Protein AF-A0A4P5WJG0-F1 (afdb_monomer)

Foldseek 3Di:
DDFDQPFAEDEQFDQDAQPDDPLVQLVVQLCPADPADRPLVLDAAAFEEEEFEDLVAFPLLSNCQNVLVSVCPRNVNRYQAEDEYFCHLQNPQCPVRVVSHDPVSVVRYHYHYADLADCVQWDFQDAPPVRHTWIFGPSLLVGSAYEYEEAWFQDQQQRTDFDLNSGPPRGTHPVNCVVLVVDAQAHDPDGNVVSNVVSVVSCVSSPHFKYWYFQDGFQGTRHIHIGGRVRSNVVSVVVLCVGFEDADPDADLAEEEEAHRAEDELLLVLLLLLLNLLRHAAAGEYEYEHAYDDDDDDLLVVLLPDPDLVVVLVVCNVPPDNCNSSLVSLVSSLNRYAYEYEYPDDQSSCVSSNHHYDPDSVSVNVVSVVDNYYYYYYNSNRHDYDD

Radius of gyration: 21.06 Å; Cα contacts (8 Å, |Δi|>4): 840; chains: 1; bounding box: 58×41×60 Å

Secondary structure (DSSP, 8-state):
------SEEE--S-----SS-HHHHHHHHHHS-BTS--GGGT--TT-EEEEEE-TT-TTHHHHHHHHHHHHHHGGGG-SEEEEEEPPPTTSSTTHHHHTTS-HHHHTTEEEEE--TT-GGGEEEEEE-TTS-EEEEEHHHHT-SEEEEEEE-EEETTTEEESGGGGTTTTTB-HHHHHHHT--TTPPP-S-HHHHHHHHHHHHHHTT--EEEEEEEETTEEEEEEEE-HHHHHHHHHHHHHHHHEE--SS-EEEEEEEEEEEEE-HHHHHHHHHHHHHHEEEEEEEEEEEEEPSPP-HHHHHHHH-S-THHHHHHHHHS--TTHHHHHHHHHHHHHSEEEEESSS-HHHHHHTT-EEE-SHHHHHHHHTT-SEEEE-S-GGG-EE--

Mean predicted aligned error: 4.74 Å

pLDDT: mean 91.44, std 7.35, range [63.03, 98.69]

Solvent-accessible surface area (backbone atoms only — not comparable to full-atom values): 20124 Å² total; per-residue (Å²): 140,88,77,80,86,69,70,50,72,44,68,83,47,62,80,61,58,62,86,64,55,70,53,59,37,40,57,51,15,48,68,61,24,36,89,38,76,39,64,54,79,75,45,48,72,69,34,38,35,21,37,24,53,30,90,88,21,81,66,45,48,50,50,48,50,52,52,51,52,49,55,52,58,16,34,84,48,51,42,48,39,34,41,45,36,41,71,44,93,78,72,58,74,52,47,86,46,58,76,66,38,60,65,80,59,50,78,66,41,50,76,40,78,54,53,45,83,45,68,89,47,49,28,83,65,49,59,48,99,88,68,44,74,37,37,31,36,30,69,54,67,70,31,77,36,37,38,24,37,23,32,30,39,58,28,90,71,38,33,52,36,33,39,38,42,33,48,42,63,54,34,27,31,53,70,37,23,59,74,74,58,61,39,62,22,45,72,69,90,63,59,29,66,60,45,29,52,53,31,50,53,49,26,58,67,58,56,59,56,36,20,37,31,34,29,72,32,31,76,44,60,41,44,40,41,19,16,21,37,69,54,36,44,53,55,33,48,56,50,35,53,74,46,29,46,40,74,66,96,61,64,33,61,27,36,40,33,28,50,55,75,54,78,38,48,62,65,51,53,18,40,20,36,46,36,48,49,68,43,36,32,87,71,18,37,40,37,40,36,38,41,54,55,83,81,75,46,71,35,42,54,49,43,44,72,47,94,56,59,76,71,44,49,62,53,30,64,74,59,46,36,73,34,18,43,31,37,43,23,43,48,52,26,48,72,39,19,53,38,35,40,36,50,78,58,59,56,67,61,36,43,36,57,66,33,42,59,35,94,42,71,68,53,49,42,53,57,49,71,75,45,64,60,38,38,46,46,62,31,29,47,44,44,42,71,53,131

Nearest PDB structures (foldseek):
  8ezi-assembly1_B  TM=7.974E-01  e=7.677E-24  Lactiplantibacillus plantarum WCFS1
  5huq-assembly1_A  TM=7.771E-01  e=4.025E-24  Lactiplantibacillus plantarum
  8ezf-assembly1_B  TM=7.934E-01  e=1.302E-23  Lactiplantibacillus plantarum WCFS1
  6c1w-assembly3_C  TM=7.663E-01  e=6.353E-23  Lactiplantibacillus plantarum WCFS1
  2yjg-assembly1_B  TM=7.460E-01  e=1.964E-23  Thermoanaerobacterium thermosaccharolyticum DSM 571

Sequence (387 aa):
MTVQVSGRFLLPCPVQSSGASVAELCEAALREPLGYPELSRCVFPGDTVAVVPDPETPALAELLTVVLQQLQQAAEGTASILLVLSPDPAGRQWAWLLEKLPEVLLQRVQVHHHDPADKNQSGYVASSEGGERLYLNRQVSEADTIVTVGVVCFDGELGLRGTSSALFPGLSDNETQQRTGFVPGRLADVSPQLRRGLIDELGWLTGTQFAVQAVPGAGGVLQVLAGSPEQVLERGRLLCEEVWELEPEAPAEVVLSAVDGGPCGWLALGRALENLSEVVEQGGRVILVSDVELPEGPAMQMLRRTQDPENLVRPLQREPLEDSRQAVAVIEACRRARVYLLSRLPAEVVEELGMIPLGSDAELQKLLGTVENVWLLSGAQYLRCVV

Structure (mmCIF, N/CA/C/O backbone):
data_AF-A0A4P5WJG0-F1
#
_entry.id   AF-A0A4P5WJG0-F1
#
loop_
_atom_site.group_PDB
_atom_site.id
_atom_site.type_symbol
_atom_site.label_atom_id
_atom_site.label_alt_id
_atom_site.label_comp_id
_atom_site.label_asym_id
_atom_site.label_entity_id
_atom_site.label_seq_id
_atom_site.pdbx_PDB_ins_code
_atom_site.Cartn_x
_atom_site.Cartn_y
_atom_site.Cartn_z
_atom_site.occupancy
_atom_site.B_iso_or_equiv
_atom_site.auth_seq_id
_atom_site.auth_comp_id
_atom_site.auth_asym_id
_atom_site.auth_atom_id
_atom_site.pdbx_PDB_model_num
ATOM 1 N N . MET A 1 1 ? -20.740 -13.046 4.134 1.00 64.12 1 MET A N 1
ATOM 2 C CA . MET A 1 1 ? -21.394 -12.336 5.246 1.00 64.12 1 MET A CA 1
ATOM 3 C C . MET A 1 1 ? -22.354 -11.323 4.655 1.00 64.12 1 MET A C 1
ATOM 5 O O . MET A 1 1 ? -22.005 -10.664 3.682 1.00 64.12 1 MET A O 1
ATOM 9 N N . THR A 1 2 ? -23.564 -11.236 5.197 1.00 70.88 2 THR A N 1
ATOM 10 C CA . THR A 1 2 ? -24.574 -10.259 4.770 1.00 70.88 2 THR A CA 1
ATOM 11 C C . THR A 1 2 ? -25.279 -9.758 6.018 1.00 70.88 2 THR A C 1
ATOM 13 O O . THR A 1 2 ? -25.838 -10.556 6.764 1.00 70.88 2 THR A O 1
ATOM 16 N N . VAL A 1 3 ? -25.239 -8.448 6.247 1.00 69.81 3 VAL A N 1
ATOM 17 C CA . VAL A 1 3 ? -25.827 -7.803 7.426 1.00 69.81 3 VAL A CA 1
ATOM 18 C C . VAL A 1 3 ? -26.899 -6.831 6.963 1.00 69.81 3 VAL A C 1
ATOM 20 O O . VAL A 1 3 ? -26.722 -6.138 5.962 1.00 69.81 3 VAL A O 1
ATOM 23 N N . GLN A 1 4 ? -28.029 -6.800 7.666 1.00 74.25 4 GLN A N 1
ATOM 24 C CA . GLN A 1 4 ? -29.112 -5.872 7.372 1.00 74.25 4 GLN A CA 1
ATOM 25 C C . GLN A 1 4 ? -28.963 -4.627 8.236 1.00 74.25 4 GLN A C 1
ATOM 27 O O . GLN A 1 4 ? -29.088 -4.676 9.455 1.00 74.25 4 GLN A O 1
ATOM 32 N N . VAL A 1 5 ? -28.738 -3.482 7.607 1.00 72.62 5 VAL A N 1
ATOM 33 C CA . VAL A 1 5 ? -28.746 -2.200 8.310 1.00 72.62 5 VAL A CA 1
ATOM 34 C C . VAL A 1 5 ? -30.169 -1.646 8.248 1.00 72.62 5 VAL A C 1
ATOM 36 O O . VAL A 1 5 ? -30.665 -1.317 7.173 1.00 72.62 5 VAL A O 1
ATOM 39 N N . SER A 1 6 ? -30.853 -1.582 9.391 1.00 64.12 6 SER A N 1
ATOM 40 C CA . SER A 1 6 ? -32.190 -0.987 9.518 1.00 64.12 6 SER A CA 1
ATOM 41 C C . SER A 1 6 ? -32.093 0.351 10.246 1.00 64.12 6 SER A C 1
ATOM 43 O O . SER A 1 6 ? -31.624 0.376 11.379 1.00 64.12 6 SER A O 1
ATOM 45 N N . GLY A 1 7 ? -32.546 1.444 9.631 1.00 63.06 7 GLY A N 1
ATOM 46 C CA . GLY A 1 7 ? -32.458 2.788 10.211 1.00 63.06 7 GLY A CA 1
ATOM 47 C C . GLY A 1 7 ? -32.215 3.853 9.146 1.00 63.06 7 GLY A C 1
ATOM 48 O O . GLY A 1 7 ? -32.449 3.607 7.959 1.00 63.06 7 GLY A O 1
ATOM 49 N N . ARG A 1 8 ? -31.743 5.034 9.558 1.00 70.94 8 ARG A N 1
ATOM 50 C CA . ARG A 1 8 ? -31.226 6.040 8.620 1.00 70.94 8 ARG A CA 1
ATOM 51 C C . ARG A 1 8 ? -29.757 5.740 8.349 1.00 70.94 8 ARG A C 1
ATOM 53 O O . ARG A 1 8 ? -28.956 5.672 9.279 1.00 70.94 8 ARG A O 1
ATOM 60 N N . PHE A 1 9 ? -29.413 5.570 7.080 1.00 76.94 9 PHE A N 1
ATOM 61 C CA . PHE A 1 9 ? -28.040 5.343 6.656 1.00 76.94 9 PHE A CA 1
ATOM 62 C C . PHE A 1 9 ? -27.635 6.328 5.569 1.00 76.94 9 PHE A C 1
ATOM 64 O O . PHE A 1 9 ? -28.451 6.718 4.732 1.00 76.94 9 PHE A O 1
ATOM 71 N N . LEU A 1 10 ? -26.366 6.721 5.605 1.00 74.38 10 LEU A N 1
ATOM 72 C CA . LEU A 1 10 ? -25.733 7.552 4.588 1.00 74.38 10 LEU A CA 1
ATOM 73 C C . LEU A 1 10 ? -24.694 6.705 3.854 1.00 74.38 10 LEU A C 1
ATOM 75 O O . LEU A 1 10 ? -23.953 5.962 4.493 1.00 74.38 10 LEU A O 1
ATOM 79 N N . LEU A 1 11 ? -24.667 6.820 2.526 1.00 79.19 11 LEU A N 1
ATOM 80 C CA . LEU A 1 11 ? -23.724 6.147 1.626 1.00 79.19 11 LEU A CA 1
ATOM 81 C C . LEU A 1 11 ? -22.959 7.219 0.842 1.00 79.19 11 LEU A C 1
ATOM 83 O O . LEU A 1 11 ? -23.310 7.493 -0.305 1.00 79.19 11 LEU A O 1
ATOM 87 N N . PRO A 1 12 ? -21.998 7.911 1.468 1.00 65.00 12 PRO A N 1
ATOM 88 C CA . PRO A 1 12 ? -21.353 9.050 0.834 1.00 65.00 12 PRO A CA 1
ATOM 89 C C . PRO A 1 12 ? -20.243 8.658 -0.159 1.00 65.00 12 PRO A C 1
ATOM 91 O O . PRO A 1 12 ? -19.808 9.517 -0.912 1.00 65.00 12 PRO A O 1
ATOM 94 N N . CYS A 1 13 ? -19.826 7.386 -0.213 1.00 68.25 13 CYS A N 1
ATOM 95 C CA . CYS A 1 13 ? -18.884 6.881 -1.221 1.00 68.25 13 CYS A CA 1
ATOM 96 C C . CYS A 1 13 ? -19.583 5.998 -2.276 1.00 68.25 13 CYS A C 1
ATOM 98 O O . CYS A 1 13 ? -20.625 5.394 -1.990 1.00 68.25 13 CYS A O 1
ATOM 100 N N . PRO A 1 14 ? -19.018 5.873 -3.492 1.00 67.62 14 PRO A N 1
ATOM 101 C CA . PRO A 1 14 ? -19.570 5.041 -4.552 1.00 67.62 14 PRO A CA 1
ATOM 102 C C . PRO A 1 14 ? -19.624 3.569 -4.166 1.00 67.62 14 PRO A C 1
ATOM 104 O O . PRO A 1 14 ? -18.709 3.031 -3.554 1.00 67.62 14 PRO A O 1
ATOM 107 N N . VAL A 1 15 ? -20.691 2.903 -4.608 1.00 63.16 15 VAL A N 1
ATOM 108 C CA . VAL A 1 15 ? -20.946 1.472 -4.359 1.00 63.16 15 VAL A CA 1
ATOM 109 C C . VAL A 1 15 ? -20.773 0.621 -5.626 1.00 63.16 15 VAL A C 1
ATOM 111 O O . VAL A 1 15 ? -21.100 -0.563 -5.632 1.00 63.16 15 VAL A O 1
ATOM 114 N N . GLN A 1 16 ? -20.335 1.226 -6.736 1.00 63.03 16 GLN A N 1
ATOM 115 C CA . GLN A 1 16 ? -20.334 0.591 -8.055 1.00 63.03 16 GLN A CA 1
ATOM 116 C C . GLN A 1 16 ? -18.943 0.090 -8.460 1.00 63.03 16 GLN A C 1
ATOM 118 O O . GLN A 1 16 ? -17.960 0.824 -8.411 1.00 63.03 16 GLN A O 1
ATOM 123 N N . SER A 1 17 ? -18.899 -1.161 -8.920 1.00 64.31 17 SER A N 1
ATOM 124 C CA . SER A 1 17 ? -17.758 -1.771 -9.611 1.00 64.31 17 SER A CA 1
ATOM 125 C C . SER A 1 17 ? -17.832 -1.530 -11.126 1.00 64.31 17 SER A C 1
ATOM 127 O O . SER A 1 17 ? -18.930 -1.386 -11.663 1.00 64.31 17 SER A O 1
ATOM 129 N N . SER A 1 18 ? -16.703 -1.616 -11.837 1.00 63.84 18 SER A N 1
ATOM 130 C CA . SER A 1 18 ? -16.638 -1.434 -13.303 1.00 63.84 18 SER A CA 1
ATOM 131 C C . SER A 1 18 ? -17.401 -2.492 -14.125 1.00 63.84 18 SER A C 1
ATOM 133 O O . SER A 1 18 ? -17.696 -2.270 -15.297 1.00 63.84 18 SER A O 1
ATOM 135 N N . GLY A 1 19 ? -17.714 -3.651 -13.530 1.00 75.06 19 GLY A N 1
ATOM 136 C CA . GLY A 1 19 ? -18.369 -4.787 -14.190 1.00 75.06 19 GLY A CA 1
ATOM 137 C C . GLY A 1 19 ? -17.460 -5.626 -15.104 1.00 75.06 19 GLY A C 1
ATOM 138 O O . GLY A 1 19 ? -17.845 -6.742 -15.447 1.00 75.06 19 GLY A O 1
ATOM 139 N N . ALA A 1 20 ? -16.268 -5.132 -15.459 1.00 87.88 20 ALA A N 1
ATOM 140 C CA . ALA A 1 20 ? -15.239 -5.855 -16.208 1.00 87.88 20 ALA A CA 1
ATOM 141 C C . ALA A 1 20 ? -14.215 -6.508 -15.264 1.00 87.88 20 ALA A C 1
ATOM 143 O O . ALA A 1 20 ? -14.034 -6.070 -14.125 1.00 87.88 20 ALA A O 1
ATOM 144 N N . SER A 1 21 ? -13.521 -7.545 -15.736 1.00 93.94 21 SER A N 1
ATOM 145 C CA . SER A 1 21 ? -12.398 -8.128 -14.995 1.00 93.94 21 SER A CA 1
ATOM 146 C C . SER A 1 21 ? -11.197 -7.176 -14.959 1.00 93.94 21 SER A C 1
ATOM 148 O O . SER A 1 21 ? -11.010 -6.343 -15.848 1.00 93.94 21 SER A O 1
ATOM 150 N N . VAL A 1 22 ? -10.338 -7.315 -13.944 1.00 95.00 22 VAL A N 1
ATOM 151 C CA . VAL A 1 22 ? -9.131 -6.481 -13.814 1.00 95.00 22 VAL A CA 1
ATOM 152 C C . VAL A 1 22 ? -8.201 -6.661 -15.016 1.00 95.00 22 VAL A C 1
ATOM 154 O O . VAL A 1 22 ? -7.629 -5.684 -15.499 1.00 95.00 22 VAL A O 1
ATOM 157 N N . ALA A 1 23 ? -8.103 -7.884 -15.545 1.00 96.69 23 ALA A N 1
ATOM 158 C CA . ALA A 1 23 ? -7.346 -8.169 -16.758 1.00 96.69 23 ALA A CA 1
ATOM 159 C C . ALA A 1 23 ? -7.876 -7.381 -17.971 1.00 96.69 23 ALA A C 1
ATOM 161 O O . ALA A 1 23 ? -7.095 -6.708 -18.639 1.00 96.69 23 ALA A O 1
ATOM 162 N N . GLU A 1 24 ? -9.194 -7.374 -18.209 1.00 97.00 24 GLU A N 1
ATOM 163 C CA . GLU A 1 24 ? -9.809 -6.614 -19.312 1.00 97.00 24 GLU A CA 1
ATOM 164 C C . GLU A 1 24 ? -9.590 -5.101 -19.168 1.00 97.00 24 GLU A C 1
ATOM 166 O O . GLU A 1 24 ? -9.295 -4.424 -20.156 1.00 97.00 24 GLU A O 1
ATOM 171 N N . LEU A 1 25 ? -9.696 -4.565 -17.944 1.00 97.00 25 LEU A N 1
ATOM 172 C CA . LEU A 1 25 ? -9.397 -3.155 -17.666 1.00 97.00 25 LEU A CA 1
ATOM 173 C C . LEU A 1 25 ? -7.932 -2.826 -17.979 1.00 97.00 25 LEU A C 1
ATOM 175 O O . LEU A 1 25 ? -7.648 -1.799 -18.596 1.00 97.00 25 LEU A O 1
ATOM 179 N N . CYS A 1 26 ? -7.005 -3.696 -17.574 1.00 98.06 26 CYS A N 1
ATOM 180 C CA . CYS A 1 26 ? -5.575 -3.516 -17.806 1.00 98.06 26 CYS A CA 1
ATOM 181 C C . CYS A 1 26 ? -5.229 -3.587 -19.300 1.00 98.06 26 CYS A C 1
ATOM 183 O O . CYS A 1 26 ? -4.545 -2.706 -19.821 1.00 98.06 26 CYS A O 1
ATOM 185 N N . GLU A 1 27 ? -5.763 -4.574 -20.019 1.00 97.12 27 GLU A N 1
ATOM 186 C CA . GLU A 1 27 ? -5.591 -4.703 -21.468 1.00 97.12 27 GLU A CA 1
ATOM 187 C C . GLU A 1 27 ? -6.168 -3.512 -22.238 1.00 97.12 27 GLU A C 1
ATOM 189 O O . GLU A 1 27 ? -5.609 -3.103 -23.256 1.00 97.12 27 GLU A O 1
ATOM 194 N N . ALA A 1 28 ? -7.303 -2.961 -21.797 1.00 96.88 28 ALA A N 1
ATOM 195 C CA . ALA A 1 28 ? -7.876 -1.758 -22.392 1.00 96.88 28 ALA A CA 1
ATOM 196 C C . ALA A 1 28 ? -6.971 -0.538 -22.168 1.00 96.88 28 ALA A C 1
ATOM 198 O O . ALA A 1 28 ? -6.670 0.176 -23.122 1.00 96.88 28 ALA A O 1
ATOM 199 N N . ALA A 1 29 ? -6.474 -0.350 -20.943 1.00 97.62 29 ALA A N 1
ATOM 200 C CA . ALA A 1 29 ? -5.576 0.751 -20.606 1.00 97.62 29 ALA A CA 1
ATOM 201 C C . ALA A 1 29 ? -4.261 0.699 -21.402 1.00 97.62 29 ALA A C 1
ATOM 203 O O . ALA A 1 29 ? -3.794 1.720 -21.900 1.00 97.62 29 ALA A O 1
ATOM 204 N N . LEU A 1 30 ? -3.675 -0.491 -21.569 1.00 96.94 30 LEU A N 1
ATOM 205 C CA . LEU A 1 30 ? -2.426 -0.677 -22.317 1.00 96.94 30 LEU A CA 1
ATOM 206 C C . LEU A 1 30 ? -2.580 -0.461 -23.832 1.00 96.94 30 LEU A C 1
ATOM 208 O O . LEU A 1 30 ? -1.595 -0.134 -24.496 1.00 96.94 30 LEU A O 1
ATOM 212 N N . ARG A 1 31 ? -3.793 -0.632 -24.380 1.00 95.31 31 ARG A N 1
ATOM 213 C CA . ARG A 1 31 ? -4.106 -0.363 -25.796 1.00 95.31 31 ARG A CA 1
ATOM 214 C C . ARG A 1 31 ? -4.265 1.122 -26.103 1.00 95.31 31 ARG A C 1
ATOM 216 O O . ARG A 1 31 ? -3.935 1.541 -27.207 1.00 95.31 31 ARG A O 1
ATOM 223 N N . GLU A 1 32 ? -4.746 1.907 -25.145 1.00 95.62 32 GLU A N 1
ATOM 224 C CA . GLU A 1 32 ? -4.946 3.352 -25.300 1.00 95.62 32 GLU A CA 1
ATOM 225 C C . GLU A 1 32 ? -4.273 4.126 -24.152 1.00 95.62 32 GLU A C 1
ATOM 227 O O . GLU A 1 32 ? -4.966 4.683 -23.294 1.00 95.62 32 GLU A O 1
ATOM 232 N N . PRO A 1 33 ? -2.925 4.171 -24.096 1.00 97.69 33 PRO A N 1
ATOM 233 C CA . PRO A 1 33 ? -2.243 4.819 -22.988 1.00 97.69 33 PRO A CA 1
ATOM 234 C C . PRO A 1 33 ? -2.421 6.341 -22.996 1.00 97.69 33 PRO A C 1
ATOM 236 O O . PRO A 1 33 ? -2.416 7.004 -24.036 1.00 97.69 33 PRO A O 1
ATOM 239 N N . LEU A 1 34 ? -2.518 6.916 -21.802 1.00 98.06 34 LEU A N 1
ATOM 240 C CA . LEU A 1 34 ? -2.622 8.349 -21.572 1.00 98.06 34 LEU A CA 1
ATOM 241 C C . LEU A 1 34 ? -1.285 9.027 -21.862 1.00 98.06 34 LEU A C 1
ATOM 243 O O . LEU A 1 34 ? -0.288 8.771 -21.189 1.00 98.06 34 LEU A O 1
ATOM 247 N N . GLY A 1 35 ? -1.259 9.907 -22.862 1.00 95.31 35 GLY A N 1
ATOM 248 C CA . GLY A 1 35 ? -0.099 10.764 -23.107 1.00 95.31 35 GLY A CA 1
ATOM 249 C C . GLY A 1 35 ? 1.176 10.036 -23.514 1.00 95.31 35 GLY A C 1
ATOM 250 O O . GLY A 1 35 ? 2.256 10.610 -23.379 1.00 95.31 35 GLY A O 1
ATOM 251 N N . TYR A 1 36 ? 1.071 8.788 -23.969 1.00 93.94 36 TYR A N 1
ATOM 252 C CA . TYR A 1 36 ? 2.221 7.950 -24.287 1.00 93.94 36 TYR A CA 1
ATOM 253 C C . TYR A 1 36 ? 1.877 6.929 -25.383 1.00 93.94 36 TYR A C 1
ATOM 255 O O . TYR A 1 36 ? 0.710 6.555 -25.513 1.00 93.94 36 TYR A O 1
ATOM 263 N N . PRO A 1 37 ? 2.846 6.467 -26.194 1.00 93.44 37 PRO A N 1
ATOM 264 C CA . PRO A 1 37 ? 2.623 5.345 -27.103 1.00 93.44 37 PRO A CA 1
ATOM 265 C C . PRO A 1 37 ? 2.285 4.045 -26.356 1.00 93.44 37 PRO A C 1
ATOM 267 O O . PRO A 1 37 ? 2.576 3.903 -25.171 1.00 93.44 37 PRO A O 1
ATOM 270 N N . GLU A 1 38 ? 1.710 3.077 -27.075 1.00 93.69 38 GLU A N 1
ATOM 271 C CA . GLU A 1 38 ? 1.555 1.690 -26.606 1.00 93.69 38 GLU A CA 1
ATOM 272 C C . GLU A 1 38 ? 2.877 1.146 -26.048 1.00 93.69 38 GLU A C 1
ATOM 274 O O . GLU A 1 38 ? 3.926 1.317 -26.673 1.00 93.69 38 GLU A O 1
ATOM 279 N N . LEU A 1 39 ? 2.817 0.425 -24.923 1.00 89.88 39 LEU A N 1
ATOM 280 C CA . LEU A 1 39 ? 4.001 -0.097 -24.229 1.00 89.88 39 LEU A CA 1
ATOM 281 C C . LEU A 1 39 ? 4.918 -0.920 -25.153 1.00 89.88 39 LEU A C 1
ATOM 283 O O . LEU A 1 39 ? 6.138 -0.801 -25.089 1.00 89.88 39 LEU A O 1
ATOM 287 N N . SER A 1 40 ? 4.341 -1.705 -26.067 1.00 88.31 40 SER A N 1
ATOM 288 C CA . SER A 1 40 ? 5.091 -2.517 -27.034 1.00 88.31 40 SER A CA 1
ATOM 289 C C . SER A 1 40 ? 5.932 -1.704 -28.024 1.00 88.31 40 SER A C 1
ATOM 291 O O . SER A 1 40 ? 6.863 -2.245 -28.615 1.00 88.31 40 SER A O 1
ATOM 293 N N . ARG A 1 41 ? 5.614 -0.418 -28.221 1.00 90.44 41 ARG A N 1
ATOM 294 C CA . ARG A 1 41 ? 6.351 0.509 -29.098 1.00 90.44 41 ARG A CA 1
ATOM 295 C C . ARG A 1 41 ? 7.448 1.269 -28.360 1.00 90.44 41 ARG A C 1
ATOM 297 O O . ARG A 1 41 ? 8.203 2.000 -28.997 1.00 90.44 41 ARG A O 1
ATOM 304 N N . CYS A 1 42 ? 7.499 1.127 -27.040 1.00 89.81 42 CYS A N 1
ATOM 305 C CA . CYS A 1 42 ? 8.463 1.785 -26.168 1.00 89.81 42 CYS A CA 1
ATOM 306 C C . CYS A 1 42 ? 9.639 0.875 -25.803 1.00 89.81 42 CYS A C 1
ATOM 308 O O . CYS A 1 42 ? 10.601 1.366 -25.231 1.00 89.81 42 CYS A O 1
ATOM 310 N N . VAL A 1 43 ? 9.559 -0.417 -26.139 1.00 94.00 43 VAL A N 1
ATOM 311 C CA . VAL A 1 43 ? 10.580 -1.426 -25.839 1.00 94.00 43 VAL A CA 1
ATOM 312 C C . VAL A 1 43 ? 11.219 -1.911 -27.136 1.00 94.00 43 VAL A C 1
ATOM 314 O O . VAL A 1 43 ? 10.524 -2.351 -28.058 1.00 94.00 43 VAL A O 1
ATOM 317 N N . PHE A 1 44 ? 12.546 -1.867 -27.195 1.00 93.62 44 PHE A N 1
ATOM 318 C CA . PHE A 1 44 ? 13.355 -2.243 -28.348 1.00 93.62 44 PHE A CA 1
ATOM 319 C C . PHE A 1 44 ? 14.161 -3.530 -28.104 1.00 93.62 44 PHE A C 1
ATOM 321 O O . PHE A 1 44 ? 14.373 -3.948 -26.963 1.00 93.62 44 PHE A O 1
ATOM 328 N N . PRO A 1 45 ? 14.615 -4.207 -29.178 1.00 93.00 45 PRO A N 1
ATOM 329 C CA . PRO A 1 45 ? 15.463 -5.383 -29.041 1.00 93.00 45 PRO A CA 1
ATOM 330 C C . PRO A 1 45 ? 16.754 -5.103 -28.270 1.00 93.00 45 PRO A C 1
ATOM 332 O O . PRO A 1 45 ? 17.554 -4.263 -28.677 1.00 93.00 45 PRO A O 1
ATOM 335 N N . GLY A 1 46 ? 16.976 -5.867 -27.198 1.00 92.56 46 GLY A N 1
ATOM 336 C CA . GLY A 1 46 ? 18.134 -5.725 -26.312 1.00 92.56 46 GLY A CA 1
ATOM 337 C C . GLY A 1 46 ? 17.915 -4.824 -25.095 1.00 92.56 46 GLY A C 1
ATOM 338 O O . GLY A 1 46 ? 18.783 -4.825 -24.224 1.00 92.56 46 GLY A O 1
ATOM 339 N N . ASP A 1 47 ? 16.776 -4.130 -24.999 1.00 96.12 47 ASP A N 1
ATOM 340 C CA . ASP A 1 47 ? 16.457 -3.290 -23.843 1.00 96.12 47 ASP A CA 1
ATOM 341 C C . ASP A 1 47 ? 16.346 -4.114 -22.557 1.00 96.12 47 ASP A C 1
ATOM 343 O O . ASP A 1 47 ? 15.853 -5.250 -22.539 1.00 96.12 47 ASP A O 1
ATOM 347 N N . THR A 1 48 ? 16.746 -3.494 -21.454 1.00 97.50 48 THR A N 1
ATOM 348 C CA . THR A 1 48 ? 16.439 -3.937 -20.099 1.00 97.50 48 THR A CA 1
ATOM 349 C C . THR A 1 48 ? 15.236 -3.163 -19.574 1.00 97.50 48 THR A C 1
ATOM 351 O O . THR A 1 48 ? 15.290 -1.946 -19.397 1.00 97.50 48 THR A O 1
ATOM 354 N N . VAL A 1 49 ? 14.145 -3.876 -19.292 1.00 97.75 49 VAL A N 1
ATOM 355 C CA . VAL A 1 49 ? 12.900 -3.311 -18.765 1.00 97.75 49 VAL A CA 1
ATOM 356 C C . VAL A 1 49 ? 12.780 -3.629 -17.278 1.00 97.75 49 VAL A C 1
ATOM 358 O O . VAL A 1 49 ? 12.598 -4.789 -16.904 1.00 97.75 49 VAL A O 1
ATOM 361 N N . ALA A 1 50 ? 12.842 -2.607 -16.427 1.00 97.94 50 ALA A N 1
ATOM 362 C CA . ALA A 1 50 ? 12.566 -2.722 -15.002 1.00 97.94 50 ALA A CA 1
ATOM 363 C C . ALA A 1 50 ? 11.068 -2.534 -14.728 1.00 97.94 50 ALA A C 1
ATOM 365 O O . ALA A 1 50 ? 10.508 -1.463 -14.947 1.00 97.94 50 ALA A O 1
ATOM 366 N N . VAL A 1 51 ? 10.419 -3.575 -14.218 1.00 98.44 51 VAL A N 1
ATOM 367 C CA . VAL A 1 51 ? 9.038 -3.553 -13.738 1.00 98.44 51 VAL A CA 1
ATOM 368 C C . VAL A 1 51 ? 9.062 -3.427 -12.221 1.00 98.44 51 VAL A C 1
ATOM 370 O O . VAL A 1 51 ? 9.631 -4.279 -11.537 1.00 98.44 51 VAL A O 1
ATOM 373 N N . VAL A 1 52 ? 8.442 -2.372 -11.697 1.00 98.50 52 VAL A N 1
ATOM 374 C CA . VAL A 1 52 ? 8.448 -2.058 -10.265 1.00 98.50 52 VAL A CA 1
ATOM 375 C C . VAL A 1 52 ? 7.018 -2.040 -9.729 1.00 98.50 52 VAL A C 1
ATOM 377 O O . VAL A 1 52 ? 6.274 -1.092 -10.009 1.00 98.50 52 VAL A O 1
ATOM 380 N N . PRO A 1 53 ? 6.597 -3.085 -8.997 1.00 98.12 53 PRO A N 1
ATOM 381 C CA . PRO A 1 53 ? 5.276 -3.138 -8.404 1.00 98.12 53 PRO A CA 1
ATOM 382 C C . PRO A 1 53 ? 5.205 -2.416 -7.054 1.00 98.12 53 PRO A C 1
ATOM 384 O O . PRO A 1 53 ? 6.118 -2.505 -6.237 1.00 98.12 53 PRO A O 1
ATOM 387 N N . ASP A 1 54 ? 4.067 -1.785 -6.783 1.00 95.94 54 ASP A N 1
ATOM 388 C CA . ASP A 1 54 ? 3.687 -1.325 -5.449 1.00 95.94 54 ASP A CA 1
ATOM 389 C C . ASP A 1 54 ? 2.909 -2.444 -4.720 1.00 95.94 54 ASP A C 1
ATOM 391 O O . ASP A 1 54 ? 1.875 -2.889 -5.235 1.00 95.94 54 ASP A O 1
ATOM 395 N N . PRO A 1 55 ? 3.363 -2.909 -3.538 1.00 91.62 55 PRO A N 1
ATOM 396 C CA . PRO A 1 55 ? 2.742 -4.024 -2.818 1.00 91.62 55 PRO A CA 1
ATOM 397 C C . PRO A 1 55 ? 1.305 -3.750 -2.350 1.00 91.62 55 PRO A C 1
ATOM 399 O O . PRO A 1 55 ? 0.546 -4.700 -2.175 1.00 91.62 55 PRO A O 1
ATOM 402 N N . GLU A 1 56 ? 0.899 -2.484 -2.203 1.00 90.00 56 GLU A N 1
ATOM 403 C CA . GLU A 1 56 ? -0.452 -2.103 -1.755 1.00 90.00 56 GLU A CA 1
ATOM 404 C C . GLU A 1 56 ? -1.490 -2.134 -2.891 1.00 90.00 56 GLU A C 1
ATOM 406 O O . GLU A 1 56 ? -2.650 -1.750 -2.713 1.00 90.00 56 GLU A O 1
ATOM 411 N N . THR A 1 57 ? -1.084 -2.567 -4.085 1.00 93.31 57 THR A N 1
ATOM 412 C CA . THR A 1 57 ? -1.935 -2.532 -5.272 1.00 93.31 57 THR A CA 1
ATOM 413 C C . THR A 1 57 ? -3.011 -3.623 -5.235 1.00 93.31 57 THR A C 1
ATOM 415 O O . THR A 1 57 ? -2.683 -4.814 -5.177 1.00 93.31 57 THR A O 1
ATOM 418 N N . PRO A 1 58 ? -4.307 -3.273 -5.346 1.00 90.81 58 PRO A N 1
ATOM 419 C CA . PRO A 1 58 ? -5.365 -4.270 -5.452 1.00 90.81 58 PRO A CA 1
ATOM 420 C C . PRO A 1 58 ? -5.216 -5.075 -6.749 1.00 90.81 58 PRO A C 1
ATOM 422 O O . PRO A 1 58 ? -4.915 -4.524 -7.806 1.00 90.81 58 PRO A O 1
ATOM 425 N N . ALA A 1 59 ? -5.442 -6.390 -6.667 1.00 92.81 59 ALA A N 1
ATOM 426 C CA . ALA A 1 59 ? -5.321 -7.318 -7.798 1.00 92.81 59 ALA A CA 1
ATOM 427 C C . ALA A 1 59 ? -3.956 -7.264 -8.527 1.00 92.81 59 ALA A C 1
ATOM 429 O O . ALA A 1 59 ? -3.861 -7.538 -9.724 1.00 92.81 59 ALA A O 1
ATOM 430 N N . LEU A 1 60 ? -2.873 -6.966 -7.796 1.00 95.06 60 LEU A N 1
ATOM 431 C CA . LEU A 1 60 ? -1.526 -6.810 -8.354 1.00 95.06 60 LEU A CA 1
ATOM 432 C C . LEU A 1 60 ? -1.054 -7.997 -9.208 1.00 95.06 60 LEU A C 1
ATOM 434 O O . LEU A 1 60 ? -0.438 -7.790 -10.249 1.00 95.06 60 LEU A O 1
ATOM 438 N N . ALA A 1 61 ? -1.349 -9.235 -8.796 1.00 96.06 61 ALA A N 1
ATOM 439 C CA . ALA A 1 61 ? -0.969 -10.431 -9.552 1.00 96.06 61 ALA A CA 1
ATOM 440 C C . ALA A 1 61 ? -1.596 -10.455 -10.956 1.00 96.06 61 ALA A C 1
ATOM 442 O O . ALA A 1 61 ? -0.934 -10.821 -11.927 1.00 96.06 61 ALA A O 1
ATOM 443 N N . GLU A 1 62 ? -2.858 -10.036 -11.074 1.00 97.00 62 GLU A N 1
ATOM 444 C CA . GLU A 1 62 ? -3.577 -9.972 -12.350 1.00 97.00 62 GLU A CA 1
ATOM 445 C C . GLU A 1 62 ? -3.004 -8.862 -13.237 1.00 97.00 62 GLU A C 1
ATOM 447 O O . GLU A 1 62 ? -2.698 -9.110 -14.403 1.00 97.00 62 GLU A O 1
ATOM 452 N N . LEU A 1 63 ? -2.759 -7.675 -12.669 1.00 98.06 63 LEU A N 1
ATOM 453 C CA . LEU A 1 63 ? -2.132 -6.556 -13.383 1.00 98.06 63 LEU A CA 1
ATOM 454 C C . LEU A 1 63 ? -0.739 -6.927 -13.900 1.00 98.06 63 LEU A C 1
ATOM 456 O O . LEU A 1 63 ? -0.447 -6.750 -15.081 1.00 98.06 63 LEU A O 1
ATOM 460 N N . LEU A 1 64 ? 0.114 -7.490 -13.040 1.00 98.12 64 LEU A N 1
ATOM 461 C CA . LEU A 1 64 ? 1.454 -7.923 -13.430 1.00 98.12 64 LEU A CA 1
ATOM 462 C C . LEU A 1 64 ? 1.417 -9.028 -14.479 1.00 98.12 64 LEU A C 1
ATOM 464 O O . LEU A 1 64 ? 2.236 -9.010 -15.389 1.00 98.12 64 LEU A O 1
ATOM 468 N N . THR A 1 65 ? 0.471 -9.964 -14.392 1.00 97.88 65 THR A N 1
ATOM 469 C CA . THR A 1 65 ? 0.313 -11.012 -15.408 1.00 97.88 65 THR A CA 1
ATOM 470 C C . THR A 1 65 ? 0.104 -10.397 -16.791 1.00 97.88 65 THR A C 1
ATOM 472 O O . THR A 1 65 ? 0.823 -10.755 -17.724 1.00 97.88 65 THR A O 1
ATOM 475 N N . VAL A 1 66 ? -0.808 -9.427 -16.919 1.00 97.94 66 VAL A N 1
ATOM 476 C CA . VAL A 1 66 ? -1.083 -8.744 -18.194 1.00 97.94 66 VAL A CA 1
ATOM 477 C C . VAL A 1 66 ? 0.118 -7.913 -18.658 1.00 97.94 66 VAL A C 1
ATOM 479 O O . VAL A 1 66 ? 0.530 -8.010 -19.816 1.00 97.94 66 VAL A O 1
ATOM 482 N N . VAL A 1 67 ? 0.723 -7.128 -17.761 1.00 97.69 67 VAL A N 1
ATOM 483 C CA . VAL A 1 67 ? 1.877 -6.272 -18.090 1.00 97.69 67 VAL A CA 1
ATOM 484 C C . VAL A 1 67 ? 3.074 -7.106 -18.552 1.00 97.69 67 VAL A C 1
ATOM 486 O O . VAL A 1 67 ? 3.657 -6.825 -19.598 1.00 97.69 67 VAL A O 1
ATOM 489 N N . LEU A 1 68 ? 3.420 -8.168 -17.821 1.00 97.06 68 LEU A N 1
ATOM 490 C CA . LEU A 1 68 ? 4.537 -9.048 -18.168 1.00 97.06 68 LEU A CA 1
ATOM 491 C C . LEU A 1 68 ? 4.279 -9.803 -19.477 1.00 97.06 68 LEU A C 1
ATOM 493 O O . LEU A 1 68 ? 5.203 -9.961 -20.272 1.00 97.06 68 LEU A O 1
ATOM 497 N N . GLN A 1 69 ? 3.041 -10.229 -19.747 1.00 95.56 69 GLN A N 1
ATOM 498 C CA . GLN A 1 69 ? 2.678 -10.843 -21.030 1.00 95.56 69 GLN A CA 1
ATOM 499 C C . GLN A 1 69 ? 2.898 -9.894 -22.209 1.00 95.56 69 GLN A C 1
ATOM 501 O O . GLN A 1 69 ? 3.459 -10.310 -23.222 1.00 95.56 69 GLN A O 1
ATOM 506 N N . GLN A 1 70 ? 2.492 -8.629 -22.078 1.00 94.88 70 GLN A N 1
ATOM 507 C CA . GLN A 1 70 ? 2.710 -7.612 -23.110 1.00 94.88 70 GLN A CA 1
ATOM 508 C C . GLN A 1 70 ? 4.204 -7.350 -23.332 1.00 94.88 70 GLN A C 1
ATOM 510 O O . GLN A 1 70 ? 4.665 -7.343 -24.472 1.00 94.88 70 GLN A O 1
ATOM 515 N N . LEU A 1 71 ? 4.984 -7.221 -22.256 1.00 94.81 71 LEU A N 1
ATOM 516 C CA . LEU A 1 71 ? 6.432 -7.011 -22.344 1.00 94.81 71 LEU A CA 1
ATOM 517 C C . LEU A 1 71 ? 7.172 -8.201 -22.972 1.00 94.81 71 LEU A C 1
ATOM 519 O O . LEU A 1 71 ? 8.080 -7.998 -23.768 1.00 94.81 71 LEU A O 1
ATOM 523 N N . GLN A 1 72 ? 6.766 -9.441 -22.682 1.00 92.75 72 GLN A N 1
ATOM 524 C CA . GLN A 1 72 ? 7.366 -10.638 -23.291 1.00 92.75 72 GLN A CA 1
ATOM 525 C C . GLN A 1 72 ? 7.052 -10.791 -24.786 1.00 92.75 72 GLN A C 1
ATOM 527 O O . GLN A 1 72 ? 7.738 -11.543 -25.479 1.00 92.75 72 GLN A O 1
ATOM 532 N N . GLN A 1 73 ? 6.002 -10.129 -25.276 1.00 89.94 73 GLN A N 1
ATOM 533 C CA . GLN A 1 73 ? 5.650 -10.082 -26.697 1.00 89.94 73 GLN A CA 1
ATOM 534 C C . GLN A 1 73 ? 6.280 -8.877 -27.408 1.00 89.94 73 GLN A C 1
ATOM 536 O O . GLN A 1 73 ? 6.476 -8.916 -28.624 1.00 89.94 73 GLN A O 1
ATOM 541 N N . ALA A 1 74 ? 6.613 -7.821 -26.663 1.00 88.81 74 ALA A N 1
ATOM 542 C CA . ALA A 1 74 ? 7.337 -6.668 -27.175 1.00 88.81 74 ALA A CA 1
ATOM 543 C C . ALA A 1 74 ? 8.756 -7.056 -27.619 1.00 88.81 74 ALA A C 1
ATOM 545 O O . ALA A 1 74 ? 9.317 -8.057 -27.168 1.00 88.81 74 ALA A O 1
ATOM 546 N N . ALA A 1 75 ? 9.330 -6.273 -28.537 1.00 83.44 75 ALA A N 1
ATOM 547 C CA . ALA A 1 75 ? 10.682 -6.488 -29.059 1.00 83.44 75 ALA A CA 1
ATOM 548 C C . ALA A 1 75 ? 10.973 -7.943 -29.500 1.00 83.44 75 ALA A C 1
ATOM 550 O O . ALA A 1 75 ? 12.080 -8.447 -29.311 1.00 83.44 75 ALA A O 1
ATOM 551 N N . GLU A 1 76 ? 9.970 -8.646 -30.040 1.00 83.81 76 GLU A N 1
ATOM 552 C CA . GLU A 1 76 ? 10.071 -10.057 -30.457 1.00 83.81 76 GLU A CA 1
ATOM 553 C C . GLU A 1 76 ? 10.536 -11.006 -29.327 1.00 83.81 76 GLU A C 1
ATOM 555 O O . GLU A 1 76 ? 11.095 -12.074 -29.579 1.00 83.81 76 GLU A O 1
ATOM 560 N N . GL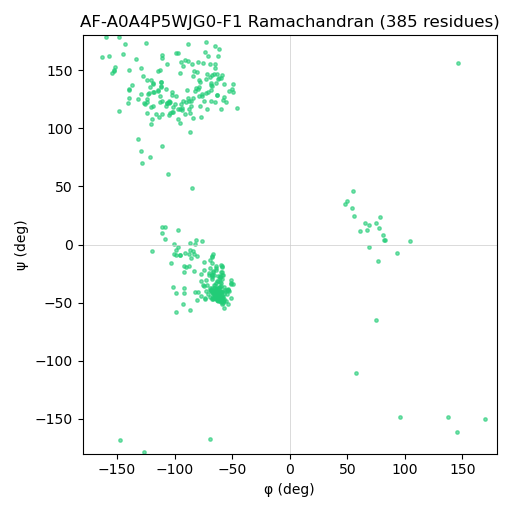Y A 1 77 ? 10.313 -10.621 -28.065 1.00 84.50 77 GLY A N 1
ATOM 561 C CA . GLY A 1 77 ? 10.729 -11.373 -26.881 1.00 84.50 77 GLY A CA 1
ATOM 562 C C . GLY A 1 77 ? 12.228 -11.307 -26.575 1.00 84.50 77 GLY A C 1
ATOM 563 O O . GLY A 1 77 ? 12.737 -12.167 -25.858 1.00 84.50 77 GLY A O 1
ATOM 564 N N . THR A 1 78 ? 12.945 -10.325 -27.129 1.00 89.88 78 THR A N 1
ATOM 565 C CA . THR A 1 78 ? 14.400 -10.166 -26.940 1.00 89.88 78 THR A CA 1
ATOM 566 C C . THR A 1 78 ? 14.787 -9.196 -25.820 1.00 89.88 78 THR A C 1
ATOM 568 O O . THR A 1 78 ? 15.963 -9.126 -25.465 1.00 89.88 78 THR A O 1
ATOM 571 N N . ALA A 1 79 ? 13.824 -8.467 -25.251 1.00 93.81 79 ALA A N 1
ATOM 572 C CA . ALA A 1 79 ? 14.053 -7.597 -24.101 1.00 93.81 79 ALA A CA 1
ATOM 573 C C . ALA A 1 79 ? 14.265 -8.414 -22.814 1.00 93.81 79 ALA A C 1
ATOM 575 O O . ALA A 1 79 ? 13.609 -9.434 -22.586 1.00 93.81 79 ALA A O 1
ATOM 576 N N . SER A 1 80 ? 15.170 -7.949 -21.955 1.00 96.56 80 SER A N 1
ATOM 577 C CA . SER A 1 80 ? 15.387 -8.522 -20.625 1.00 96.56 80 SER A CA 1
ATOM 578 C C . SER A 1 80 ? 14.434 -7.873 -19.629 1.00 96.56 80 SER A C 1
ATOM 580 O O . SER A 1 80 ? 14.443 -6.657 -19.478 1.00 96.56 80 SER A O 1
ATOM 582 N N . ILE A 1 81 ? 13.624 -8.666 -18.929 1.00 97.69 81 ILE A N 1
ATOM 583 C CA . ILE A 1 81 ? 12.650 -8.146 -17.961 1.00 97.69 81 ILE A CA 1
ATOM 584 C C . ILE A 1 81 ? 13.171 -8.376 -16.543 1.00 97.69 81 ILE A C 1
ATOM 586 O O . ILE A 1 81 ? 13.417 -9.519 -16.146 1.00 97.69 81 ILE A O 1
ATOM 590 N N . LEU A 1 82 ? 13.301 -7.294 -15.779 1.00 98.19 82 LEU A N 1
ATOM 591 C CA . LEU A 1 82 ? 13.652 -7.298 -14.363 1.00 98.19 82 LEU A CA 1
ATOM 592 C C . LEU A 1 82 ? 12.406 -6.954 -13.545 1.00 98.19 82 LEU A C 1
ATOM 594 O O . LEU A 1 82 ? 11.839 -5.882 -13.720 1.00 98.19 82 LEU A O 1
ATOM 598 N N . LEU A 1 83 ? 11.982 -7.829 -12.639 1.00 98.50 83 LEU A N 1
ATOM 599 C CA . LEU A 1 83 ? 10.960 -7.514 -11.643 1.00 98.50 83 LEU A CA 1
ATOM 600 C C . LEU A 1 83 ? 11.667 -7.094 -10.354 1.00 98.50 83 LEU A C 1
ATOM 602 O O . LEU A 1 83 ? 12.220 -7.946 -9.657 1.00 98.50 83 LEU A O 1
ATOM 606 N N . VAL A 1 84 ? 11.680 -5.794 -10.061 1.00 98.31 84 VAL A N 1
ATOM 607 C CA . VAL A 1 84 ? 12.421 -5.232 -8.922 1.00 98.31 84 VAL A CA 1
ATOM 608 C C . VAL A 1 84 ? 11.460 -4.953 -7.774 1.00 98.31 84 VAL A C 1
ATOM 610 O O . VAL A 1 84 ? 10.581 -4.103 -7.875 1.00 98.31 84 VAL A O 1
ATOM 613 N N . LEU A 1 85 ? 11.627 -5.692 -6.684 1.00 97.81 85 LEU A N 1
ATOM 614 C CA . LEU A 1 85 ? 10.720 -5.744 -5.547 1.00 97.81 85 LEU A CA 1
ATOM 615 C C . LEU A 1 85 ? 11.313 -4.972 -4.366 1.00 97.81 85 LEU A C 1
ATOM 617 O O . LEU A 1 85 ? 12.407 -5.296 -3.903 1.00 97.81 85 LEU A O 1
ATOM 621 N N . SER A 1 86 ? 10.588 -3.975 -3.856 1.00 95.62 86 SER A N 1
ATOM 622 C CA . SER A 1 86 ? 10.935 -3.290 -2.602 1.00 95.62 86 SER A CA 1
ATOM 623 C C . SER A 1 86 ? 10.847 -4.245 -1.402 1.00 95.62 86 SER A C 1
ATOM 625 O O . SER A 1 86 ? 10.308 -5.346 -1.537 1.00 95.62 86 SER A O 1
ATOM 627 N N . PRO A 1 87 ? 11.300 -3.859 -0.198 1.00 92.38 87 PRO A N 1
ATOM 628 C CA . PRO A 1 87 ? 10.938 -4.585 1.016 1.00 92.38 87 PRO A CA 1
ATOM 629 C C . PRO A 1 87 ? 9.416 -4.793 1.104 1.00 92.38 87 PRO A C 1
ATOM 631 O O . PRO A 1 87 ? 8.640 -3.877 0.825 1.00 92.38 87 PRO A O 1
ATOM 634 N N . ASP A 1 88 ? 9.000 -6.019 1.429 1.00 87.81 88 ASP A N 1
ATOM 635 C CA . ASP A 1 88 ? 7.589 -6.409 1.541 1.00 87.81 88 ASP A CA 1
ATOM 636 C C . ASP A 1 88 ? 7.017 -5.904 2.877 1.00 87.81 88 ASP A C 1
ATOM 638 O O . ASP A 1 88 ? 7.491 -6.364 3.921 1.00 87.81 88 ASP A O 1
ATOM 642 N N . PRO A 1 89 ? 5.989 -5.031 2.888 1.00 79.06 89 PRO A N 1
ATOM 643 C CA . PRO A 1 89 ? 5.365 -4.554 4.123 1.00 79.06 89 PRO A CA 1
ATOM 644 C C . PRO A 1 89 ? 4.785 -5.677 4.993 1.00 79.06 89 PRO A C 1
ATOM 646 O O . PRO A 1 89 ? 4.633 -5.504 6.198 1.00 79.06 89 PRO A O 1
ATOM 649 N N . ALA A 1 90 ? 4.452 -6.829 4.398 1.00 75.75 90 ALA A N 1
ATOM 650 C CA . ALA A 1 90 ? 3.945 -7.993 5.120 1.00 75.75 90 ALA A CA 1
ATOM 651 C C . ALA A 1 90 ? 5.057 -8.906 5.672 1.00 75.75 90 ALA A C 1
ATOM 653 O O . ALA A 1 90 ? 4.755 -9.915 6.306 1.00 75.75 90 ALA A O 1
ATOM 654 N N . GLY A 1 91 ? 6.335 -8.629 5.381 1.00 79.75 91 GLY A N 1
ATOM 655 C CA . GLY A 1 91 ? 7.464 -9.458 5.818 1.00 79.75 91 GLY A CA 1
ATOM 656 C C . GLY A 1 91 ? 7.516 -10.857 5.184 1.00 79.75 91 GLY A C 1
ATOM 657 O O . GLY A 1 91 ? 8.279 -11.713 5.632 1.00 79.75 91 GLY A O 1
ATOM 658 N N . ARG A 1 92 ? 6.727 -11.114 4.128 1.00 82.19 92 ARG A N 1
ATOM 659 C CA . ARG A 1 92 ? 6.601 -12.426 3.460 1.00 82.19 92 ARG A CA 1
ATOM 660 C C . ARG A 1 92 ? 7.472 -12.561 2.210 1.00 82.19 92 ARG A C 1
ATOM 662 O O . ARG A 1 92 ? 7.282 -13.496 1.433 1.00 82.19 92 ARG A O 1
ATOM 669 N N . GLN A 1 93 ? 8.412 -11.637 2.007 1.00 87.44 93 GLN A N 1
ATOM 670 C CA . GLN A 1 93 ? 9.343 -11.626 0.873 1.00 87.44 93 GLN A CA 1
ATOM 671 C C . GLN A 1 93 ? 8.635 -11.796 -0.485 1.00 87.44 93 GLN A C 1
ATOM 673 O O . GLN A 1 93 ? 9.146 -12.482 -1.365 1.00 87.44 93 GLN A O 1
ATOM 678 N N . TRP A 1 94 ? 7.445 -11.205 -0.654 1.00 93.25 94 TRP A N 1
ATOM 679 C CA . TRP A 1 94 ? 6.643 -11.287 -1.884 1.00 93.25 94 TRP A CA 1
ATOM 680 C C . TRP A 1 94 ? 6.193 -12.696 -2.309 1.00 93.25 94 TRP A C 1
ATOM 682 O O . TRP A 1 94 ? 5.645 -12.851 -3.403 1.00 93.25 94 TRP A O 1
ATOM 692 N N . ALA A 1 95 ? 6.336 -13.721 -1.459 1.00 91.62 95 ALA A N 1
ATOM 693 C CA . ALA A 1 95 ? 5.898 -15.085 -1.780 1.00 91.62 95 ALA A CA 1
ATOM 694 C C . ALA A 1 95 ? 4.408 -15.132 -2.168 1.00 91.62 95 ALA A C 1
ATOM 696 O O . ALA A 1 95 ? 4.032 -15.751 -3.160 1.00 91.62 95 ALA A O 1
ATOM 697 N N . TRP A 1 96 ? 3.578 -14.355 -1.460 1.00 88.88 96 TRP A N 1
ATOM 698 C CA . TRP A 1 96 ? 2.137 -14.222 -1.705 1.00 88.88 96 TRP A CA 1
ATOM 699 C C . TRP A 1 96 ? 1.777 -13.741 -3.120 1.00 88.88 96 TRP A C 1
ATOM 701 O O . TRP A 1 96 ? 0.662 -13.997 -3.586 1.00 88.88 96 TRP A O 1
ATOM 711 N N . LEU A 1 97 ? 2.684 -13.013 -3.778 1.00 93.12 97 LEU A N 1
ATOM 712 C CA . LEU A 1 97 ? 2.519 -12.520 -5.140 1.00 93.12 97 LEU A CA 1
ATOM 713 C C . LEU A 1 97 ? 3.112 -13.505 -6.142 1.00 93.12 97 LEU A C 1
ATOM 715 O O . LEU A 1 97 ? 2.437 -13.883 -7.097 1.00 93.12 97 LEU A O 1
ATOM 719 N N . LEU A 1 98 ? 4.366 -13.913 -5.927 1.00 95.25 98 LEU A N 1
ATOM 720 C CA . LEU A 1 98 ? 5.105 -14.757 -6.866 1.00 95.25 98 LEU A CA 1
ATOM 721 C C . LEU A 1 98 ? 4.425 -16.118 -7.065 1.00 95.25 98 LEU A C 1
ATOM 723 O O . LEU A 1 98 ? 4.354 -16.594 -8.191 1.00 95.25 98 LEU A O 1
ATOM 727 N N . GLU A 1 99 ? 3.839 -16.701 -6.016 1.00 94.38 99 GLU A N 1
ATOM 728 C CA . GLU A 1 99 ? 3.077 -17.957 -6.105 1.00 94.38 99 GLU A CA 1
ATOM 729 C C . GLU A 1 99 ? 1.779 -17.832 -6.923 1.00 94.38 99 GLU A C 1
ATOM 731 O O . GLU A 1 99 ? 1.270 -18.828 -7.436 1.00 94.38 99 GLU A O 1
ATOM 736 N N . LYS A 1 100 ? 1.230 -16.617 -7.054 1.00 95.00 100 LYS A N 1
ATOM 737 C CA . LYS A 1 100 ? 0.017 -16.345 -7.844 1.00 95.00 100 LYS A CA 1
ATOM 738 C C . LYS A 1 100 ? 0.320 -16.051 -9.311 1.00 95.00 100 LYS A C 1
ATOM 740 O O . LYS A 1 100 ? -0.591 -16.120 -10.136 1.00 95.00 100 LYS A O 1
ATOM 745 N N . LEU A 1 101 ? 1.561 -15.694 -9.642 1.00 96.31 101 LEU A N 1
ATOM 746 C CA . LEU A 1 101 ? 1.959 -15.414 -11.017 1.00 96.31 101 LEU A CA 1
ATOM 747 C C . LEU A 1 101 ? 2.159 -16.727 -11.797 1.00 96.31 101 LEU A C 1
ATOM 749 O O . LEU A 1 101 ? 2.729 -17.681 -11.266 1.00 96.31 101 LEU A O 1
ATOM 753 N N . PRO A 1 102 ? 1.736 -16.799 -13.073 1.00 95.88 102 PRO A N 1
ATOM 754 C CA . PRO A 1 102 ? 1.971 -17.978 -13.900 1.00 95.88 102 PRO A CA 1
ATOM 755 C C . PRO A 1 102 ? 3.463 -18.326 -14.015 1.00 95.88 102 PRO A C 1
ATOM 757 O O . PRO A 1 102 ? 4.266 -17.503 -14.454 1.00 95.88 102 PRO A O 1
ATOM 760 N N . GLU A 1 103 ? 3.826 -19.576 -13.712 1.00 94.62 103 GLU A N 1
ATOM 761 C CA . GLU A 1 103 ? 5.223 -20.050 -13.725 1.00 94.62 103 GLU A CA 1
ATOM 762 C C . GLU A 1 103 ? 5.923 -19.792 -15.071 1.00 94.62 103 GLU A C 1
ATOM 764 O O . GLU A 1 103 ? 7.074 -19.361 -15.117 1.00 94.62 103 GLU A O 1
ATOM 769 N N . VAL A 1 104 ? 5.200 -19.979 -16.181 1.00 93.31 104 VAL A N 1
ATOM 770 C CA . VAL A 1 104 ? 5.704 -19.738 -17.544 1.00 93.31 104 VAL A CA 1
ATOM 771 C C . VAL A 1 104 ? 6.144 -18.284 -17.747 1.00 93.31 104 VAL A C 1
ATOM 773 O O . VAL A 1 104 ? 7.098 -18.037 -18.483 1.00 93.31 104 VAL A O 1
ATOM 776 N N . LEU A 1 105 ? 5.481 -17.323 -17.091 1.00 93.25 105 LEU A N 1
ATOM 777 C CA . LEU A 1 105 ? 5.892 -15.921 -17.148 1.00 93.25 105 LEU A CA 1
ATOM 778 C C . LEU A 1 105 ? 7.158 -15.697 -16.327 1.00 93.25 105 LEU A C 1
ATOM 780 O O . LEU A 1 105 ? 8.099 -15.091 -16.835 1.00 93.25 105 LEU A O 1
ATOM 784 N N . LEU A 1 106 ? 7.205 -16.224 -15.101 1.00 93.75 106 LEU A N 1
ATOM 785 C CA . LEU A 1 106 ? 8.341 -16.047 -14.195 1.00 93.75 106 LEU A CA 1
ATOM 786 C C . LEU A 1 106 ? 9.645 -16.640 -14.742 1.00 93.75 106 LEU A C 1
ATOM 788 O O . LEU A 1 106 ? 10.704 -16.067 -14.522 1.00 93.75 106 LEU A O 1
ATOM 792 N N . GLN A 1 107 ? 9.592 -17.723 -15.525 1.00 93.50 107 GLN A N 1
ATOM 793 C CA . GLN A 1 107 ? 10.783 -18.315 -16.158 1.00 93.50 107 GLN A CA 1
ATOM 794 C C . GLN A 1 107 ? 11.543 -17.355 -17.092 1.00 93.50 107 GLN A C 1
ATOM 796 O O . GLN A 1 107 ? 12.706 -17.602 -17.411 1.00 93.50 107 GLN A O 1
ATOM 801 N N . ARG A 1 108 ? 10.896 -16.280 -17.554 1.00 92.31 108 ARG A N 1
ATOM 802 C CA . ARG A 1 108 ? 11.477 -15.269 -18.452 1.00 92.31 108 ARG A CA 1
ATOM 803 C C . ARG A 1 108 ? 11.684 -13.913 -17.771 1.00 92.31 108 ARG A C 1
ATOM 805 O O . ARG A 1 108 ? 11.958 -12.931 -18.453 1.00 92.31 108 ARG A O 1
ATOM 812 N N . VAL A 1 109 ? 11.530 -13.850 -16.450 1.00 96.62 109 VAL A N 1
ATOM 813 C CA . VAL A 1 109 ? 11.638 -12.624 -15.655 1.00 96.62 109 VAL A CA 1
ATOM 814 C C . VAL A 1 109 ? 12.705 -12.824 -14.587 1.00 96.62 109 VAL A C 1
ATOM 816 O O . VAL A 1 109 ? 12.681 -13.802 -13.845 1.00 96.62 109 VAL A O 1
ATOM 819 N N . GLN A 1 110 ? 13.647 -11.891 -14.491 1.00 97.69 110 GLN A N 1
ATOM 820 C CA . GLN A 1 110 ? 14.640 -11.896 -13.421 1.00 97.69 110 GLN A CA 1
ATOM 821 C C . GLN A 1 110 ? 14.054 -11.165 -12.215 1.00 97.69 110 GLN A C 1
ATOM 823 O O . GLN A 1 110 ? 13.785 -9.967 -12.282 1.00 97.69 110 GLN A O 1
ATOM 828 N N . VAL A 1 111 ? 13.813 -11.888 -11.123 1.00 97.81 111 VAL A N 1
ATOM 829 C CA . VAL A 1 111 ? 13.261 -11.309 -9.892 1.00 97.81 111 VAL A CA 1
ATOM 830 C C . VAL A 1 111 ? 14.399 -10.812 -9.010 1.00 97.81 111 VAL A C 1
ATOM 832 O O . VAL A 1 111 ? 15.314 -11.568 -8.681 1.00 97.81 111 VAL A O 1
ATOM 835 N N . HIS A 1 112 ? 14.327 -9.548 -8.607 1.00 97.38 112 HIS A N 1
ATOM 836 C CA . HIS A 1 112 ? 15.327 -8.894 -7.778 1.00 97.38 112 HIS A CA 1
ATOM 837 C C . HIS A 1 112 ? 14.684 -8.288 -6.539 1.00 97.38 112 HIS A C 1
ATOM 839 O O . HIS A 1 112 ? 13.811 -7.432 -6.641 1.00 97.38 112 HIS A O 1
ATOM 845 N N . HIS A 1 113 ? 15.137 -8.716 -5.364 1.00 97.06 113 HIS A N 1
ATOM 846 C CA . HIS A 1 113 ? 14.712 -8.145 -4.090 1.00 97.06 113 HIS A CA 1
ATOM 847 C C . HIS A 1 113 ? 15.677 -7.039 -3.686 1.00 97.06 113 HIS A C 1
ATOM 849 O O . HIS A 1 113 ? 16.879 -7.279 -3.572 1.00 97.06 113 HIS A O 1
ATOM 855 N N . HIS A 1 114 ? 15.145 -5.843 -3.471 1.00 96.94 114 HIS A N 1
ATOM 856 C CA . HIS A 1 114 ? 15.921 -4.719 -2.988 1.00 96.94 114 HIS A CA 1
ATOM 857 C C . HIS A 1 114 ? 16.209 -4.849 -1.490 1.00 96.94 114 HIS A C 1
ATOM 859 O O . HIS A 1 114 ? 15.291 -5.036 -0.690 1.00 96.94 114 HIS A O 1
ATOM 865 N N . ASP A 1 115 ? 17.477 -4.690 -1.119 1.00 95.31 115 ASP A N 1
ATOM 866 C CA . ASP A 1 115 ? 17.915 -4.498 0.261 1.00 95.31 115 ASP A CA 1
ATOM 867 C C . ASP A 1 115 ? 18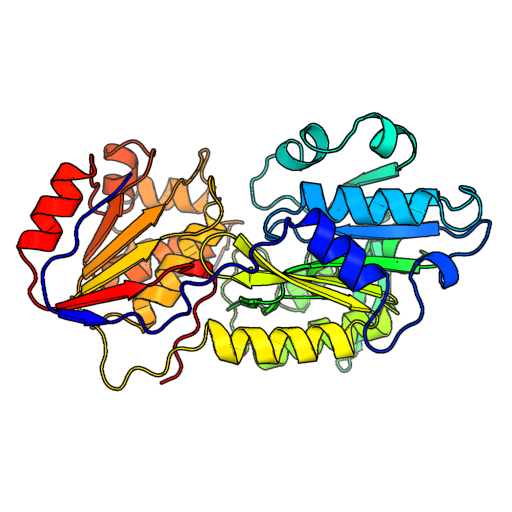.431 -3.056 0.441 1.00 95.31 115 ASP A C 1
ATOM 869 O O . ASP A 1 115 ? 19.487 -2.718 -0.103 1.00 95.31 115 ASP A O 1
ATOM 873 N N . PRO A 1 116 ? 17.737 -2.196 1.215 1.00 94.31 116 PRO A N 1
ATOM 874 C CA . PRO A 1 116 ? 18.155 -0.811 1.437 1.00 94.31 116 PRO A CA 1
ATOM 875 C C . PRO A 1 116 ? 19.457 -0.685 2.249 1.00 94.31 116 PRO A C 1
ATOM 877 O O . PRO A 1 116 ? 20.019 0.411 2.346 1.00 94.31 116 PRO A O 1
ATOM 880 N N . ALA A 1 117 ? 19.954 -1.773 2.852 1.00 95.12 117 ALA A N 1
ATOM 881 C CA . ALA A 1 117 ? 21.249 -1.819 3.525 1.00 95.12 117 ALA A CA 1
ATOM 882 C C . ALA A 1 117 ? 22.410 -2.226 2.595 1.00 95.12 117 ALA A C 1
ATOM 884 O O . ALA A 1 117 ? 23.572 -1.945 2.918 1.00 95.12 117 ALA A O 1
ATOM 885 N N . ASP A 1 118 ? 22.134 -2.856 1.447 1.00 96.06 118 ASP A N 1
ATOM 886 C CA . ASP A 1 118 ? 23.162 -3.299 0.504 1.00 96.06 118 ASP A CA 1
ATOM 887 C C . ASP A 1 118 ? 23.547 -2.184 -0.474 1.00 96.06 118 ASP A C 1
ATOM 889 O O . ASP A 1 118 ? 22.950 -1.996 -1.535 1.00 96.06 118 ASP A O 1
ATOM 893 N N . LYS A 1 119 ? 24.635 -1.480 -0.152 1.00 91.81 119 LYS A N 1
ATOM 894 C CA . LYS A 1 119 ? 25.170 -0.384 -0.975 1.00 91.81 119 LYS A CA 1
ATOM 895 C C . LYS A 1 119 ? 25.553 -0.794 -2.400 1.00 91.81 119 LYS A C 1
ATOM 897 O O . LYS A 1 119 ? 25.685 0.080 -3.251 1.00 91.81 119 LYS A O 1
ATOM 902 N N . ASN A 1 120 ? 25.750 -2.085 -2.687 1.00 94.19 120 ASN A N 1
ATOM 903 C CA . ASN A 1 120 ? 26.049 -2.541 -4.050 1.00 94.19 120 ASN A CA 1
ATOM 904 C C . ASN A 1 120 ? 24.811 -2.522 -4.952 1.00 94.19 120 ASN A C 1
ATOM 906 O O . ASN A 1 120 ? 24.945 -2.471 -6.175 1.00 94.19 120 ASN A O 1
ATOM 910 N N . GLN A 1 121 ? 23.618 -2.548 -4.355 1.00 94.50 121 GLN A N 1
ATOM 911 C CA . GLN A 1 121 ? 22.356 -2.408 -5.069 1.00 94.50 121 GLN A CA 1
ATOM 912 C C . GLN A 1 121 ? 21.986 -0.948 -5.306 1.00 94.50 121 GLN A C 1
ATOM 914 O O . GLN A 1 121 ? 21.005 -0.700 -5.991 1.00 94.50 121 GLN A O 1
ATOM 919 N N . SER A 1 122 ? 22.733 0.019 -4.773 1.00 92.50 122 SER A N 1
ATOM 920 C CA . SER A 1 122 ? 22.400 1.442 -4.847 1.00 92.50 122 SER A CA 1
ATOM 921 C C . SER A 1 122 ? 23.165 2.147 -5.972 1.00 92.50 122 SER A C 1
ATOM 923 O O . SER A 1 122 ? 24.391 2.074 -6.061 1.00 92.50 122 SER A O 1
ATOM 925 N N . GLY A 1 123 ? 22.443 2.863 -6.832 1.00 91.00 123 GLY A N 1
ATOM 926 C CA . GLY A 1 123 ? 22.963 3.739 -7.879 1.00 91.00 123 GLY A CA 1
ATOM 927 C C . GLY A 1 123 ? 22.656 5.203 -7.567 1.00 91.00 123 GLY A C 1
ATOM 928 O O . GLY A 1 123 ? 21.573 5.527 -7.082 1.00 91.00 123 GLY A O 1
ATOM 929 N N . TYR A 1 124 ? 23.615 6.098 -7.824 1.00 91.38 124 TYR A N 1
ATOM 930 C CA . TYR A 1 124 ? 23.371 7.540 -7.738 1.00 91.38 124 TYR A CA 1
ATOM 931 C C . TYR A 1 124 ? 22.426 7.957 -8.864 1.00 91.38 124 TYR A C 1
ATOM 933 O O . TYR A 1 124 ? 22.748 7.746 -10.032 1.00 91.38 124 TYR A O 1
ATOM 941 N N . VAL A 1 125 ? 21.302 8.573 -8.507 1.00 87.69 125 VAL A N 1
ATOM 942 C CA . VAL A 1 125 ? 20.320 9.062 -9.483 1.00 87.69 125 VAL A CA 1
ATOM 943 C C . VAL A 1 125 ? 20.515 10.551 -9.700 1.00 87.69 125 VAL A C 1
ATOM 945 O O . VAL A 1 125 ? 20.783 11.007 -10.809 1.00 87.69 125 VAL A O 1
ATOM 948 N N . ALA A 1 126 ? 20.420 11.320 -8.619 1.00 80.69 126 ALA A N 1
ATOM 949 C CA . ALA A 1 126 ? 20.443 12.767 -8.689 1.00 80.69 126 ALA A CA 1
ATOM 950 C C . ALA A 1 126 ? 20.821 13.399 -7.350 1.00 80.69 126 ALA A C 1
ATOM 952 O O . ALA A 1 126 ? 21.054 12.720 -6.349 1.00 80.69 126 ALA A O 1
ATOM 953 N N . SER A 1 127 ? 20.888 14.726 -7.347 1.00 83.31 127 SER A N 1
ATOM 954 C CA . SER A 1 127 ? 20.895 15.514 -6.121 1.00 83.31 127 SER A CA 1
ATOM 955 C C . SER A 1 127 ? 19.589 16.299 -6.049 1.00 83.31 127 SER A C 1
ATOM 957 O O . SER A 1 127 ? 19.200 16.859 -7.070 1.00 83.31 127 SER A O 1
ATOM 959 N N . SER A 1 128 ? 18.934 16.338 -4.885 1.00 72.50 128 SER A N 1
ATOM 960 C CA . SER A 1 128 ? 17.745 17.183 -4.687 1.00 72.50 128 SER A CA 1
ATOM 961 C C . SER A 1 128 ? 18.083 18.664 -4.866 1.00 72.50 128 SER A C 1
ATOM 963 O O . SER A 1 128 ? 19.260 19.049 -4.822 1.00 72.50 128 SER A O 1
ATOM 965 N N . GLU A 1 129 ? 17.063 19.520 -4.945 1.00 68.75 129 GLU A N 1
ATOM 966 C CA . GLU A 1 129 ? 17.240 20.980 -4.877 1.00 68.75 129 GLU A CA 1
ATOM 967 C C . GLU A 1 129 ? 18.087 21.438 -3.668 1.00 68.75 129 GLU A C 1
ATOM 969 O O . GLU A 1 129 ? 18.836 22.413 -3.756 1.00 68.75 129 GLU A O 1
ATOM 974 N N . GLY A 1 130 ? 18.043 20.699 -2.551 1.00 68.94 130 GLY A N 1
ATOM 975 C CA . GLY A 1 130 ? 18.849 20.937 -1.347 1.00 68.94 130 GLY A CA 1
ATOM 976 C C . GLY A 1 130 ? 20.318 20.496 -1.443 1.00 68.94 130 GLY A C 1
ATOM 977 O O . GLY A 1 130 ? 21.049 20.586 -0.456 1.00 68.94 130 GLY A O 1
ATOM 978 N N . GLY A 1 131 ? 20.768 20.002 -2.602 1.00 74.56 131 GLY A N 1
ATOM 979 C CA . GLY A 1 131 ? 22.121 19.476 -2.822 1.00 74.56 131 GLY A CA 1
ATOM 980 C C . GLY A 1 131 ? 22.332 18.068 -2.262 1.00 74.56 131 GLY A C 1
ATOM 981 O O . GLY A 1 131 ? 23.466 17.599 -2.123 1.00 74.56 131 GLY A O 1
ATOM 982 N N . GLU A 1 132 ? 21.249 17.382 -1.915 1.00 79.12 132 GLU A N 1
ATOM 983 C CA . GLU A 1 132 ? 21.309 16.087 -1.270 1.00 79.12 132 GLU A CA 1
ATOM 984 C C . GLU A 1 132 ? 21.437 14.963 -2.285 1.00 79.12 132 GLU A C 1
ATOM 986 O O . GLU A 1 132 ? 20.529 14.771 -3.074 1.00 79.12 132 GLU A O 1
ATOM 991 N N . ARG A 1 133 ? 22.517 14.171 -2.241 1.00 87.69 133 ARG A N 1
ATOM 992 C CA . ARG A 1 133 ? 22.638 12.983 -3.105 1.00 87.69 133 ARG A CA 1
ATOM 993 C C . ARG A 1 133 ? 21.555 11.954 -2.793 1.00 87.69 133 ARG A C 1
ATOM 995 O O . ARG A 1 133 ? 21.437 11.566 -1.633 1.00 87.69 133 ARG A O 1
ATOM 1002 N N . LEU A 1 134 ? 20.851 11.496 -3.817 1.00 87.69 134 LEU A N 1
ATOM 1003 C CA . LEU A 1 134 ? 19.769 10.524 -3.732 1.00 87.69 134 LEU A CA 1
ATOM 1004 C C . LEU A 1 134 ? 20.187 9.246 -4.460 1.00 87.69 134 LEU A C 1
ATOM 1006 O O . LEU A 1 134 ? 20.704 9.300 -5.584 1.00 87.69 134 LEU A O 1
ATOM 1010 N N . TYR A 1 135 ? 19.965 8.109 -3.806 1.00 93.44 135 TYR A N 1
ATOM 1011 C CA . TYR A 1 135 ? 20.303 6.794 -4.334 1.00 93.44 135 TYR A CA 1
ATOM 1012 C C . TYR A 1 135 ? 19.055 5.920 -4.421 1.00 93.44 135 TYR A C 1
ATOM 1014 O O . TYR A 1 135 ? 18.263 5.862 -3.480 1.00 93.44 135 TYR A O 1
ATOM 1022 N N . LEU A 1 136 ? 18.909 5.224 -5.547 1.00 95.19 136 LEU A N 1
ATOM 1023 C CA . LEU A 1 136 ? 17.864 4.226 -5.782 1.00 95.19 136 LEU A CA 1
ATOM 1024 C C . LEU A 1 136 ? 18.492 2.896 -6.188 1.00 95.19 136 LEU A C 1
ATOM 1026 O O . LEU A 1 136 ? 19.698 2.815 -6.421 1.00 95.19 136 LEU A O 1
ATOM 1030 N N . ASN A 1 137 ? 17.676 1.853 -6.300 1.00 97.12 137 ASN A N 1
ATOM 1031 C CA . ASN A 1 137 ? 18.116 0.572 -6.819 1.00 97.12 137 ASN A CA 1
ATOM 1032 C C . ASN A 1 137 ? 18.750 0.741 -8.212 1.00 97.12 137 ASN A C 1
ATOM 1034 O O . ASN A 1 137 ? 18.119 1.217 -9.159 1.00 97.12 137 ASN A O 1
ATOM 1038 N N . ARG A 1 138 ? 20.005 0.310 -8.326 1.00 95.62 138 ARG A N 1
ATOM 1039 C CA . ARG A 1 138 ? 20.853 0.424 -9.507 1.00 95.62 138 ARG A CA 1
ATOM 1040 C C . ARG A 1 138 ? 20.207 -0.205 -10.736 1.00 95.62 138 ARG A C 1
ATOM 1042 O O . ARG A 1 138 ? 20.302 0.354 -11.820 1.00 95.62 138 ARG A O 1
ATOM 1049 N N . GLN A 1 139 ? 19.529 -1.338 -10.570 1.00 95.62 139 GLN A N 1
ATOM 1050 C CA . GLN A 1 139 ? 18.882 -2.037 -11.679 1.00 95.62 139 GLN A CA 1
ATOM 1051 C C . GLN A 1 139 ? 17.702 -1.260 -12.255 1.00 95.62 139 GLN A C 1
ATOM 1053 O O . GLN A 1 139 ? 17.390 -1.434 -13.424 1.00 95.62 139 GLN A O 1
ATOM 1058 N N . VAL A 1 140 ? 17.062 -0.406 -11.453 1.00 95.81 140 VAL A N 1
ATOM 1059 C CA . VAL A 1 140 ? 16.019 0.503 -11.935 1.00 95.81 140 VAL A CA 1
ATOM 1060 C C . VAL A 1 140 ? 16.647 1.727 -12.584 1.00 95.81 140 VAL A C 1
ATOM 1062 O O . VAL A 1 140 ? 16.277 2.073 -13.697 1.00 95.81 140 VAL A O 1
ATOM 1065 N N . SER A 1 141 ? 17.625 2.362 -11.930 1.00 92.81 141 SER A N 1
ATOM 1066 C CA . SER A 1 141 ? 18.246 3.587 -12.454 1.00 92.81 141 SER A CA 1
ATOM 1067 C C . SER A 1 141 ? 19.060 3.377 -13.736 1.00 92.81 141 SER A C 1
ATOM 1069 O O . SER A 1 141 ? 19.305 4.333 -14.462 1.00 92.81 141 SER A O 1
ATOM 1071 N N . GLU A 1 142 ? 19.530 2.153 -13.986 1.00 93.75 142 GLU A N 1
ATOM 1072 C CA . GLU A 1 142 ? 20.299 1.784 -15.184 1.00 93.75 142 GLU A CA 1
ATOM 1073 C C . GLU A 1 142 ? 19.447 1.076 -16.252 1.00 93.75 142 GLU A C 1
ATOM 1075 O O . GLU A 1 142 ? 19.988 0.701 -17.289 1.00 93.75 142 GLU A O 1
ATOM 1080 N N . ALA A 1 143 ? 18.145 0.870 -16.014 1.00 95.62 143 ALA A N 1
ATOM 1081 C CA . ALA A 1 143 ? 17.257 0.251 -16.995 1.00 95.62 143 ALA A CA 1
ATOM 1082 C C . ALA A 1 143 ? 16.967 1.196 -18.170 1.00 95.62 143 ALA A C 1
ATOM 1084 O O . ALA A 1 143 ? 16.827 2.407 -17.993 1.00 95.62 143 ALA A O 1
ATOM 1085 N N . ASP A 1 144 ? 16.798 0.624 -19.362 1.00 95.75 144 ASP A N 1
ATOM 1086 C CA . ASP A 1 144 ? 16.426 1.371 -20.568 1.00 95.75 144 ASP A CA 1
ATOM 1087 C C . ASP A 1 144 ? 14.958 1.821 -20.516 1.00 95.75 144 ASP A C 1
ATOM 1089 O O . ASP A 1 144 ? 14.591 2.864 -21.055 1.00 95.75 144 ASP A O 1
ATOM 1093 N N . THR A 1 145 ? 14.102 1.036 -19.851 1.00 95.50 145 THR A N 1
ATOM 1094 C CA . THR A 1 145 ? 12.689 1.359 -19.620 1.00 95.50 145 THR A CA 1
ATOM 1095 C C . THR A 1 145 ? 12.262 0.959 -18.211 1.00 95.50 145 THR A C 1
ATOM 1097 O O . THR A 1 145 ? 12.500 -0.162 -17.770 1.00 95.50 145 THR A O 1
ATOM 1100 N N . ILE A 1 146 ? 11.561 1.856 -17.526 1.00 97.00 146 ILE A N 1
ATOM 1101 C CA . ILE A 1 146 ? 10.978 1.668 -16.200 1.00 97.00 146 ILE A CA 1
ATOM 1102 C C . ILE A 1 146 ? 9.454 1.675 -16.334 1.00 97.00 146 ILE A C 1
ATOM 1104 O O . ILE A 1 146 ? 8.852 2.646 -16.803 1.00 97.00 146 ILE A O 1
ATOM 1108 N N . VAL A 1 147 ? 8.834 0.588 -15.879 1.00 97.94 147 VAL A N 1
ATOM 1109 C CA . VAL A 1 147 ? 7.384 0.398 -15.831 1.00 97.94 147 VAL A CA 1
ATOM 1110 C C . VAL A 1 147 ? 6.953 0.266 -14.376 1.00 97.94 147 VAL A C 1
ATOM 1112 O O . VAL A 1 147 ? 7.262 -0.723 -13.714 1.00 97.94 147 VAL A O 1
ATOM 1115 N N . THR A 1 148 ? 6.211 1.245 -13.867 1.00 98.44 148 THR A N 1
ATOM 1116 C CA . THR A 1 148 ? 5.633 1.165 -12.515 1.00 98.44 148 THR A CA 1
ATOM 1117 C C . THR A 1 148 ? 4.255 0.516 -12.567 1.00 98.44 148 THR A C 1
ATOM 1119 O O . THR A 1 148 ? 3.429 0.892 -13.398 1.00 98.44 148 THR A O 1
ATOM 1122 N N . VAL A 1 149 ? 3.985 -0.444 -11.682 1.00 98.69 149 VAL A N 1
ATOM 1123 C CA . VAL A 1 149 ? 2.672 -1.097 -11.561 1.00 98.69 149 VAL A CA 1
ATOM 1124 C C . VAL A 1 149 ? 2.140 -0.845 -10.161 1.00 98.69 149 VAL A C 1
ATOM 1126 O O . VAL A 1 149 ? 2.683 -1.372 -9.199 1.00 98.69 149 VAL A O 1
ATOM 1129 N N . GLY A 1 150 ? 1.126 0.002 -10.027 1.00 97.75 150 GLY A N 1
ATOM 1130 C CA . GLY A 1 150 ? 0.756 0.545 -8.724 1.00 97.75 150 GLY A CA 1
ATOM 1131 C C . GLY A 1 150 ? -0.725 0.816 -8.525 1.00 97.75 150 GLY A C 1
ATOM 1132 O O . GLY A 1 150 ? -1.570 0.432 -9.335 1.00 97.75 150 GLY A O 1
ATOM 1133 N N . VAL A 1 151 ? -1.026 1.523 -7.442 1.00 96.88 151 VAL A N 1
ATOM 1134 C CA . VAL A 1 151 ? -2.350 2.054 -7.122 1.00 96.88 151 VAL A CA 1
ATOM 1135 C C . VAL A 1 151 ? -2.277 3.573 -7.038 1.00 96.88 151 VAL A C 1
ATOM 1137 O O . VAL A 1 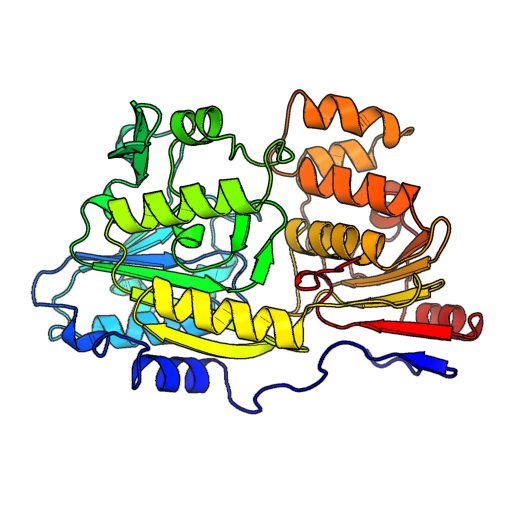151 ? -1.326 4.113 -6.475 1.00 96.88 151 VAL A O 1
ATOM 1140 N N . VAL A 1 152 ? -3.285 4.263 -7.572 1.00 97.62 152 VAL A N 1
ATOM 1141 C CA . VAL A 1 152 ? -3.502 5.676 -7.253 1.00 97.62 152 VAL A CA 1
ATOM 1142 C C . VAL A 1 152 ? -4.529 5.758 -6.135 1.00 97.62 152 VAL A C 1
ATOM 1144 O O . VAL A 1 152 ? -5.664 5.321 -6.309 1.00 97.62 152 VAL A O 1
ATOM 1147 N N . CYS A 1 153 ? -4.116 6.275 -4.981 1.00 95.19 153 CYS A N 1
ATOM 1148 C CA . CYS A 1 153 ? -4.988 6.516 -3.834 1.00 95.19 153 CYS A CA 1
ATOM 1149 C C . CYS A 1 153 ? -4.400 7.589 -2.914 1.00 95.19 153 CYS A C 1
ATOM 1151 O O . CYS A 1 153 ? -3.198 7.875 -2.957 1.00 95.19 153 CYS A O 1
ATOM 1153 N N . PHE A 1 154 ? -5.234 8.168 -2.050 1.00 93.62 154 PHE A N 1
ATOM 1154 C CA . PHE A 1 154 ? -4.743 9.032 -0.981 1.00 93.62 154 PHE A CA 1
ATOM 1155 C C . PHE A 1 154 ? -3.838 8.247 -0.031 1.00 93.62 154 PHE A C 1
ATOM 1157 O O . PHE A 1 154 ? -4.052 7.060 0.223 1.00 93.62 154 PHE A O 1
ATOM 1164 N N . ASP A 1 155 ? -2.787 8.902 0.452 1.00 92.06 155 ASP A N 1
ATOM 1165 C CA . ASP A 1 155 ? -1.795 8.274 1.315 1.00 92.06 155 ASP A CA 1
ATOM 1166 C C . ASP A 1 155 ? -1.247 9.326 2.282 1.00 92.06 155 ASP A C 1
ATOM 1168 O O . ASP A 1 155 ? -0.597 10.285 1.870 1.00 92.06 155 ASP A O 1
ATOM 1172 N N . GLY A 1 156 ? -1.501 9.160 3.581 1.00 86.31 156 GLY A N 1
ATOM 1173 C CA . GLY A 1 156 ? -1.039 10.106 4.599 1.00 86.31 156 GLY A CA 1
ATOM 1174 C C . GLY A 1 156 ? 0.486 10.158 4.763 1.00 86.31 156 GLY A C 1
ATOM 1175 O O . GLY A 1 156 ? 0.995 10.992 5.505 1.00 86.31 156 GLY A O 1
ATOM 1176 N N . GLU A 1 157 ? 1.242 9.260 4.129 1.00 85.88 157 GLU A N 1
ATOM 1177 C CA . GLU A 1 157 ? 2.704 9.285 4.090 1.00 85.88 157 GLU A CA 1
ATOM 1178 C C . GLU A 1 157 ? 3.244 9.890 2.798 1.00 85.88 157 GLU A C 1
ATOM 1180 O O . GLU A 1 157 ? 4.213 10.646 2.834 1.00 85.88 157 GLU A O 1
ATOM 1185 N N . LEU A 1 158 ? 2.637 9.544 1.665 1.00 91.38 158 LEU A N 1
ATOM 1186 C CA . LEU A 1 158 ? 3.118 9.927 0.336 1.00 91.38 158 LEU A CA 1
ATOM 1187 C C . LEU A 1 158 ? 2.374 11.144 -0.243 1.00 91.38 158 LEU A C 1
ATOM 1189 O O . LEU A 1 158 ? 2.701 11.605 -1.334 1.00 91.38 158 LEU A O 1
ATOM 1193 N N . GLY A 1 159 ? 1.350 11.644 0.457 1.00 90.25 159 GLY A N 1
ATOM 1194 C CA . GLY A 1 159 ? 0.358 12.607 -0.034 1.00 90.25 159 GLY A CA 1
ATOM 1195 C C . GLY A 1 159 ? -0.643 11.965 -0.978 1.00 90.25 159 GLY A C 1
ATOM 1196 O O . GLY A 1 159 ? -1.830 11.842 -0.676 1.00 90.25 159 GLY A O 1
ATOM 1197 N N . LEU A 1 160 ? -0.138 11.520 -2.117 1.00 93.69 160 LEU A N 1
ATOM 1198 C CA . LEU A 1 160 ? -0.860 10.701 -3.070 1.00 93.69 160 LEU A CA 1
ATOM 1199 C C . LEU A 1 160 ? 0.065 9.542 -3.421 1.00 93.69 160 LEU A C 1
ATOM 1201 O O . LEU A 1 160 ? 1.208 9.766 -3.820 1.00 93.69 160 LEU A O 1
ATOM 1205 N N . ARG A 1 161 ? -0.399 8.308 -3.259 1.00 96.38 161 ARG A N 1
ATOM 1206 C CA . ARG A 1 161 ? 0.305 7.137 -3.775 1.00 96.38 161 ARG A CA 1
ATOM 1207 C C . ARG A 1 161 ? 0.021 7.016 -5.264 1.00 96.38 161 ARG A C 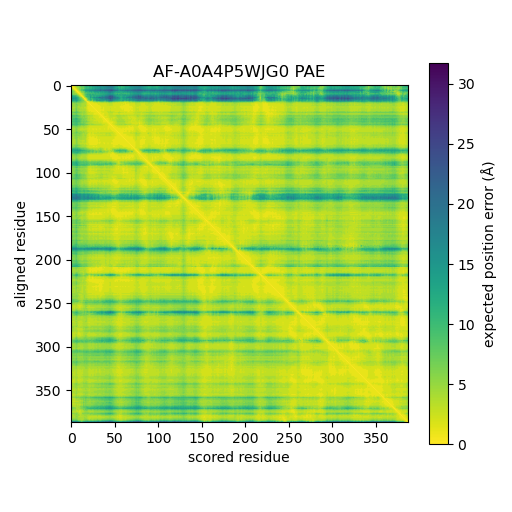1
ATOM 1209 O O . ARG A 1 161 ? -1.086 7.301 -5.707 1.00 96.38 161 ARG A O 1
ATOM 1216 N N . GLY A 1 162 ? 1.029 6.619 -6.026 1.00 96.88 162 GLY A N 1
ATOM 1217 C CA . GLY A 1 162 ? 0.885 6.230 -7.422 1.00 96.88 162 GLY A CA 1
ATOM 1218 C C . GLY A 1 162 ? 2.100 6.602 -8.249 1.00 96.88 162 GLY A C 1
ATOM 1219 O O . GLY A 1 162 ? 2.834 7.542 -7.926 1.00 96.88 162 GLY A O 1
ATOM 1220 N N . THR A 1 163 ? 2.281 5.893 -9.360 1.00 97.00 163 THR A N 1
ATOM 1221 C CA . THR A 1 163 ? 3.372 6.093 -10.329 1.00 97.00 163 THR A CA 1
ATOM 1222 C C . THR A 1 163 ? 4.747 5.963 -9.658 1.00 97.00 163 THR A C 1
ATOM 1224 O O . THR A 1 163 ? 5.094 4.882 -9.188 1.00 97.00 163 THR A O 1
ATOM 1227 N N . SER A 1 164 ? 5.496 7.057 -9.523 1.00 95.38 164 SER A N 1
ATOM 1228 C CA . SER A 1 164 ? 6.822 7.133 -8.903 1.00 95.38 164 SER A CA 1
ATOM 1229 C C . SER A 1 164 ? 6.862 6.690 -7.435 1.00 95.38 164 SER A C 1
ATOM 1231 O O . SER A 1 164 ? 7.934 6.340 -6.946 1.00 95.38 164 SER A O 1
ATOM 1233 N N . SER A 1 165 ? 5.715 6.619 -6.745 1.00 96.31 165 SER A N 1
ATOM 1234 C CA . SER A 1 165 ? 5.618 6.028 -5.398 1.00 96.31 165 SER A CA 1
ATOM 1235 C C . SER A 1 165 ? 6.071 4.564 -5.334 1.00 96.31 165 SER A C 1
ATOM 1237 O O . SER A 1 165 ? 6.514 4.116 -4.280 1.00 96.31 165 SER A O 1
ATOM 1239 N N . ALA A 1 166 ? 5.985 3.820 -6.444 1.00 96.69 166 ALA A N 1
ATOM 1240 C CA . ALA A 1 166 ? 6.502 2.452 -6.520 1.00 96.69 166 ALA A CA 1
ATOM 1241 C C . ALA A 1 166 ? 8.043 2.415 -6.488 1.00 96.69 166 ALA A C 1
ATOM 1243 O O . ALA A 1 166 ? 8.635 1.429 -6.057 1.00 96.69 166 ALA A O 1
ATOM 1244 N N . LEU A 1 167 ? 8.698 3.496 -6.930 1.00 95.62 167 LEU A N 1
ATOM 1245 C CA . LEU A 1 167 ? 10.155 3.626 -6.932 1.00 95.62 167 LEU A CA 1
ATOM 1246 C C . LEU A 1 167 ? 10.656 4.163 -5.593 1.00 95.62 167 LEU A C 1
ATOM 1248 O O . LEU A 1 167 ? 11.492 3.551 -4.932 1.00 95.62 167 LEU A O 1
ATOM 1252 N N . PHE A 1 168 ? 10.149 5.326 -5.193 1.00 94.25 168 PHE A N 1
ATOM 1253 C CA . PHE A 1 168 ? 10.601 6.043 -4.012 1.00 94.25 168 PHE A CA 1
ATOM 1254 C C . PHE A 1 168 ? 9.454 6.177 -3.000 1.00 94.25 168 PHE A C 1
ATOM 1256 O O . PHE A 1 168 ? 8.359 6.593 -3.383 1.00 94.25 168 PHE A O 1
ATOM 1263 N N . PRO A 1 169 ? 9.680 5.858 -1.711 1.00 93.12 169 PRO A N 1
ATOM 1264 C CA . PRO A 1 169 ? 10.972 5.551 -1.075 1.00 93.12 169 PRO A CA 1
ATOM 1265 C C . PRO A 1 169 ? 11.416 4.081 -1.137 1.00 93.12 169 PRO A C 1
ATOM 1267 O O . PRO A 1 169 ? 12.552 3.783 -0.768 1.00 93.12 169 PRO A O 1
ATOM 1270 N N . GLY A 1 170 ? 10.553 3.168 -1.590 1.00 94.44 170 GLY A N 1
ATOM 1271 C CA . GLY A 1 170 ? 10.718 1.719 -1.403 1.00 94.44 170 GLY A CA 1
ATOM 1272 C C . GLY A 1 170 ? 11.986 1.097 -2.001 1.00 94.44 170 GLY A C 1
ATOM 1273 O O . GLY A 1 170 ? 12.425 0.057 -1.517 1.00 94.44 170 GLY A O 1
ATOM 1274 N N . LEU A 1 171 ? 12.586 1.723 -3.017 1.00 96.44 171 LEU A N 1
ATOM 1275 C CA . LEU A 1 171 ? 13.834 1.285 -3.651 1.00 96.44 171 LEU A CA 1
ATOM 1276 C C . LEU A 1 171 ? 15.039 2.181 -3.337 1.00 96.44 171 LEU A C 1
ATOM 1278 O O . LEU A 1 171 ? 16.043 2.118 -4.045 1.00 96.44 171 LEU A O 1
ATOM 1282 N N . SER A 1 172 ? 14.939 3.046 -2.327 1.00 95.62 172 SER A N 1
ATOM 1283 C CA . SER A 1 172 ? 16.060 3.874 -1.870 1.00 95.62 172 SER A CA 1
ATOM 1284 C C . SER A 1 172 ? 16.845 3.215 -0.743 1.00 95.62 172 SER A C 1
ATOM 1286 O O . SER A 1 172 ? 16.303 2.423 0.026 1.00 95.62 172 SER A O 1
ATOM 1288 N N . ASP A 1 173 ? 18.124 3.575 -0.624 1.00 95.12 173 ASP A N 1
ATOM 1289 C CA . ASP A 1 173 ? 18.954 3.105 0.482 1.00 95.12 173 ASP A CA 1
ATOM 1290 C C . ASP A 1 173 ? 18.557 3.745 1.822 1.00 95.12 173 ASP A C 1
ATOM 1292 O O . ASP A 1 173 ? 17.907 4.794 1.890 1.00 95.12 173 ASP A O 1
ATOM 1296 N N . ASN A 1 174 ? 18.994 3.125 2.920 1.00 94.25 174 ASN A N 1
ATOM 1297 C CA . ASN A 1 174 ? 18.693 3.614 4.265 1.00 94.25 174 ASN A CA 1
ATOM 1298 C C . ASN A 1 174 ? 19.165 5.063 4.485 1.00 94.25 174 ASN A C 1
ATOM 1300 O O . ASN A 1 174 ? 18.497 5.832 5.172 1.00 94.25 174 ASN A O 1
ATOM 1304 N N . GLU A 1 175 ? 20.307 5.466 3.915 1.00 93.19 175 GLU A N 1
ATOM 1305 C CA . GLU A 1 175 ? 20.830 6.830 4.072 1.00 93.19 175 GLU A CA 1
ATOM 1306 C C . GLU A 1 175 ? 19.917 7.865 3.396 1.00 93.19 175 GLU A C 1
ATOM 1308 O O . GLU A 1 175 ? 19.629 8.909 3.988 1.00 93.19 175 GLU A O 1
ATOM 1313 N N . THR A 1 176 ? 19.415 7.573 2.195 1.00 92.38 176 THR A N 1
ATOM 1314 C CA . THR A 1 176 ? 18.456 8.422 1.480 1.00 92.38 176 THR A CA 1
ATOM 1315 C C . THR A 1 176 ? 17.133 8.498 2.240 1.00 92.38 176 THR A C 1
ATOM 1317 O O . THR A 1 176 ? 16.633 9.603 2.462 1.00 92.38 176 THR A O 1
ATOM 1320 N N . GLN A 1 177 ? 16.596 7.371 2.721 1.00 92.19 177 GLN A N 1
ATOM 1321 C CA . GLN A 1 177 ? 15.363 7.345 3.525 1.00 92.19 177 GLN A CA 1
ATOM 1322 C C . GLN A 1 177 ? 15.476 8.197 4.795 1.00 92.19 177 GLN A C 1
ATOM 1324 O O . GLN A 1 177 ? 14.588 8.994 5.099 1.00 92.19 177 GLN A O 1
ATOM 1329 N N . GLN A 1 178 ? 16.590 8.083 5.525 1.00 91.00 178 GLN A N 1
ATOM 1330 C CA . GLN A 1 178 ? 16.824 8.849 6.753 1.00 91.00 178 GLN A CA 1
ATOM 1331 C C . GLN A 1 178 ? 16.870 10.357 6.501 1.00 91.00 178 GLN A C 1
ATOM 1333 O O . GLN A 1 178 ? 16.299 11.130 7.269 1.00 91.00 178 GLN A O 1
ATOM 1338 N N . ARG A 1 179 ? 17.530 10.777 5.419 1.00 88.25 179 ARG A N 1
ATOM 1339 C CA . ARG A 1 179 ? 17.713 12.196 5.083 1.00 88.25 179 ARG A CA 1
ATOM 1340 C C . ARG A 1 179 ? 16.438 12.852 4.578 1.00 88.25 179 ARG A C 1
ATOM 1342 O O . ARG A 1 179 ? 16.131 13.973 4.961 1.00 88.25 179 ARG A O 1
ATOM 1349 N N . THR A 1 180 ? 15.681 12.119 3.772 1.00 86.88 180 THR A N 1
ATOM 1350 C CA . THR A 1 180 ? 14.409 12.578 3.198 1.00 86.88 180 THR A CA 1
ATOM 1351 C C . THR A 1 180 ? 13.220 12.395 4.148 1.00 86.88 180 THR A C 1
ATOM 1353 O O . THR A 1 180 ? 12.125 12.876 3.871 1.00 86.88 180 THR A O 1
ATOM 1356 N N . GLY A 1 181 ? 13.419 11.710 5.279 1.00 88.06 181 GLY A N 1
ATOM 1357 C CA . GLY A 1 181 ? 12.397 11.486 6.301 1.00 88.06 181 GLY A CA 1
ATOM 1358 C C . GLY A 1 181 ? 11.445 10.318 6.019 1.00 88.06 181 GLY A C 1
ATOM 1359 O O . GLY A 1 181 ? 10.546 10.077 6.826 1.00 88.06 181 GLY A O 1
ATOM 1360 N N . PHE A 1 182 ? 11.642 9.559 4.939 1.00 89.88 182 PHE A N 1
ATOM 1361 C CA . PHE A 1 182 ? 10.853 8.369 4.579 1.00 89.88 182 PHE A CA 1
ATOM 1362 C C . PHE A 1 182 ? 11.361 7.099 5.275 1.00 89.88 182 PHE A C 1
ATOM 1364 O O . PHE A 1 182 ? 11.609 6.069 4.653 1.00 89.88 182 PHE A O 1
ATOM 1371 N N . VAL A 1 183 ? 11.566 7.194 6.586 1.00 90.19 183 VAL A N 1
ATOM 1372 C CA . VAL A 1 183 ? 11.992 6.060 7.410 1.00 90.19 183 VAL A CA 1
ATOM 1373 C C . VAL A 1 183 ? 10.776 5.170 7.688 1.00 90.19 183 VAL A C 1
ATOM 1375 O O . VAL A 1 183 ? 9.781 5.698 8.192 1.00 90.19 183 VAL A O 1
ATOM 1378 N N . PRO A 1 184 ? 10.839 3.850 7.428 1.00 86.81 184 PRO A N 1
ATOM 1379 C CA . PRO A 1 184 ? 9.731 2.936 7.693 1.00 86.81 184 PRO A CA 1
ATOM 1380 C C . PRO A 1 184 ? 9.157 3.081 9.108 1.00 86.81 184 PRO A C 1
ATOM 1382 O O . PRO A 1 184 ? 9.897 3.153 10.091 1.00 86.81 184 PRO A O 1
ATOM 1385 N N . GLY A 1 185 ? 7.828 3.182 9.188 1.00 85.69 185 GLY A N 1
ATOM 1386 C CA . GLY A 1 185 ? 7.062 3.343 10.426 1.00 85.69 185 GLY A CA 1
ATOM 1387 C C . GLY A 1 185 ? 7.223 4.686 11.147 1.00 85.69 185 GLY A C 1
ATOM 1388 O O . GLY A 1 185 ? 6.534 4.934 12.141 1.00 85.69 185 GLY A O 1
ATOM 1389 N N . ARG A 1 186 ? 8.069 5.594 10.647 1.00 87.12 186 ARG A N 1
ATOM 1390 C CA . ARG A 1 186 ? 8.162 6.962 11.159 1.00 87.12 186 ARG A CA 1
ATOM 1391 C C . ARG A 1 186 ? 6.939 7.762 10.726 1.00 87.12 186 ARG A C 1
ATOM 1393 O O . ARG A 1 186 ? 6.590 7.820 9.550 1.00 87.12 186 ARG A O 1
ATOM 1400 N N . LEU A 1 187 ? 6.317 8.439 11.683 1.00 82.00 187 LEU A N 1
ATOM 1401 C CA . LEU A 1 187 ? 5.247 9.386 11.387 1.00 82.00 187 LEU A CA 1
ATOM 1402 C C . LEU A 1 187 ? 5.814 10.600 10.647 1.00 82.00 187 LEU A C 1
ATOM 1404 O O . LEU A 1 187 ? 6.841 11.152 11.049 1.00 82.00 187 LEU A O 1
ATOM 1408 N N . ALA A 1 188 ? 5.143 10.994 9.566 1.00 77.50 188 ALA A N 1
ATOM 1409 C CA . ALA A 1 188 ? 5.540 12.144 8.772 1.00 77.50 188 ALA A CA 1
ATOM 1410 C C . ALA A 1 188 ? 5.453 13.433 9.604 1.00 77.50 188 ALA A C 1
ATOM 1412 O O . ALA A 1 188 ? 4.432 13.722 10.221 1.00 77.50 188 ALA A O 1
ATOM 1413 N N . ASP A 1 189 ? 6.532 14.209 9.609 1.00 77.81 189 ASP A N 1
ATOM 1414 C CA . ASP A 1 189 ? 6.654 15.526 10.246 1.00 77.81 189 ASP A CA 1
ATOM 1415 C C . ASP A 1 189 ? 6.510 16.688 9.247 1.00 77.81 189 ASP A C 1
ATOM 1417 O O . ASP A 1 189 ? 6.427 17.854 9.635 1.00 77.81 189 ASP A O 1
ATOM 1421 N N . VAL A 1 190 ? 6.461 16.361 7.956 1.00 80.12 190 VAL A N 1
ATOM 1422 C CA . VAL A 1 190 ? 6.321 17.287 6.831 1.00 80.12 190 VAL A CA 1
ATOM 1423 C C . VAL A 1 190 ? 4.965 17.067 6.164 1.00 80.12 190 VAL A C 1
ATOM 1425 O O . VAL A 1 190 ? 4.437 15.954 6.176 1.00 80.12 190 VAL A O 1
ATOM 1428 N N . SER A 1 191 ? 4.398 18.122 5.569 1.00 85.44 191 SER A N 1
ATOM 1429 C CA . SER A 1 191 ? 3.102 18.022 4.902 1.00 85.44 191 SER A CA 1
ATOM 1430 C C . SER A 1 191 ? 3.112 16.978 3.772 1.00 85.44 191 SER A C 1
ATOM 1432 O O . SER A 1 191 ? 4.119 16.836 3.062 1.00 85.44 191 SER A O 1
ATOM 1434 N N . PRO A 1 192 ? 1.987 16.278 3.541 1.00 85.44 192 PRO A N 1
ATOM 1435 C CA . PRO A 1 192 ? 1.917 15.262 2.496 1.00 85.44 192 PRO A CA 1
ATOM 1436 C C . PRO A 1 192 ? 2.189 15.820 1.085 1.00 85.44 192 PRO A C 1
ATOM 1438 O O . PRO A 1 192 ? 2.748 15.123 0.243 1.00 85.44 192 PRO A O 1
ATOM 1441 N N . GLN A 1 193 ? 1.877 17.097 0.826 1.00 87.25 193 GLN A N 1
ATOM 1442 C CA . GLN A 1 193 ? 2.141 17.754 -0.462 1.00 87.25 193 GLN A CA 1
ATOM 1443 C C . GLN A 1 193 ? 3.639 17.917 -0.746 1.00 87.25 193 GLN A C 1
ATOM 1445 O O . GLN A 1 193 ? 4.079 17.687 -1.869 1.00 87.25 193 GLN A O 1
ATOM 1450 N N . LEU A 1 194 ? 4.434 18.290 0.263 1.00 87.06 194 LEU A N 1
ATOM 1451 C CA . LEU A 1 194 ? 5.887 18.420 0.108 1.00 87.06 194 LEU A CA 1
ATOM 1452 C C . LEU A 1 194 ? 6.541 17.053 -0.113 1.00 87.06 194 LEU A C 1
ATOM 1454 O O . LEU A 1 194 ? 7.424 16.919 -0.957 1.00 87.06 194 LEU A O 1
ATOM 1458 N N . ARG A 1 195 ? 6.064 16.024 0.599 1.00 89.19 195 ARG A N 1
ATOM 1459 C CA . ARG A 1 195 ? 6.498 14.640 0.381 1.00 89.19 195 ARG A CA 1
ATOM 1460 C C . ARG A 1 195 ? 6.189 14.160 -1.033 1.00 89.19 195 ARG A C 1
ATOM 1462 O O . ARG A 1 195 ? 7.068 13.584 -1.671 1.00 89.19 195 ARG A O 1
ATOM 1469 N N . ARG A 1 196 ? 4.987 14.449 -1.543 1.00 93.19 196 ARG A N 1
ATOM 1470 C CA . ARG A 1 196 ? 4.625 14.129 -2.927 1.00 93.19 196 ARG A CA 1
ATOM 1471 C C . ARG A 1 196 ? 5.531 14.833 -3.934 1.00 93.19 196 ARG A C 1
ATOM 1473 O O . ARG A 1 196 ? 6.021 14.175 -4.843 1.00 93.19 196 ARG A O 1
ATOM 1480 N N . GLY A 1 197 ? 5.818 16.119 -3.724 1.00 91.94 197 GLY A N 1
ATOM 1481 C CA . GLY A 1 197 ? 6.730 16.881 -4.581 1.00 91.94 197 GLY A CA 1
ATOM 1482 C C . GLY A 1 197 ? 8.109 16.229 -4.722 1.00 91.94 197 GLY A C 1
ATOM 1483 O O . GLY A 1 197 ? 8.610 16.114 -5.836 1.00 91.94 197 GLY A O 1
ATOM 1484 N N . LEU A 1 198 ? 8.682 15.715 -3.626 1.00 89.31 198 LEU A N 1
ATOM 1485 C CA . LEU A 1 198 ? 9.961 14.996 -3.675 1.00 89.31 198 LEU A CA 1
ATOM 1486 C C . LEU A 1 198 ? 9.864 13.663 -4.437 1.00 89.31 198 LEU A C 1
ATOM 1488 O O . LEU A 1 198 ? 10.776 13.315 -5.184 1.00 89.31 198 LEU A O 1
ATOM 1492 N N . ILE A 1 199 ? 8.772 12.912 -4.256 1.00 93.25 199 ILE A N 1
ATOM 1493 C CA . ILE A 1 199 ? 8.522 11.660 -4.993 1.00 93.25 199 ILE A CA 1
ATOM 1494 C C . ILE A 1 199 ? 8.432 11.938 -6.501 1.00 93.25 199 ILE A C 1
ATOM 1496 O O . ILE A 1 199 ? 8.991 11.185 -7.300 1.00 93.25 199 ILE A O 1
ATOM 1500 N N . ASP A 1 200 ? 7.749 13.016 -6.890 1.00 92.44 200 ASP A N 1
ATOM 1501 C CA . ASP A 1 200 ? 7.604 13.432 -8.287 1.00 92.44 200 ASP A CA 1
ATOM 1502 C C . ASP A 1 200 ? 8.933 13.878 -8.894 1.00 92.44 200 ASP A C 1
ATOM 1504 O O . ASP A 1 200 ? 9.304 13.402 -9.969 1.00 92.44 200 ASP A O 1
ATOM 1508 N N . GLU A 1 201 ? 9.682 14.721 -8.180 1.00 89.38 201 GLU A N 1
ATOM 1509 C CA . GLU A 1 201 ? 11.024 15.156 -8.575 1.00 89.38 201 GLU A CA 1
ATOM 1510 C C . GLU A 1 201 ? 11.937 13.944 -8.813 1.00 89.38 201 GLU A C 1
ATOM 1512 O O . GLU A 1 201 ? 12.568 13.826 -9.865 1.00 89.38 201 GLU A O 1
ATOM 1517 N N . LEU A 1 202 ? 11.958 12.990 -7.877 1.00 88.62 202 LEU A N 1
ATOM 1518 C CA . LEU A 1 202 ? 12.751 11.770 -7.998 1.00 88.62 202 LEU A CA 1
ATOM 1519 C C . LEU A 1 202 ? 12.305 10.878 -9.153 1.00 88.62 202 LEU A C 1
ATOM 1521 O O . LEU A 1 202 ? 13.146 10.348 -9.880 1.00 88.62 202 LEU A O 1
ATOM 1525 N N . GLY A 1 203 ? 10.998 10.719 -9.345 1.00 90.06 203 GLY A N 1
ATOM 1526 C CA . GLY A 1 203 ? 10.452 9.966 -10.468 1.00 90.06 203 GLY A CA 1
ATOM 1527 C C . GLY A 1 203 ? 10.852 10.551 -11.820 1.00 90.06 203 GLY A C 1
ATOM 1528 O O . GLY A 1 203 ? 11.212 9.792 -12.726 1.00 90.06 203 GLY A O 1
ATOM 1529 N N . TRP A 1 204 ? 10.842 11.884 -11.928 1.00 89.81 204 TRP A N 1
ATOM 1530 C CA . TRP A 1 204 ? 11.276 12.623 -13.112 1.00 89.81 204 TRP A CA 1
ATOM 1531 C C . TRP A 1 204 ? 12.784 12.485 -13.350 1.00 89.81 204 TRP A C 1
ATOM 1533 O O . TRP A 1 204 ? 13.199 12.149 -14.457 1.00 89.81 204 TRP A O 1
ATOM 1543 N N . LEU A 1 205 ? 13.605 12.652 -12.308 1.00 88.69 205 LEU A N 1
ATOM 1544 C CA . LEU A 1 205 ? 15.067 12.515 -12.387 1.00 88.69 205 LEU A CA 1
ATOM 1545 C C . LEU A 1 205 ? 15.514 11.089 -12.737 1.00 88.69 205 LEU A C 1
ATOM 1547 O O . LEU A 1 205 ? 16.507 10.914 -13.439 1.00 88.69 205 LEU A O 1
ATOM 1551 N N . THR A 1 206 ? 14.771 10.078 -12.280 1.00 88.94 206 THR A N 1
ATOM 1552 C CA . THR A 1 206 ? 15.001 8.664 -12.633 1.00 88.94 206 THR A CA 1
ATOM 1553 C C . THR A 1 206 ? 14.548 8.355 -14.065 1.00 88.94 206 THR A C 1
ATOM 1555 O O . THR A 1 206 ? 14.918 7.331 -14.630 1.00 88.94 206 THR A O 1
ATOM 1558 N N . GLY A 1 207 ? 13.759 9.243 -14.674 1.00 88.69 207 GLY A N 1
ATOM 1559 C CA . GLY A 1 207 ? 13.292 9.107 -16.046 1.00 88.69 207 GLY A CA 1
ATOM 1560 C C . GLY A 1 207 ? 12.130 8.136 -16.224 1.00 88.69 207 GLY A C 1
ATOM 1561 O O . GLY A 1 207 ? 11.960 7.650 -17.329 1.00 88.69 207 GLY A O 1
ATOM 1562 N N . THR A 1 208 ? 11.326 7.857 -15.192 1.00 88.56 208 THR A N 1
ATOM 1563 C CA . THR A 1 208 ? 10.208 6.889 -15.257 1.00 88.56 208 THR A CA 1
ATOM 1564 C C . THR A 1 208 ? 9.357 7.077 -16.520 1.00 88.56 208 THR A C 1
ATOM 1566 O O . THR A 1 208 ? 8.748 8.130 -16.705 1.00 88.56 208 THR A O 1
ATOM 1569 N N . GLN A 1 209 ? 9.305 6.069 -17.394 1.00 90.12 209 GLN A N 1
ATOM 1570 C CA . GLN A 1 209 ? 8.706 6.221 -18.724 1.00 90.12 209 GLN A CA 1
ATOM 1571 C C . GLN A 1 209 ? 7.223 5.853 -18.760 1.00 90.12 209 GLN A C 1
ATOM 1573 O O . GLN A 1 209 ? 6.436 6.544 -19.407 1.00 90.12 209 GLN A O 1
ATOM 1578 N N . PHE A 1 210 ? 6.838 4.770 -18.079 1.00 97.31 210 PHE A N 1
ATOM 1579 C CA . PHE A 1 210 ? 5.498 4.203 -18.195 1.00 97.31 210 PHE A CA 1
ATOM 1580 C C . PHE A 1 210 ? 4.934 3.815 -16.827 1.00 97.31 210 PHE A C 1
ATOM 1582 O O . PHE A 1 210 ? 5.616 3.227 -15.986 1.00 97.31 210 PHE A O 1
ATOM 1589 N N . ALA A 1 211 ? 3.663 4.118 -16.599 1.00 98.25 211 ALA A N 1
ATOM 1590 C CA . ALA A 1 211 ? 2.942 3.722 -15.399 1.00 98.25 211 ALA A CA 1
ATOM 1591 C C . ALA A 1 211 ? 1.693 2.929 -15.770 1.00 98.25 211 ALA A C 1
ATOM 1593 O O . ALA A 1 211 ? 1.011 3.266 -16.730 1.00 98.25 211 ALA A O 1
ATOM 1594 N N . VAL A 1 212 ? 1.385 1.902 -14.982 1.00 98.69 212 VAL A N 1
ATOM 1595 C CA . VAL A 1 212 ? 0.131 1.144 -14.989 1.00 98.69 212 VAL A CA 1
ATOM 1596 C C . VAL A 1 212 ? -0.428 1.209 -13.578 1.00 98.69 212 VAL A C 1
ATOM 1598 O O . VAL A 1 212 ? 0.195 0.710 -12.649 1.00 98.69 212 VAL A O 1
ATOM 1601 N N . GLN A 1 213 ? -1.558 1.872 -13.380 1.00 98.62 213 GLN A N 1
ATOM 1602 C CA . GLN A 1 213 ? -2.082 2.157 -12.051 1.00 98.62 213 GLN A CA 1
ATOM 1603 C C . GLN A 1 213 ? -3.542 1.737 -11.926 1.00 98.62 213 GLN A C 1
ATOM 1605 O O . GLN A 1 213 ? -4.375 2.118 -12.747 1.00 98.62 213 GLN A O 1
ATOM 1610 N N . ALA A 1 214 ? -3.861 0.982 -10.881 1.00 97.31 214 ALA A N 1
ATOM 1611 C CA . ALA A 1 214 ? -5.233 0.722 -10.484 1.00 97.31 214 ALA A CA 1
ATOM 1612 C C . ALA A 1 214 ? -5.797 1.921 -9.715 1.00 97.31 214 ALA A C 1
ATOM 1614 O O . ALA A 1 214 ? -5.154 2.457 -8.815 1.00 97.31 214 ALA A O 1
ATOM 1615 N N . VAL A 1 215 ? -7.023 2.307 -10.038 1.00 95.38 215 VAL A N 1
ATOM 1616 C CA . VAL A 1 215 ? -7.846 3.188 -9.213 1.00 95.38 215 VAL A CA 1
ATOM 1617 C C . VAL A 1 215 ? -8.840 2.295 -8.470 1.00 95.38 215 VAL A C 1
ATOM 1619 O O . VAL A 1 215 ? -9.616 1.582 -9.122 1.00 95.38 215 VAL A O 1
ATOM 1622 N N . PRO A 1 216 ? -8.812 2.270 -7.128 1.00 92.00 216 PRO A N 1
ATOM 1623 C CA . PRO A 1 216 ? -9.714 1.436 -6.354 1.00 92.00 216 PRO A CA 1
ATOM 1624 C C . PRO A 1 216 ? -11.158 1.930 -6.485 1.00 92.00 216 PRO A C 1
ATOM 1626 O O . PRO A 1 216 ? -11.416 3.128 -6.586 1.00 92.00 216 PRO A O 1
ATOM 1629 N N . GLY A 1 217 ? -12.097 0.989 -6.477 1.00 87.94 217 GLY A N 1
ATOM 1630 C CA . GLY A 1 217 ? -13.536 1.225 -6.366 1.00 87.94 217 GLY A CA 1
ATOM 1631 C C . GLY A 1 217 ? -14.131 0.401 -5.229 1.00 87.94 217 GLY A C 1
ATOM 1632 O O . GLY A 1 217 ? -13.422 -0.349 -4.558 1.00 87.94 217 GLY A O 1
ATOM 1633 N N . ALA A 1 218 ? -15.446 0.499 -5.039 1.00 78.06 218 ALA A N 1
ATOM 1634 C CA . ALA A 1 218 ? -16.148 -0.317 -4.051 1.00 78.06 218 ALA A CA 1
ATOM 1635 C C . ALA A 1 218 ? -15.962 -1.812 -4.367 1.00 78.06 218 ALA A C 1
ATOM 1637 O O . ALA A 1 218 ? -16.394 -2.293 -5.418 1.00 78.06 218 ALA A O 1
ATOM 1638 N N . GLY A 1 219 ? -15.310 -2.548 -3.467 1.00 75.25 219 GLY A N 1
ATOM 1639 C CA . GLY A 1 219 ? -15.118 -3.992 -3.600 1.00 75.25 219 GLY A CA 1
ATOM 1640 C C . GLY A 1 219 ? -14.175 -4.449 -4.724 1.00 75.25 219 GLY A C 1
ATOM 1641 O O . GLY A 1 219 ? -14.221 -5.624 -5.087 1.00 75.25 219 GLY A O 1
ATOM 1642 N N . GLY A 1 220 ? -13.326 -3.577 -5.284 1.00 86.38 220 GLY A N 1
ATOM 1643 C CA . GLY A 1 220 ? -12.364 -3.988 -6.312 1.00 86.38 220 GLY A CA 1
ATOM 1644 C C . GLY A 1 220 ? -11.651 -2.840 -7.024 1.00 86.38 220 GLY A C 1
ATOM 1645 O O . GLY A 1 220 ? -11.423 -1.775 -6.460 1.00 86.38 220 GLY A O 1
ATOM 1646 N N . VAL A 1 221 ? -11.285 -3.065 -8.287 1.00 91.44 221 VAL A N 1
ATOM 1647 C CA . VAL A 1 221 ? -10.663 -2.049 -9.148 1.00 91.44 221 VAL A CA 1
ATOM 1648 C C . VAL A 1 221 ? -11.748 -1.363 -9.977 1.00 91.44 221 VAL A C 1
ATOM 1650 O O . VAL A 1 221 ? -12.460 -2.017 -10.741 1.00 91.44 221 VAL A O 1
ATOM 1653 N N . LEU A 1 222 ? -11.875 -0.043 -9.832 1.00 91.81 222 LEU A N 1
ATOM 1654 C CA . LEU A 1 222 ? -12.791 0.774 -10.631 1.00 91.81 222 LEU A CA 1
ATOM 1655 C C . LEU A 1 222 ? -12.265 0.940 -12.055 1.00 91.81 222 LEU A C 1
ATOM 1657 O O . LEU A 1 222 ? -13.005 0.804 -13.026 1.00 91.81 222 LEU A O 1
ATOM 1661 N N . GLN A 1 223 ? -10.979 1.251 -12.177 1.00 94.62 223 GLN A N 1
ATOM 1662 C CA . GLN A 1 223 ? -10.345 1.524 -13.456 1.00 94.62 223 GLN A CA 1
ATOM 1663 C C . GLN A 1 223 ? -8.859 1.181 -13.386 1.00 94.62 223 GLN A C 1
ATOM 1665 O O . GLN A 1 223 ? -8.235 1.315 -12.338 1.00 94.62 223 GLN A O 1
ATOM 1670 N N . VAL A 1 224 ? -8.284 0.771 -14.514 1.00 98.12 224 VAL A N 1
ATOM 1671 C CA . VAL A 1 224 ? -6.831 0.736 -14.700 1.00 98.12 224 VAL A CA 1
ATOM 1672 C C . VAL A 1 224 ? -6.465 1.862 -15.658 1.00 98.12 224 VAL A C 1
ATOM 1674 O O . VAL A 1 224 ? -7.126 2.068 -16.674 1.00 98.12 224 VAL A O 1
ATOM 1677 N N . LEU A 1 225 ? -5.437 2.619 -15.305 1.00 98.50 225 LEU A N 1
ATOM 1678 C CA . LEU A 1 225 ? -4.863 3.690 -16.106 1.00 98.50 225 LEU A CA 1
ATOM 1679 C C . LEU A 1 225 ? -3.469 3.257 -16.545 1.00 98.50 225 LEU A C 1
ATOM 1681 O O . LEU A 1 225 ? -2.736 2.669 -15.755 1.00 98.50 225 LEU A O 1
ATOM 1685 N N . ALA A 1 226 ? -3.089 3.552 -17.782 1.00 98.56 226 ALA A N 1
ATOM 1686 C CA . ALA A 1 226 ? -1.746 3.282 -18.273 1.00 98.56 226 ALA A CA 1
ATOM 1687 C C . ALA A 1 226 ? -1.253 4.441 -19.139 1.00 98.56 226 ALA A C 1
ATOM 1689 O O . ALA A 1 226 ? -2.075 5.112 -19.756 1.00 98.56 226 ALA A O 1
ATOM 1690 N N . GLY A 1 227 ? 0.055 4.691 -19.184 1.00 98.06 227 GLY A N 1
ATOM 1691 C CA . GLY A 1 227 ? 0.645 5.764 -19.990 1.00 98.06 227 GLY A CA 1
ATOM 1692 C C . GLY A 1 227 ? 1.740 6.535 -19.266 1.00 98.06 227 GLY A C 1
ATOM 1693 O O . GLY A 1 227 ? 2.467 5.966 -18.450 1.00 98.06 227 GLY A O 1
ATOM 1694 N N . SER A 1 228 ? 1.869 7.828 -19.572 1.00 97.25 228 SER A N 1
ATOM 1695 C CA . SER A 1 228 ? 2.889 8.674 -18.959 1.00 97.25 228 SER A CA 1
ATOM 1696 C C . SER A 1 228 ? 2.586 8.878 -17.469 1.00 97.25 228 SER A C 1
ATOM 1698 O O . SER A 1 228 ? 1.424 9.112 -17.115 1.00 97.25 228 SER A O 1
ATOM 1700 N N . PRO A 1 229 ? 3.596 8.811 -16.578 1.00 96.50 229 PRO A N 1
ATOM 1701 C CA . PRO A 1 229 ? 3.383 8.941 -15.137 1.00 96.50 229 PRO A CA 1
ATOM 1702 C C . PRO A 1 229 ? 2.564 10.176 -14.749 1.00 96.50 229 PRO A C 1
ATOM 1704 O O . PRO A 1 229 ? 1.593 10.063 -14.011 1.00 96.50 229 PRO A O 1
ATOM 1707 N N . GLU A 1 230 ? 2.880 11.341 -15.312 1.00 96.06 230 GLU A N 1
ATOM 1708 C CA . GLU A 1 230 ? 2.196 12.601 -14.998 1.00 96.06 230 GLU A CA 1
ATOM 1709 C C . GLU A 1 230 ? 0.696 12.561 -15.337 1.00 96.06 230 GLU A C 1
ATOM 1711 O O . GLU A 1 230 ? -0.141 12.919 -14.507 1.00 96.06 230 GLU A O 1
ATOM 1716 N N . GLN A 1 231 ? 0.327 12.085 -16.534 1.00 97.81 231 GLN A N 1
ATOM 1717 C CA . GLN A 1 231 ? -1.080 12.053 -16.955 1.00 97.81 231 GLN A CA 1
ATOM 1718 C C . GLN A 1 231 ? -1.869 10.952 -16.249 1.00 97.81 231 GLN A C 1
ATOM 1720 O O . GLN A 1 231 ? -3.041 11.149 -15.920 1.00 97.81 231 GLN A O 1
ATOM 1725 N N . VAL A 1 232 ? -1.234 9.805 -15.998 1.00 98.44 232 VAL A N 1
ATOM 1726 C CA . VAL A 1 232 ? -1.830 8.714 -15.221 1.00 98.44 232 VAL A CA 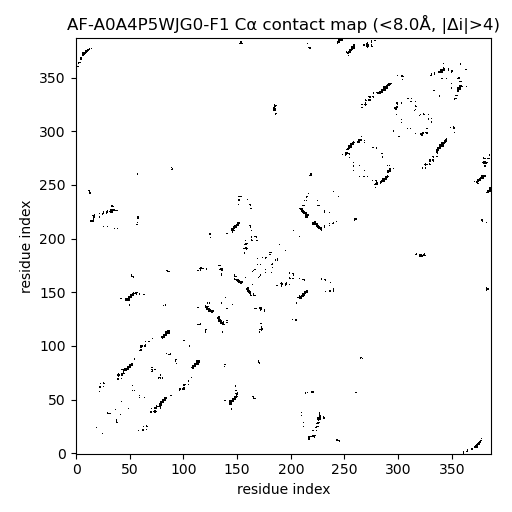1
ATOM 1727 C C . VAL A 1 232 ? -2.106 9.165 -13.790 1.00 98.44 232 VAL A C 1
ATOM 1729 O O . VAL A 1 232 ? -3.206 8.931 -13.287 1.00 98.44 232 VAL A O 1
ATOM 1732 N N . LEU A 1 233 ? -1.147 9.839 -13.149 1.00 97.56 233 LEU A N 1
ATOM 1733 C CA . LEU A 1 233 ? -1.311 10.343 -11.792 1.00 97.56 233 LEU A CA 1
ATOM 1734 C C . LEU A 1 233 ? -2.420 11.392 -11.719 1.00 97.56 233 LEU A C 1
ATOM 1736 O O . LEU A 1 233 ? -3.292 11.276 -10.866 1.00 97.56 233 LEU A O 1
ATOM 1740 N N . GLU A 1 234 ? -2.427 12.373 -12.625 1.00 97.62 234 GLU A N 1
ATOM 1741 C CA . GLU A 1 234 ? -3.441 13.431 -12.616 1.00 97.62 234 GLU A CA 1
ATOM 1742 C C . GLU A 1 234 ? -4.846 12.871 -12.864 1.00 97.62 234 GLU A C 1
ATOM 1744 O O . GLU A 1 234 ? -5.787 13.187 -12.133 1.00 97.62 234 GLU A O 1
ATOM 1749 N N . ARG A 1 235 ? -5.002 11.969 -13.843 1.00 98.12 235 ARG A N 1
ATOM 1750 C CA . ARG A 1 235 ? -6.297 11.323 -14.088 1.00 98.12 235 ARG A CA 1
ATOM 1751 C C . ARG A 1 235 ? -6.734 10.465 -12.901 1.00 98.12 235 ARG A C 1
ATOM 1753 O O . ARG A 1 235 ? -7.913 10.486 -12.551 1.00 98.12 235 ARG A O 1
ATOM 1760 N N . GLY A 1 236 ? -5.808 9.727 -12.291 1.00 97.44 236 GLY A N 1
ATOM 1761 C CA . GLY A 1 236 ? -6.076 8.908 -11.112 1.00 97.44 236 GLY A CA 1
ATOM 1762 C C . GLY A 1 236 ? -6.446 9.742 -9.885 1.00 97.44 236 GLY A C 1
ATOM 1763 O O . GLY A 1 236 ? -7.383 9.380 -9.180 1.00 97.44 236 GLY A O 1
ATOM 1764 N N . ARG A 1 237 ? -5.777 10.883 -9.666 1.00 96.25 237 ARG A N 1
ATOM 1765 C CA . ARG A 1 237 ? -6.076 11.838 -8.588 1.00 96.25 237 ARG A CA 1
ATOM 1766 C C . ARG A 1 237 ? -7.508 12.342 -8.694 1.00 96.25 237 ARG A C 1
ATOM 1768 O O . ARG A 1 237 ? -8.248 12.226 -7.728 1.00 96.25 237 ARG A O 1
ATOM 1775 N N . LEU A 1 238 ? -7.908 12.824 -9.872 1.00 96.25 238 LEU A N 1
ATOM 1776 C CA . LEU A 1 238 ? -9.268 13.318 -10.112 1.00 96.25 238 LEU A CA 1
ATOM 1777 C C . LEU A 1 238 ? -10.330 12.242 -9.853 1.00 96.25 238 LEU A C 1
ATOM 1779 O O . LEU A 1 238 ? -11.366 12.533 -9.268 1.00 96.25 238 LEU A O 1
ATOM 1783 N N . LEU A 1 239 ? -10.065 10.993 -10.251 1.00 94.31 239 LEU A N 1
ATOM 1784 C CA . LEU A 1 239 ? -10.962 9.874 -9.952 1.00 94.31 239 LEU A CA 1
ATOM 1785 C C . LEU A 1 239 ? -10.999 9.546 -8.454 1.00 94.31 239 LEU A C 1
ATOM 1787 O O . LEU A 1 239 ? -12.058 9.222 -7.930 1.00 94.31 239 LEU A O 1
ATOM 1791 N N . CYS A 1 240 ? -9.868 9.631 -7.750 1.00 92.81 240 CYS A N 1
ATOM 1792 C CA . CYS A 1 240 ? -9.846 9.425 -6.302 1.00 92.81 240 CYS A CA 1
ATOM 1793 C C . CYS A 1 240 ? -10.608 10.519 -5.557 1.00 92.81 240 CYS A C 1
ATOM 1795 O O . CYS A 1 240 ? -11.316 10.208 -4.612 1.00 92.81 240 CYS A O 1
ATOM 1797 N N . GLU A 1 241 ? -10.495 11.772 -5.989 1.00 92.81 241 GLU A N 1
ATOM 1798 C CA . GLU A 1 241 ? -11.264 12.892 -5.432 1.00 92.81 241 GLU A CA 1
ATOM 1799 C C . GLU A 1 241 ? -12.762 12.699 -5.657 1.00 92.81 241 GLU A C 1
ATOM 1801 O O . GLU A 1 241 ? -13.553 12.863 -4.740 1.00 92.81 241 GLU A O 1
ATOM 1806 N N . GLU A 1 242 ? -13.158 12.247 -6.844 1.00 90.69 242 GLU A N 1
ATOM 1807 C CA . GLU A 1 242 ? -14.561 11.961 -7.147 1.00 90.69 242 GLU A CA 1
ATOM 1808 C C . GLU A 1 242 ? -15.143 10.808 -6.305 1.00 90.69 242 GLU A C 1
ATOM 1810 O O . GLU A 1 242 ? -16.325 10.824 -5.963 1.00 90.69 242 GLU A O 1
ATOM 1815 N N . VAL A 1 243 ? -14.336 9.787 -5.994 1.00 89.06 243 VAL A N 1
ATOM 1816 C CA . VAL A 1 243 ? -14.817 8.517 -5.418 1.00 89.06 243 VAL A CA 1
ATOM 1817 C C . VAL A 1 243 ? -14.585 8.421 -3.909 1.00 89.06 243 VAL A C 1
ATOM 1819 O O . VAL A 1 243 ? -15.396 7.837 -3.192 1.00 89.06 243 VAL A O 1
ATOM 1822 N N . TRP A 1 244 ? -13.474 8.949 -3.410 1.00 91.69 244 TRP A N 1
ATOM 1823 C CA . TRP A 1 244 ? -12.983 8.668 -2.060 1.00 91.69 244 TRP A CA 1
ATOM 1824 C C . TRP A 1 244 ? -12.879 9.903 -1.168 1.00 91.69 244 TRP A C 1
ATOM 1826 O O . TRP A 1 244 ? -12.586 9.761 0.021 1.00 91.69 244 TRP A O 1
ATOM 1836 N N . GLU A 1 245 ? -13.118 11.096 -1.709 1.00 92.00 245 GLU A N 1
ATOM 1837 C CA . GLU A 1 245 ? -13.195 12.312 -0.910 1.00 92.00 245 GLU A CA 1
ATOM 1838 C C . GLU A 1 245 ? -14.554 12.439 -0.232 1.00 92.00 245 GLU A C 1
ATOM 1840 O O . GLU A 1 245 ? -15.607 12.243 -0.839 1.00 92.00 245 GLU A O 1
ATOM 1845 N N . LEU A 1 246 ? -14.516 12.767 1.053 1.00 90.50 246 LEU A N 1
ATOM 1846 C CA . LEU A 1 246 ? -15.689 12.958 1.878 1.00 90.50 246 LEU A CA 1
ATOM 1847 C C . LEU A 1 246 ? -15.640 14.348 2.504 1.00 90.50 246 LEU A C 1
ATOM 1849 O O . LEU A 1 246 ? -14.724 14.645 3.265 1.00 90.50 246 LEU A O 1
ATOM 1853 N N . GLU A 1 247 ? -16.671 15.147 2.246 1.00 89.81 247 GLU A N 1
ATOM 1854 C CA . GLU A 1 247 ? -16.892 16.454 2.874 1.00 89.81 247 GLU A CA 1
ATOM 1855 C C . GLU A 1 247 ? -18.112 16.363 3.809 1.00 89.81 247 GLU A C 1
ATOM 1857 O O . GLU A 1 247 ? -19.249 16.615 3.393 1.00 89.81 247 GLU A O 1
ATOM 1862 N N . PRO A 1 248 ? -17.938 15.910 5.064 1.00 85.38 248 PRO A N 1
ATOM 1863 C CA . PRO A 1 248 ? -19.055 15.739 5.978 1.00 85.38 248 PRO A CA 1
ATOM 1864 C C . PRO A 1 248 ? -19.523 17.094 6.532 1.00 85.38 248 PRO A C 1
ATOM 1866 O O . PRO A 1 248 ? -18.747 17.828 7.136 1.00 85.38 248 PRO A O 1
ATOM 1869 N N . GLU A 1 249 ? -20.823 17.403 6.432 1.00 86.19 249 GLU A N 1
ATOM 1870 C CA . GLU A 1 249 ? -21.397 18.600 7.086 1.00 86.19 249 GLU A CA 1
ATOM 1871 C C . GLU A 1 249 ? -21.262 18.553 8.623 1.00 86.19 249 GLU A C 1
ATOM 1873 O O . GLU A 1 249 ? -21.224 19.588 9.291 1.00 86.19 249 GLU A O 1
ATOM 1878 N N . ALA A 1 250 ? -21.214 17.344 9.191 1.00 89.06 250 ALA A N 1
ATOM 1879 C CA . ALA A 1 250 ? -20.991 17.075 10.605 1.00 89.06 250 ALA A CA 1
ATOM 1880 C C . ALA A 1 250 ? -20.347 15.686 10.787 1.00 89.06 250 ALA A C 1
ATOM 1882 O O . ALA A 1 250 ? -20.616 14.789 9.981 1.00 89.06 250 ALA A O 1
ATOM 1883 N N . PRO A 1 251 ? -19.536 15.480 11.843 1.00 91.31 251 PRO A N 1
ATOM 1884 C CA . PRO A 1 251 ? -18.923 14.184 12.115 1.00 91.31 251 PRO A CA 1
ATOM 1885 C C . PRO A 1 251 ? -19.975 13.115 12.453 1.00 91.31 251 PRO A C 1
ATOM 1887 O O . PRO A 1 251 ? -21.046 13.409 12.986 1.00 91.31 251 PRO A O 1
ATOM 1890 N N . ALA A 1 252 ? -19.660 11.855 12.155 1.00 92.50 252 ALA A N 1
ATOM 1891 C CA . ALA A 1 252 ? -20.556 10.726 12.374 1.00 92.50 252 ALA A CA 1
ATOM 1892 C C . ALA A 1 252 ? -20.526 10.239 13.833 1.00 92.50 252 ALA A C 1
ATOM 1894 O O . ALA A 1 252 ? -19.458 9.997 14.392 1.00 92.50 252 ALA A O 1
ATOM 1895 N N . GLU A 1 253 ? -21.693 9.983 14.430 1.00 93.75 253 GLU A N 1
ATOM 1896 C CA . GLU A 1 253 ? -21.789 9.316 15.743 1.00 93.75 253 GLU A CA 1
ATOM 1897 C C . GLU A 1 253 ? -21.367 7.836 15.660 1.00 93.75 253 GLU A C 1
ATOM 1899 O O . GLU A 1 253 ? -20.720 7.287 16.559 1.00 93.75 253 GLU A O 1
ATOM 1904 N N . VAL A 1 254 ? -21.753 7.172 14.564 1.00 95.25 254 VAL A N 1
ATOM 1905 C CA . VAL A 1 254 ? -21.491 5.754 14.296 1.00 95.25 254 VAL A CA 1
ATOM 1906 C C . VAL A 1 254 ? -21.136 5.575 12.828 1.00 95.25 254 VAL A C 1
ATOM 1908 O O . VAL A 1 254 ? -21.920 5.934 11.946 1.00 95.25 254 VAL A O 1
ATOM 1911 N N . VAL A 1 255 ? -19.990 4.953 12.571 1.00 95.19 255 VAL A N 1
ATOM 1912 C CA . VAL A 1 255 ? -19.560 4.548 11.233 1.00 95.19 255 VAL A CA 1
ATOM 1913 C C . VAL A 1 255 ? -19.387 3.035 11.178 1.00 95.19 255 VAL A C 1
ATOM 1915 O O . VAL A 1 255 ? -18.756 2.444 12.051 1.00 95.19 255 VAL A O 1
ATOM 1918 N N . LEU A 1 256 ? -19.966 2.405 10.160 1.00 94.19 256 LEU A N 1
ATOM 1919 C CA . LEU A 1 256 ? -19.701 1.025 9.775 1.00 94.19 256 LEU A CA 1
ATOM 1920 C C . LEU A 1 256 ? -18.969 1.043 8.436 1.00 94.19 256 LEU A C 1
ATOM 1922 O O . LEU A 1 256 ? -19.472 1.598 7.459 1.00 94.19 256 LEU A O 1
ATOM 1926 N N . SER A 1 257 ? -17.794 0.423 8.399 1.00 92.81 257 SER A N 1
ATOM 1927 C CA . SER A 1 257 ? -16.987 0.328 7.189 1.00 92.81 257 SER A CA 1
ATOM 1928 C C . SER A 1 257 ? -16.265 -1.009 7.063 1.00 92.81 257 SER A C 1
ATOM 1930 O O . SER A 1 257 ? -16.266 -1.828 7.988 1.00 92.81 257 SER A O 1
ATOM 1932 N N . ALA A 1 258 ? -15.642 -1.223 5.909 1.00 91.25 258 ALA A N 1
ATOM 1933 C CA . ALA A 1 258 ? -14.799 -2.370 5.624 1.00 91.25 258 ALA A CA 1
ATOM 1934 C C . ALA A 1 258 ? -13.442 -1.947 5.052 1.00 91.25 258 ALA A C 1
ATOM 1936 O O . ALA A 1 258 ? -13.324 -0.911 4.392 1.00 91.25 258 ALA A O 1
ATOM 1937 N N . VAL A 1 259 ? -12.428 -2.781 5.290 1.00 91.88 259 VAL A N 1
ATOM 1938 C CA . VAL A 1 259 ? -11.210 -2.783 4.475 1.00 91.88 259 VAL A CA 1
ATOM 1939 C C . VAL A 1 259 ? -11.480 -3.646 3.243 1.00 91.88 259 VAL A C 1
ATOM 1941 O O . VAL A 1 259 ? -11.621 -4.865 3.354 1.00 91.88 259 VAL A O 1
ATOM 1944 N N . ASP A 1 260 ? -11.594 -3.015 2.076 1.00 85.62 260 ASP A N 1
ATOM 1945 C CA . ASP A 1 260 ? -11.940 -3.713 0.830 1.00 85.62 260 ASP A CA 1
ATOM 1946 C C . ASP A 1 260 ? -10.748 -4.520 0.275 1.00 85.62 260 ASP A C 1
ATOM 1948 O O . ASP A 1 260 ? -9.592 -4.182 0.524 1.00 85.62 260 ASP A O 1
ATOM 1952 N N . GLY A 1 261 ? -11.021 -5.557 -0.529 1.00 75.56 261 GLY A N 1
ATOM 1953 C CA . GLY A 1 261 ? -9.991 -6.289 -1.289 1.00 75.56 261 GLY A CA 1
ATOM 1954 C C . GLY A 1 261 ? -9.592 -7.673 -0.755 1.00 75.56 261 GLY A C 1
ATOM 1955 O O . GLY A 1 261 ? -8.750 -8.327 -1.366 1.00 75.56 261 GLY A O 1
ATOM 1956 N N . GLY A 1 262 ? -10.224 -8.163 0.319 1.00 80.06 262 GLY A N 1
ATOM 1957 C CA . GLY A 1 262 ? -9.965 -9.496 0.885 1.00 80.06 262 GLY A CA 1
ATOM 1958 C C . GLY A 1 262 ? -8.957 -9.469 2.042 1.00 80.06 262 GLY A C 1
ATOM 1959 O O . GLY A 1 262 ? -8.945 -8.483 2.780 1.00 80.06 262 GLY A O 1
ATOM 1960 N N . PRO A 1 263 ? -8.154 -10.539 2.238 1.00 82.94 263 PRO A N 1
ATOM 1961 C CA . PRO A 1 263 ? -7.117 -10.563 3.265 1.00 82.94 263 PRO A CA 1
ATOM 1962 C C . PRO A 1 263 ? -6.193 -9.350 3.157 1.00 82.94 263 PRO A C 1
ATOM 1964 O O . PRO A 1 263 ? -5.720 -9.033 2.064 1.00 82.94 263 PRO A O 1
ATOM 1967 N N . CYS A 1 264 ? -5.939 -8.674 4.274 1.00 86.56 264 CYS A N 1
ATOM 1968 C CA . CYS A 1 264 ? -5.176 -7.432 4.294 1.00 86.56 264 CYS A CA 1
ATOM 1969 C C . CYS A 1 264 ? -4.104 -7.422 5.392 1.00 86.56 264 CYS A C 1
ATOM 1971 O O . CYS A 1 264 ? -4.140 -8.191 6.354 1.00 86.56 264 CYS A O 1
ATOM 1973 N N . GLY A 1 265 ? -3.113 -6.548 5.222 1.00 88.12 265 GLY A N 1
ATOM 1974 C CA . GLY A 1 265 ? -2.059 -6.334 6.208 1.00 88.12 265 GLY A CA 1
ATOM 1975 C C . GLY A 1 265 ? -2.415 -5.267 7.243 1.00 88.12 265 GLY A C 1
ATOM 1976 O O . GLY A 1 265 ? -3.376 -4.506 7.106 1.00 88.12 265 GLY A O 1
ATOM 1977 N N . TRP A 1 266 ? -1.559 -5.149 8.255 1.00 91.25 266 TRP A N 1
ATOM 1978 C CA . TRP A 1 266 ? -1.672 -4.137 9.308 1.00 91.25 266 TRP A CA 1
ATOM 1979 C C . TRP A 1 266 ? -1.606 -2.698 8.782 1.00 91.25 266 TRP A C 1
ATOM 1981 O O . TRP A 1 266 ? -2.213 -1.811 9.376 1.00 91.25 266 TRP A O 1
ATOM 1991 N N . LEU A 1 267 ? -0.924 -2.458 7.653 1.00 90.38 267 LEU A N 1
ATOM 1992 C CA . LEU A 1 267 ? -0.886 -1.147 6.995 1.00 90.38 267 LEU A CA 1
ATOM 1993 C C . LEU A 1 267 ? -2.279 -0.697 6.531 1.00 90.38 267 LEU A C 1
ATOM 1995 O O . LEU A 1 267 ? -2.700 0.413 6.858 1.00 90.38 267 LEU A O 1
ATOM 1999 N N . ALA A 1 268 ? -3.020 -1.569 5.843 1.00 92.19 268 ALA A N 1
ATOM 2000 C CA . ALA A 1 268 ? -4.376 -1.276 5.385 1.00 92.19 268 ALA A CA 1
ATOM 2001 C C . ALA A 1 268 ? -5.351 -1.077 6.558 1.00 92.19 268 ALA A C 1
ATOM 2003 O O . ALA A 1 268 ? -6.164 -0.153 6.525 1.00 92.19 268 ALA A O 1
ATOM 2004 N N . LEU A 1 269 ? -5.232 -1.888 7.622 1.00 94.56 269 LEU A N 1
ATOM 2005 C CA . LEU A 1 269 ? -6.007 -1.695 8.854 1.00 94.56 269 LEU A CA 1
ATOM 2006 C C . LEU A 1 269 ? -5.703 -0.333 9.498 1.00 94.56 269 LEU A C 1
ATOM 2008 O O . LEU A 1 269 ? -6.627 0.401 9.836 1.00 94.56 269 LEU A O 1
ATOM 2012 N N . GLY A 1 270 ? -4.420 0.005 9.657 1.00 94.94 270 GLY A N 1
ATOM 2013 C CA . GLY A 1 270 ? -3.984 1.265 10.255 1.00 94.94 270 GLY A CA 1
ATOM 2014 C C . GLY A 1 270 ? -4.514 2.479 9.492 1.00 94.94 270 GLY A C 1
ATOM 2015 O O . GLY A 1 270 ? -5.087 3.370 10.108 1.00 94.94 270 GLY A O 1
ATOM 2016 N N . ARG A 1 271 ? -4.419 2.472 8.154 1.00 93.94 271 ARG A N 1
ATOM 2017 C CA . ARG A 1 271 ? -4.989 3.530 7.298 1.00 93.94 271 ARG A CA 1
ATOM 2018 C C . ARG A 1 271 ? -6.498 3.646 7.442 1.00 93.94 271 ARG A C 1
ATOM 2020 O O . ARG A 1 271 ? -7.013 4.744 7.594 1.00 93.94 271 ARG A O 1
ATOM 2027 N N . ALA A 1 272 ? -7.209 2.520 7.431 1.00 95.62 272 ALA A N 1
ATOM 2028 C CA . ALA A 1 272 ? -8.652 2.524 7.628 1.00 95.62 272 ALA A CA 1
ATOM 2029 C C . ALA A 1 272 ? -9.039 3.152 8.975 1.00 95.62 272 ALA A C 1
ATOM 2031 O O . ALA A 1 272 ? -9.961 3.959 9.031 1.00 95.62 272 ALA A O 1
ATOM 2032 N N . LEU A 1 273 ? -8.326 2.822 10.053 1.00 97.00 273 LEU A N 1
ATOM 2033 C CA . LEU A 1 273 ? -8.566 3.405 11.373 1.00 97.00 273 LEU A CA 1
ATOM 2034 C C . LEU A 1 273 ? -8.207 4.896 11.435 1.00 97.00 273 LEU A C 1
ATOM 2036 O O . LEU 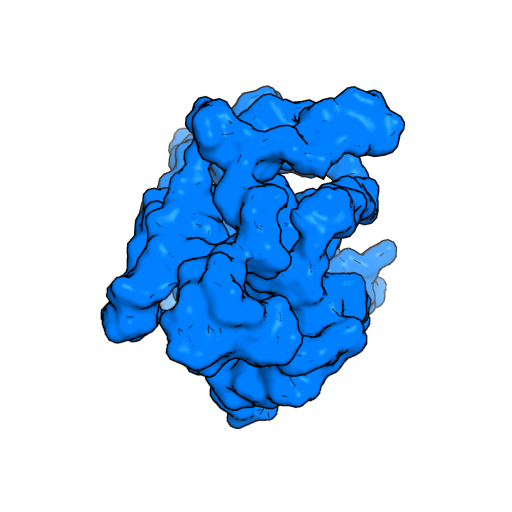A 1 273 ? -8.971 5.664 12.019 1.00 97.00 273 LEU A O 1
ATOM 2040 N N . GLU A 1 274 ? -7.099 5.309 10.815 1.00 94.75 274 GLU A N 1
ATOM 2041 C CA . GLU A 1 274 ? -6.692 6.716 10.676 1.00 94.75 274 GLU A CA 1
ATOM 2042 C C . GLU A 1 274 ? -7.800 7.517 9.971 1.00 94.75 274 GLU A C 1
ATOM 2044 O O . GLU A 1 274 ? -8.363 8.441 10.556 1.00 94.75 274 GLU A O 1
ATOM 2049 N N . ASN A 1 275 ? -8.224 7.067 8.789 1.00 94.62 275 ASN A N 1
ATOM 2050 C CA . ASN A 1 275 ? -9.252 7.729 7.987 1.00 94.62 275 ASN A CA 1
ATOM 2051 C C . ASN A 1 275 ? -10.615 7.779 8.702 1.00 94.62 275 ASN A C 1
ATOM 2053 O O . ASN A 1 275 ? -11.275 8.815 8.738 1.00 94.62 275 ASN A O 1
ATOM 2057 N N . LEU A 1 276 ? -11.057 6.672 9.312 1.00 95.44 276 LEU A N 1
ATOM 2058 C CA . LEU A 1 276 ? -12.344 6.620 10.021 1.00 95.44 276 LEU A CA 1
ATOM 2059 C C . LEU A 1 276 ? -12.354 7.482 11.290 1.00 95.44 276 LEU A C 1
ATOM 2061 O O . LEU A 1 276 ? -13.419 7.952 11.697 1.00 95.44 276 LEU A O 1
ATOM 2065 N N . SER A 1 277 ? -11.189 7.721 11.895 1.00 94.31 277 SER A N 1
ATOM 2066 C CA . SER A 1 277 ? -11.055 8.611 13.052 1.00 94.31 277 SER A CA 1
ATOM 2067 C C . SER A 1 277 ? -11.324 10.076 12.697 1.00 94.31 277 SER A C 1
ATOM 2069 O O . SER A 1 277 ? -11.790 10.829 13.554 1.00 94.31 277 SER A O 1
ATOM 2071 N N . GLU A 1 278 ? -11.083 10.482 11.449 1.00 92.75 278 GLU A N 1
ATOM 2072 C CA . GLU A 1 278 ? -11.413 11.825 10.951 1.00 92.75 278 GLU A CA 1
ATOM 2073 C C . GLU A 1 278 ? -12.907 11.991 10.646 1.00 92.75 278 GLU A C 1
ATOM 2075 O O . GLU A 1 278 ? -13.437 13.098 10.720 1.00 92.75 278 GLU A O 1
ATOM 2080 N N . VAL A 1 279 ? -13.604 10.892 10.345 1.00 93.44 279 VAL A N 1
ATOM 2081 C CA . VAL A 1 279 ? -15.048 10.891 10.052 1.00 93.44 279 VAL A CA 1
ATOM 2082 C C . VAL A 1 279 ? -15.888 10.884 11.325 1.00 93.44 279 VAL A C 1
ATOM 2084 O O . VAL A 1 279 ? -16.932 11.533 11.394 1.00 93.44 279 VAL A O 1
ATOM 2087 N N . VAL A 1 280 ? -15.472 10.107 12.325 1.00 95.25 280 VAL A N 1
ATOM 2088 C CA . VAL A 1 280 ? -16.240 9.897 13.557 1.00 95.25 280 VAL A CA 1
ATOM 2089 C C . VAL A 1 280 ? -16.058 11.060 14.535 1.00 95.25 280 VAL A C 1
ATOM 2091 O O . VAL A 1 280 ? -14.995 11.676 14.608 1.00 95.25 280 VAL A O 1
ATOM 2094 N N . GLU A 1 281 ? -17.082 11.360 15.331 1.00 95.31 281 GLU A N 1
ATOM 2095 C CA . GLU A 1 281 ? -16.982 12.336 16.418 1.00 95.31 281 GLU A CA 1
ATOM 2096 C C . GLU A 1 281 ? -16.176 11.814 17.624 1.00 95.31 281 GLU A C 1
ATOM 2098 O O . GLU A 1 281 ? -15.939 10.613 17.785 1.00 95.31 281 GLU A O 1
ATOM 2103 N N . GLN A 1 282 ? -15.782 12.720 18.527 1.00 96.31 282 GLN A N 1
ATOM 2104 C CA . GLN A 1 282 ? -15.101 12.326 19.764 1.00 96.31 282 GLN A CA 1
ATOM 2105 C C . GLN A 1 282 ? -16.037 11.493 20.649 1.00 96.31 282 GLN A C 1
ATOM 2107 O O . GLN A 1 282 ? -17.087 11.967 21.072 1.00 96.31 282 GLN A O 1
ATOM 2112 N N . GLY A 1 283 ? -15.615 10.279 20.997 1.00 96.62 283 GLY A N 1
ATOM 2113 C CA . GLY A 1 283 ? -16.404 9.335 21.787 1.00 96.62 283 GLY A CA 1
ATOM 2114 C C . GLY A 1 283 ? -17.430 8.533 20.978 1.00 96.62 283 GLY A C 1
ATOM 2115 O O . GLY A 1 283 ? -18.162 7.739 21.578 1.00 96.62 283 GLY A O 1
ATOM 2116 N N . GLY A 1 284 ? -17.463 8.702 19.651 1.00 96.56 284 GLY A N 1
ATOM 2117 C CA . GLY A 1 284 ? -18.329 7.947 18.748 1.00 96.56 284 GLY A CA 1
ATOM 2118 C C . GLY A 1 284 ? -17.934 6.472 18.616 1.00 96.56 284 GLY A C 1
ATOM 2119 O O . GLY A 1 284 ? -17.148 5.925 19.402 1.00 96.56 284 GLY A O 1
ATOM 2120 N N . ARG A 1 285 ? -18.512 5.785 17.627 1.00 97.12 285 ARG A N 1
ATOM 2121 C CA . ARG A 1 285 ? -18.310 4.344 17.400 1.00 97.12 285 ARG A CA 1
ATOM 2122 C C . ARG A 1 285 ? -17.802 4.077 15.989 1.00 97.12 285 ARG A C 1
ATOM 2124 O O . ARG A 1 285 ? -18.466 4.427 15.018 1.00 97.12 285 ARG A O 1
ATOM 2131 N N . VAL A 1 286 ? -16.676 3.381 15.896 1.00 97.81 286 VAL A N 1
ATOM 2132 C CA . VAL A 1 286 ? -16.144 2.850 14.638 1.00 97.81 286 VAL A CA 1
ATOM 2133 C C . VAL A 1 286 ? -16.401 1.354 14.626 1.00 97.81 286 VAL A C 1
ATOM 2135 O O . VAL A 1 286 ? -15.965 0.650 15.528 1.00 97.81 286 VAL A O 1
ATOM 2138 N N . ILE A 1 287 ? -17.122 0.860 13.629 1.00 96.88 287 ILE A N 1
ATOM 2139 C CA . ILE A 1 287 ? -17.363 -0.563 13.411 1.00 96.88 287 ILE A CA 1
ATOM 2140 C C . ILE A 1 287 ? -16.651 -0.939 12.117 1.00 96.88 287 ILE A C 1
ATOM 2142 O O . ILE A 1 287 ? -17.055 -0.512 11.038 1.00 96.88 287 ILE A O 1
ATOM 2146 N N . LEU A 1 288 ? -15.578 -1.714 12.221 1.00 96.19 288 LEU A N 1
ATOM 2147 C CA . LEU A 1 288 ? -14.735 -2.073 11.089 1.00 96.19 288 LEU A CA 1
ATOM 2148 C C . LEU A 1 288 ? -14.814 -3.572 10.813 1.00 96.19 288 LEU A C 1
ATOM 2150 O O . LEU A 1 288 ? -14.677 -4.399 11.715 1.00 96.19 288 LEU A O 1
ATOM 2154 N N . VAL A 1 289 ? -15.018 -3.919 9.547 1.00 94.25 289 VAL A N 1
ATOM 2155 C CA . VAL A 1 289 ? -14.940 -5.290 9.042 1.00 94.25 289 VAL A CA 1
ATOM 2156 C C . VAL A 1 289 ? -13.633 -5.442 8.277 1.00 94.25 289 VAL A C 1
ATOM 2158 O O . VAL A 1 289 ? -13.367 -4.686 7.345 1.00 94.25 289 VAL A O 1
ATOM 2161 N N . SER A 1 290 ? -12.797 -6.398 8.667 1.00 92.88 290 SER A N 1
ATOM 2162 C CA . SER A 1 290 ? -11.499 -6.585 8.019 1.00 92.88 290 SER A CA 1
ATOM 2163 C C . SER A 1 290 ? -10.994 -8.018 8.148 1.00 92.88 290 SER A C 1
ATOM 2165 O O . SER A 1 290 ? -11.233 -8.679 9.155 1.00 92.88 290 SER A O 1
ATOM 2167 N N . ASP A 1 291 ? -10.268 -8.501 7.144 1.00 90.00 291 ASP A N 1
ATOM 2168 C CA . ASP A 1 291 ? -9.642 -9.827 7.130 1.00 90.00 291 ASP A CA 1
ATOM 2169 C C . ASP A 1 291 ? -8.125 -9.697 7.346 1.00 90.00 291 ASP A C 1
ATOM 2171 O O . ASP A 1 291 ? -7.325 -10.015 6.472 1.00 90.00 291 ASP A O 1
ATOM 2175 N N . VAL A 1 292 ? -7.730 -9.146 8.498 1.00 90.06 292 VAL A N 1
ATOM 2176 C CA . VAL A 1 292 ? -6.314 -8.914 8.829 1.00 90.06 292 VAL A CA 1
ATOM 2177 C C . VAL A 1 292 ? -5.589 -10.228 9.097 1.00 90.06 292 VAL A C 1
ATOM 2179 O O . VAL A 1 292 ? -6.046 -11.044 9.900 1.00 90.06 292 VAL A O 1
ATOM 2182 N N . GLU A 1 293 ? -4.429 -10.401 8.464 1.00 87.56 293 GLU A N 1
ATOM 2183 C CA . GLU A 1 293 ? -3.588 -11.588 8.617 1.00 87.56 293 GLU A CA 1
ATOM 2184 C C . GLU A 1 293 ? -2.476 -11.414 9.670 1.00 87.56 293 GLU A C 1
ATOM 2186 O O . GLU A 1 293 ? -1.914 -10.335 9.868 1.00 87.56 293 GLU A O 1
ATOM 2191 N N . LEU A 1 294 ? -2.136 -12.525 10.329 1.00 84.75 294 LEU A N 1
ATOM 2192 C CA . LEU A 1 294 ? -0.957 -12.667 11.189 1.00 84.75 294 LEU A CA 1
ATOM 2193 C C . LEU A 1 294 ? 0.256 -13.171 10.377 1.00 84.75 294 LEU A C 1
ATOM 2195 O O . LEU A 1 294 ? 0.061 -13.833 9.353 1.00 84.75 294 LEU A O 1
ATOM 2199 N N . PRO A 1 295 ? 1.499 -12.960 10.858 1.00 87.44 295 PRO A N 1
ATOM 2200 C CA . PRO A 1 295 ? 1.871 -12.295 12.112 1.00 87.44 295 PRO A CA 1
ATOM 2201 C C . PRO A 1 295 ? 1.835 -10.766 12.023 1.00 87.44 295 PRO A C 1
ATOM 2203 O O . PRO A 1 295 ? 1.956 -10.184 10.950 1.00 87.44 295 PRO A O 1
ATOM 2206 N N . GLU A 1 296 ? 1.689 -10.118 13.173 1.00 89.25 296 GLU A N 1
ATOM 2207 C CA . GLU A 1 296 ? 1.877 -8.681 13.326 1.00 89.25 296 GLU A CA 1
ATOM 2208 C C . GLU A 1 296 ? 3.341 -8.295 13.563 1.00 89.25 296 GLU A C 1
ATOM 2210 O O . GLU A 1 296 ? 4.147 -9.090 14.068 1.00 89.25 296 GLU A O 1
ATOM 2215 N N . GLY A 1 297 ? 3.665 -7.052 13.209 1.00 91.06 297 GLY A N 1
ATOM 2216 C CA . GLY A 1 297 ? 4.993 -6.484 13.387 1.00 91.06 297 GLY A CA 1
ATOM 2217 C C . GLY A 1 297 ? 5.333 -6.169 14.853 1.00 91.06 297 GLY A C 1
ATOM 2218 O O . GLY A 1 297 ? 4.516 -6.335 15.769 1.00 91.06 297 GLY A O 1
ATOM 2219 N N . PRO A 1 298 ? 6.580 -5.757 15.115 1.00 94.12 298 PRO A N 1
ATOM 2220 C CA . PRO A 1 298 ? 7.102 -5.603 16.467 1.00 94.12 298 PRO A CA 1
ATOM 2221 C C . PRO A 1 298 ? 6.418 -4.489 17.279 1.00 94.12 298 PRO A C 1
ATOM 2223 O O . PRO A 1 298 ? 6.222 -4.673 18.483 1.00 94.12 298 PRO A O 1
ATOM 2226 N N . ALA A 1 299 ? 6.007 -3.371 16.673 1.00 95.50 299 ALA A N 1
ATOM 2227 C CA . ALA A 1 299 ? 5.276 -2.319 17.381 1.00 95.50 299 ALA A CA 1
ATOM 2228 C C . ALA A 1 299 ? 3.870 -2.784 17.778 1.00 95.50 299 ALA A C 1
ATOM 2230 O O . ALA A 1 299 ? 3.438 -2.529 18.904 1.00 95.50 299 ALA A O 1
ATOM 2231 N N . MET A 1 300 ? 3.183 -3.529 16.908 1.00 95.25 300 MET A N 1
ATOM 2232 C CA . MET A 1 300 ? 1.894 -4.139 17.238 1.00 95.25 300 MET A CA 1
ATOM 2233 C C . MET A 1 300 ? 2.031 -5.177 18.361 1.00 95.25 300 MET A C 1
ATOM 2235 O O . MET A 1 300 ? 1.209 -5.201 19.278 1.00 95.25 300 MET A O 1
ATOM 2239 N N . GLN A 1 301 ? 3.109 -5.970 18.381 1.00 95.38 301 GLN A N 1
ATOM 2240 C CA . GLN A 1 301 ? 3.402 -6.876 19.504 1.00 95.38 301 GLN A CA 1
ATOM 2241 C C . GLN A 1 301 ? 3.652 -6.124 20.819 1.00 95.38 301 GLN A C 1
ATOM 2243 O O . GLN A 1 301 ? 3.258 -6.601 21.886 1.00 95.38 301 GLN A O 1
ATOM 2248 N N . MET A 1 302 ? 4.316 -4.963 20.771 1.00 96.56 302 MET A N 1
ATOM 2249 C CA . MET A 1 302 ? 4.493 -4.101 21.945 1.00 96.56 302 MET A CA 1
ATOM 2250 C C . MET A 1 302 ? 3.155 -3.547 22.436 1.00 96.56 302 MET A C 1
ATOM 2252 O O . MET A 1 302 ? 2.901 -3.574 23.641 1.00 96.56 302 MET A O 1
ATOM 2256 N N . LEU A 1 303 ? 2.297 -3.097 21.515 1.00 96.81 303 LEU A N 1
ATOM 2257 C CA . LEU A 1 303 ? 0.953 -2.609 21.819 1.00 96.81 303 LEU A CA 1
ATOM 2258 C C . LEU A 1 303 ? 0.112 -3.680 22.516 1.00 96.81 303 LEU A C 1
ATOM 2260 O O . LEU A 1 303 ? -0.440 -3.406 23.571 1.00 96.81 303 LEU A O 1
ATOM 2264 N N . ARG A 1 304 ? 0.109 -4.922 22.028 1.00 95.38 304 ARG A N 1
ATOM 2265 C CA . ARG A 1 304 ? -0.637 -6.021 22.669 1.00 95.38 304 ARG A CA 1
ATOM 2266 C C . ARG A 1 304 ? -0.224 -6.306 24.116 1.00 95.38 304 ARG A C 1
ATOM 2268 O O . ARG A 1 304 ? -1.011 -6.802 24.912 1.00 95.38 304 ARG A O 1
ATOM 2275 N N . ARG A 1 305 ? 1.042 -6.054 24.455 1.00 94.62 305 ARG A N 1
ATOM 2276 C CA . ARG A 1 305 ? 1.626 -6.402 25.763 1.00 94.62 305 ARG A CA 1
ATOM 2277 C C . ARG A 1 305 ? 1.598 -5.250 26.763 1.00 94.62 305 ARG A C 1
ATOM 2279 O O . ARG A 1 305 ? 1.965 -5.453 27.922 1.00 94.62 305 ARG A O 1
ATOM 2286 N N . THR A 1 306 ? 1.238 -4.043 26.331 1.00 94.75 306 THR A N 1
ATOM 2287 C CA . THR A 1 306 ? 1.218 -2.871 27.207 1.00 94.75 306 THR A CA 1
ATOM 2288 C C . THR A 1 306 ? -0.078 -2.802 28.008 1.00 94.75 306 THR A C 1
ATOM 2290 O O . THR A 1 306 ? -1.139 -3.203 27.547 1.00 94.75 306 THR A O 1
ATOM 2293 N N . GLN A 1 307 ? -0.001 -2.248 29.216 1.00 91.94 307 GLN A N 1
ATOM 2294 C CA . GLN A 1 307 ? -1.190 -1.904 30.004 1.00 91.94 307 GLN A CA 1
ATOM 2295 C C . GLN A 1 307 ? -1.650 -0.463 29.755 1.00 91.94 307 GLN A C 1
ATOM 2297 O O . GLN A 1 307 ? -2.786 -0.122 30.067 1.00 91.94 307 GLN A O 1
ATOM 2302 N N . ASP A 1 308 ? -0.764 0.381 29.216 1.00 94.38 308 ASP A N 1
ATOM 2303 C CA . ASP A 1 308 ? -1.031 1.792 28.939 1.00 94.38 308 ASP A CA 1
ATOM 2304 C C . ASP A 1 308 ? -0.587 2.122 27.501 1.00 94.38 308 ASP A C 1
ATOM 2306 O O . ASP A 1 308 ? 0.594 2.414 27.267 1.00 94.38 308 ASP A O 1
ATOM 2310 N N . PRO A 1 309 ? -1.498 1.988 26.517 1.00 95.00 309 PRO A N 1
ATOM 2311 C CA . PRO A 1 309 ? -1.198 2.214 25.103 1.00 95.00 309 PRO A CA 1
ATOM 2312 C C . PRO A 1 309 ? -0.711 3.631 24.786 1.00 95.00 309 PRO A C 1
ATOM 2314 O O . PRO A 1 309 ? 0.200 3.799 23.978 1.00 95.00 309 PRO A O 1
ATOM 2317 N N . GLU A 1 310 ? -1.235 4.653 25.469 1.00 94.12 310 GLU A N 1
ATOM 2318 C CA . GLU A 1 310 ? -0.862 6.059 25.242 1.00 94.12 310 GLU A CA 1
ATOM 2319 C C . GLU A 1 310 ? 0.631 6.306 25.507 1.00 94.12 310 GLU A C 1
ATOM 2321 O O . GLU A 1 310 ? 1.285 7.101 24.824 1.00 94.12 310 GLU A O 1
ATOM 2326 N N . ASN A 1 311 ? 1.211 5.572 26.462 1.00 95.38 311 ASN A N 1
ATOM 2327 C CA . ASN A 1 311 ? 2.633 5.676 26.777 1.00 95.38 311 ASN A CA 1
ATOM 2328 C C . ASN A 1 311 ? 3.547 5.123 25.674 1.00 95.38 311 ASN A C 1
ATOM 2330 O O . ASN A 1 311 ? 4.746 5.405 25.718 1.00 95.38 311 ASN A O 1
ATOM 2334 N N . LEU A 1 312 ? 3.025 4.377 24.691 1.00 95.69 312 LEU A N 1
ATOM 2335 C CA . LEU A 1 312 ? 3.806 3.873 23.557 1.00 95.69 312 LEU A CA 1
ATOM 2336 C C . LEU A 1 312 ? 3.963 4.887 22.422 1.00 95.69 312 LEU A C 1
ATOM 2338 O O . LEU A 1 312 ? 4.952 4.808 21.696 1.00 95.69 312 LEU A O 1
ATOM 2342 N N . VAL A 1 313 ? 3.073 5.878 22.294 1.00 95.12 313 VAL A N 1
ATOM 2343 C CA . VAL A 1 313 ? 3.100 6.829 21.165 1.00 95.12 313 VAL A CA 1
ATOM 2344 C C . VAL A 1 313 ? 4.440 7.566 21.084 1.00 95.12 313 VAL A C 1
ATOM 2346 O O . VAL A 1 313 ? 5.081 7.605 20.035 1.00 95.12 313 VAL A O 1
ATOM 2349 N N . ARG A 1 314 ? 4.921 8.111 22.211 1.00 93.81 314 ARG A N 1
ATOM 2350 C CA . ARG A 1 314 ? 6.194 8.854 22.251 1.00 93.81 314 ARG A CA 1
ATOM 2351 C C . ARG A 1 314 ? 7.425 7.969 21.994 1.00 93.81 314 ARG A C 1
ATOM 2353 O O . ARG A 1 314 ? 8.287 8.411 21.236 1.00 93.81 314 ARG A O 1
ATOM 2360 N N . PRO A 1 315 ? 7.569 6.777 22.607 1.00 94.50 315 PRO A N 1
ATOM 2361 C CA . PRO A 1 315 ? 8.609 5.819 22.238 1.00 94.50 315 PRO A CA 1
ATOM 2362 C C . PRO A 1 315 ? 8.621 5.468 20.747 1.00 94.50 315 PRO A C 1
ATOM 2364 O O . PRO A 1 315 ? 9.660 5.630 20.114 1.00 94.50 315 PRO A O 1
ATOM 2367 N N . LEU A 1 316 ? 7.473 5.086 20.178 1.00 94.62 316 LEU A N 1
ATOM 2368 C CA . LEU A 1 316 ? 7.357 4.684 18.770 1.00 94.62 316 LEU A CA 1
ATOM 2369 C C . LEU A 1 316 ? 7.642 5.838 17.795 1.00 94.62 316 LEU A C 1
ATOM 2371 O O . LEU A 1 316 ? 8.081 5.599 16.676 1.00 94.62 316 LEU A O 1
ATOM 2375 N N . GLN A 1 317 ? 7.430 7.086 18.219 1.00 91.25 317 GLN A N 1
ATOM 2376 C CA . GLN A 1 317 ? 7.827 8.284 17.470 1.00 91.25 317 GLN A CA 1
ATOM 2377 C C . GLN A 1 317 ? 9.330 8.573 17.525 1.00 91.25 317 GLN A C 1
ATOM 2379 O O . GLN A 1 317 ? 9.887 9.108 16.567 1.00 91.25 317 GLN A O 1
ATOM 2384 N N . ARG A 1 318 ? 9.984 8.289 18.657 1.00 90.94 318 ARG A N 1
ATOM 2385 C CA . ARG A 1 318 ? 11.418 8.558 18.848 1.00 90.94 318 ARG A CA 1
ATOM 2386 C C . ARG A 1 318 ? 12.297 7.498 18.201 1.00 90.94 318 ARG A C 1
ATOM 2388 O O . ARG A 1 318 ? 13.313 7.847 17.611 1.00 90.94 318 ARG A O 1
ATOM 2395 N N . GLU A 1 319 ? 11.904 6.238 18.325 1.00 91.56 319 GLU A N 1
ATOM 2396 C CA . GLU A 1 319 ? 12.612 5.077 17.789 1.00 91.56 319 GLU A CA 1
ATOM 2397 C C . GLU A 1 319 ? 11.603 4.232 16.997 1.00 91.56 319 GLU A C 1
ATOM 2399 O O . GLU A 1 319 ? 11.027 3.286 17.539 1.00 91.56 319 GLU A O 1
ATOM 2404 N N . PRO A 1 320 ? 11.304 4.622 15.741 1.00 92.50 320 PRO A N 1
ATOM 2405 C CA . PRO A 1 320 ? 10.306 3.935 14.939 1.00 92.50 320 PRO A CA 1
ATOM 2406 C C . PRO A 1 320 ? 10.765 2.525 14.564 1.00 92.50 320 PRO A C 1
ATOM 2408 O O . PRO A 1 320 ? 11.907 2.301 14.163 1.00 92.50 320 PRO A O 1
ATOM 2411 N N . LEU A 1 321 ? 9.832 1.591 14.685 1.00 93.69 321 LEU A N 1
ATOM 2412 C CA . LEU A 1 321 ? 9.880 0.248 14.132 1.00 93.69 321 LEU A CA 1
ATOM 2413 C C . LEU A 1 321 ? 9.064 0.231 12.838 1.00 93.69 321 LEU A C 1
ATOM 2415 O O . LEU A 1 321 ? 8.260 1.131 12.612 1.00 93.69 321 LEU A O 1
ATOM 2419 N N . GLU A 1 322 ? 9.227 -0.803 12.016 1.00 89.19 322 GLU A N 1
ATOM 2420 C CA . GLU A 1 322 ? 8.597 -0.915 10.690 1.00 89.19 322 GLU A CA 1
ATOM 2421 C C . GLU A 1 322 ? 7.074 -0.681 10.678 1.00 89.19 322 GLU A C 1
ATOM 2423 O O . GLU A 1 322 ? 6.551 -0.081 9.740 1.00 89.19 322 GLU A O 1
ATOM 2428 N N . ASP A 1 323 ? 6.379 -1.086 11.744 1.00 93.19 323 ASP A N 1
ATOM 2429 C CA . ASP A 1 323 ? 4.929 -0.991 11.915 1.00 93.19 323 ASP A CA 1
ATOM 2430 C C . ASP A 1 323 ? 4.495 0.027 12.996 1.00 93.19 323 ASP A C 1
ATOM 2432 O O . ASP A 1 323 ? 3.341 0.037 13.438 1.00 93.19 323 ASP A O 1
ATOM 2436 N N . SER A 1 324 ? 5.404 0.910 13.435 1.00 95.25 324 SER A N 1
ATOM 2437 C CA . SER A 1 324 ? 5.124 1.936 14.455 1.00 95.25 324 SER A CA 1
ATOM 2438 C C . SER A 1 324 ? 3.918 2.808 14.107 1.00 95.25 324 SER A C 1
ATOM 2440 O O . SER A 1 324 ? 3.125 3.144 14.988 1.00 95.25 324 SER A O 1
ATOM 2442 N N . ARG A 1 325 ? 3.753 3.176 12.831 1.00 92.69 325 ARG A N 1
ATOM 2443 C CA . ARG A 1 325 ? 2.641 4.023 12.375 1.00 92.69 325 ARG A CA 1
ATOM 2444 C C . ARG A 1 325 ? 1.296 3.328 12.564 1.00 92.69 325 ARG A C 1
ATOM 2446 O O . ARG A 1 325 ? 0.347 3.957 13.018 1.00 92.69 325 ARG A O 1
ATOM 2453 N N . GLN A 1 326 ? 1.226 2.044 12.244 1.00 94.31 326 GLN A N 1
ATOM 2454 C CA . GLN A 1 326 ? 0.038 1.211 12.362 1.00 94.31 326 GLN A CA 1
ATOM 2455 C C . GLN A 1 326 ? -0.359 1.089 13.833 1.00 94.31 326 GLN A C 1
ATOM 2457 O O . GLN A 1 326 ? -1.523 1.292 14.169 1.00 94.31 326 GLN A O 1
ATOM 2462 N N . ALA A 1 327 ? 0.617 0.859 14.715 1.00 96.62 327 ALA A N 1
ATOM 2463 C CA . ALA A 1 327 ? 0.386 0.839 16.155 1.00 96.62 327 ALA A CA 1
ATOM 2464 C C . ALA A 1 327 ? -0.130 2.189 16.677 1.00 96.62 327 ALA A C 1
ATOM 2466 O O . ALA A 1 327 ? -1.107 2.220 17.424 1.00 96.62 327 ALA A O 1
ATOM 2467 N N . VAL A 1 328 ? 0.463 3.311 16.251 1.00 96.56 328 VAL A N 1
ATOM 2468 C CA . VAL A 1 328 ? -0.028 4.644 16.637 1.00 96.56 328 VAL A CA 1
ATOM 2469 C C . VAL A 1 328 ? -1.434 4.905 16.093 1.00 96.56 328 VAL A C 1
ATOM 2471 O O . VAL A 1 328 ? -2.264 5.414 16.838 1.00 96.56 328 VAL A O 1
ATOM 2474 N N . ALA A 1 329 ? -1.739 4.511 14.855 1.00 96.12 329 ALA A N 1
ATOM 2475 C CA . ALA A 1 329 ? -3.076 4.658 14.280 1.00 96.12 329 ALA A CA 1
ATOM 2476 C C . ALA A 1 329 ? -4.138 3.894 15.090 1.00 96.12 329 ALA A C 1
ATOM 2478 O O . ALA A 1 329 ? -5.214 4.429 15.346 1.00 96.12 329 ALA A O 1
ATOM 2479 N N . VAL A 1 330 ? -3.822 2.680 15.559 1.00 97.81 330 VAL A N 1
ATOM 2480 C CA . VAL A 1 330 ? -4.709 1.911 16.449 1.00 97.81 330 VAL A CA 1
ATOM 2481 C C . VAL A 1 330 ? -4.913 2.631 17.784 1.00 97.81 330 VAL A C 1
ATOM 2483 O O . VAL A 1 330 ? -6.054 2.788 18.217 1.00 97.81 330 VAL A O 1
ATOM 2486 N N . ILE A 1 331 ? -3.835 3.102 18.423 1.00 97.81 331 ILE A N 1
ATOM 2487 C CA . ILE A 1 331 ? -3.911 3.829 19.704 1.00 97.81 331 ILE A CA 1
ATOM 2488 C C . ILE A 1 331 ? -4.792 5.076 19.560 1.00 97.81 331 ILE A C 1
ATOM 2490 O O . ILE A 1 331 ? -5.728 5.276 20.331 1.00 97.81 331 ILE A O 1
ATOM 2494 N N . GLU A 1 332 ? -4.520 5.891 18.544 1.00 96.88 332 GLU A N 1
ATOM 2495 C CA . GLU A 1 332 ? -5.224 7.146 18.287 1.00 96.88 332 GLU A CA 1
ATOM 2496 C C . GLU A 1 332 ? -6.707 6.922 17.954 1.00 96.88 332 GLU A C 1
ATOM 2498 O O . GLU A 1 332 ? -7.572 7.631 18.479 1.00 96.88 332 GLU A O 1
ATOM 2503 N N . ALA A 1 333 ? -7.027 5.884 17.175 1.00 97.88 333 ALA A N 1
ATOM 2504 C CA . ALA A 1 333 ? -8.409 5.514 16.884 1.00 97.88 333 ALA A CA 1
ATOM 2505 C C . ALA A 1 333 ? -9.173 5.085 18.146 1.00 97.88 333 ALA A C 1
ATOM 2507 O O . ALA A 1 333 ? -10.287 5.558 18.382 1.00 97.88 333 ALA A O 1
ATOM 2508 N N . CYS A 1 334 ? -8.566 4.254 18.997 1.00 98.00 334 CYS A N 1
ATOM 2509 C CA . CYS A 1 334 ? -9.157 3.816 20.267 1.00 98.00 334 CYS A CA 1
ATOM 2510 C C . CYS A 1 334 ? -9.290 4.959 21.289 1.00 98.00 334 CYS A C 1
ATOM 2512 O O . CYS A 1 334 ? -10.213 4.964 22.106 1.00 98.00 334 CYS A O 1
ATOM 2514 N N . ARG A 1 335 ? -8.402 5.961 21.237 1.00 97.00 335 ARG A N 1
ATOM 2515 C CA . ARG A 1 335 ? -8.511 7.189 22.040 1.00 97.00 335 ARG A CA 1
ATOM 2516 C C . ARG A 1 335 ? -9.669 8.069 21.584 1.00 97.00 335 ARG A C 1
ATOM 2518 O O . ARG A 1 335 ? -10.332 8.723 22.396 1.00 97.00 335 ARG A O 1
ATOM 2525 N N . ARG A 1 336 ? -9.893 8.128 20.273 1.00 97.25 336 ARG A N 1
ATOM 2526 C CA . ARG A 1 336 ? -10.938 8.948 19.662 1.00 97.25 336 ARG A CA 1
ATOM 2527 C C . ARG A 1 336 ? -12.321 8.324 19.811 1.00 97.25 336 ARG A C 1
ATOM 2529 O O . ARG A 1 336 ? -13.261 9.041 20.150 1.00 97.25 336 ARG A O 1
ATOM 2536 N N . ALA A 1 337 ? -12.452 7.023 19.577 1.00 97.94 337 ALA A N 1
ATOM 2537 C CA . ALA A 1 337 ? -13.734 6.340 19.456 1.00 97.94 337 ALA A CA 1
ATOM 2538 C C . ALA A 1 337 ? -13.704 4.920 20.036 1.00 97.94 337 ALA A C 1
ATOM 2540 O O . ALA A 1 337 ? -12.658 4.308 20.231 1.00 97.94 337 ALA A O 1
ATOM 2541 N N . ARG A 1 338 ? -14.892 4.353 20.274 1.00 98.06 338 ARG A N 1
ATOM 2542 C CA . ARG A 1 338 ? -15.026 2.920 20.562 1.00 98.06 338 ARG A CA 1
ATOM 2543 C C . ARG A 1 338 ? -14.910 2.141 19.260 1.00 98.06 338 ARG A C 1
ATOM 2545 O O . ARG A 1 338 ? -15.828 2.197 18.439 1.00 98.06 338 ARG A O 1
ATOM 2552 N N . VAL A 1 339 ? -13.807 1.420 19.096 1.00 98.44 339 VAL A N 1
ATOM 2553 C CA . VAL A 1 339 ? -13.523 0.632 17.894 1.00 98.44 339 VAL A CA 1
ATOM 2554 C C . VAL A 1 339 ? -14.005 -0.805 18.088 1.00 98.44 339 VAL A C 1
ATOM 2556 O O . VAL A 1 339 ? -13.527 -1.515 18.968 1.00 98.44 339 VAL A O 1
ATOM 2559 N N . TYR A 1 340 ? -14.954 -1.231 17.261 1.00 98.00 340 TYR A N 1
ATOM 2560 C CA . TYR A 1 340 ? -15.424 -2.606 17.144 1.00 98.00 340 TYR A CA 1
ATOM 2561 C C . TYR A 1 340 ? -14.806 -3.226 15.895 1.00 98.00 340 TYR A C 1
ATOM 2563 O O . TYR A 1 340 ? -14.919 -2.650 14.813 1.00 98.00 340 TYR A O 1
ATOM 2571 N N . LEU A 1 341 ? -14.194 -4.399 16.025 1.00 97.44 341 LEU A N 1
ATOM 2572 C CA . LEU A 1 341 ? -13.555 -5.091 14.910 1.00 97.44 341 LEU A CA 1
ATOM 2573 C C . LEU A 1 341 ? -14.191 -6.465 14.706 1.00 97.44 341 LEU A C 1
ATOM 2575 O O . LEU A 1 341 ? -14.121 -7.332 15.577 1.00 97.44 341 LEU A O 1
ATOM 2579 N N . LEU A 1 342 ? -14.777 -6.666 13.528 1.00 95.44 342 LEU A N 1
ATOM 2580 C CA . LEU A 1 342 ? -15.162 -7.982 13.031 1.00 95.44 342 LEU A CA 1
ATOM 2581 C C . LEU A 1 342 ? -14.059 -8.484 12.098 1.00 95.44 342 LEU A C 1
ATOM 2583 O O . LEU A 1 342 ? -13.892 -7.966 10.992 1.00 95.44 342 LEU A O 1
ATOM 2587 N N . SER A 1 343 ? -13.300 -9.479 12.552 1.00 93.75 343 SER A N 1
ATOM 2588 C CA . SER A 1 343 ? -12.188 -10.058 11.796 1.00 93.75 343 SER A CA 1
ATOM 2589 C C . SER A 1 343 ? -11.995 -11.541 12.103 1.00 93.75 343 SER A C 1
ATOM 2591 O O . SER A 1 343 ? -12.716 -12.124 12.912 1.00 93.75 343 SER A O 1
ATOM 2593 N N . ARG A 1 344 ? -11.018 -12.168 11.438 1.00 91.62 344 ARG A N 1
ATOM 2594 C CA . ARG A 1 344 ? -10.577 -13.538 11.748 1.00 91.62 344 ARG A CA 1
ATOM 2595 C C . ARG A 1 344 ? -9.500 -13.598 12.835 1.00 91.62 344 ARG A C 1
ATOM 2597 O O . ARG A 1 344 ? -9.029 -14.690 13.150 1.00 91.62 344 ARG A O 1
ATOM 2604 N N . LEU A 1 345 ? -9.099 -12.455 13.395 1.00 93.75 345 LEU A N 1
ATOM 2605 C CA . LEU A 1 345 ? -8.156 -12.430 14.508 1.00 93.75 345 LEU A CA 1
ATOM 2606 C C . LEU A 1 345 ? -8.792 -13.079 15.750 1.00 93.75 345 LEU A C 1
ATOM 2608 O O . LEU A 1 345 ? -10.001 -12.953 15.959 1.00 93.75 345 LEU A O 1
ATOM 2612 N N . PRO A 1 346 ? -8.003 -13.753 16.605 1.00 95.12 346 PRO A N 1
ATOM 2613 C CA . PRO A 1 346 ? -8.499 -14.208 17.898 1.00 95.12 346 PRO A CA 1
ATOM 2614 C C . PRO A 1 346 ? -9.042 -13.028 18.714 1.00 95.12 346 PRO A C 1
ATOM 2616 O O . PRO A 1 346 ? -8.407 -11.976 18.760 1.00 95.12 346 PRO A O 1
ATOM 2619 N N . ALA A 1 347 ? -10.179 -13.210 19.393 1.00 95.94 347 ALA A N 1
ATOM 2620 C CA . ALA A 1 347 ? -10.809 -12.153 20.193 1.00 95.94 347 ALA A CA 1
ATOM 2621 C C . ALA A 1 347 ? -9.842 -11.533 21.219 1.00 95.94 347 ALA A C 1
ATOM 2623 O O . ALA A 1 347 ? -9.795 -10.317 21.351 1.00 95.94 347 ALA A O 1
ATOM 2624 N N . GLU A 1 348 ? -9.005 -12.363 21.848 1.00 96.12 348 GLU A N 1
ATOM 2625 C CA . GLU A 1 348 ? -7.944 -11.935 22.769 1.00 96.12 348 GLU A CA 1
ATOM 2626 C C . GLU A 1 348 ? -6.967 -10.945 22.116 1.00 96.12 348 GLU A C 1
ATOM 2628 O O . GLU A 1 348 ? -6.656 -9.919 22.705 1.00 96.12 348 GLU A O 1
ATOM 2633 N N . VAL A 1 349 ? -6.552 -11.183 20.865 1.00 95.62 349 VAL A N 1
ATOM 2634 C CA . VAL A 1 349 ? -5.663 -10.264 20.130 1.00 95.62 349 VAL A CA 1
ATOM 2635 C C . VAL A 1 349 ? -6.349 -8.920 19.896 1.00 95.62 349 VAL A C 1
ATOM 2637 O O . VAL A 1 349 ? -5.721 -7.876 20.026 1.00 95.62 349 VAL A O 1
ATOM 2640 N N . VAL A 1 350 ? -7.638 -8.926 19.552 1.00 96.94 350 VAL A N 1
ATOM 2641 C CA . VAL A 1 350 ? -8.404 -7.693 19.325 1.00 96.94 350 VAL A CA 1
ATOM 2642 C C . VAL A 1 350 ? -8.551 -6.890 20.624 1.00 96.94 350 VAL A C 1
ATOM 2644 O O . VAL A 1 350 ? -8.355 -5.675 20.610 1.00 96.94 350 VAL A O 1
ATOM 2647 N N . GLU A 1 351 ? -8.833 -7.566 21.740 1.00 97.06 351 GLU A N 1
ATOM 2648 C CA . GLU A 1 351 ? -8.938 -6.954 23.072 1.00 97.06 351 GLU A CA 1
ATOM 2649 C C . GLU A 1 351 ? -7.598 -6.385 23.559 1.00 97.06 351 GLU A C 1
ATOM 2651 O O . GLU A 1 351 ? -7.553 -5.260 24.056 1.00 97.06 351 GLU A O 1
ATOM 2656 N N . GLU A 1 352 ? -6.497 -7.117 23.365 1.00 96.50 352 GLU A N 1
ATOM 2657 C CA . GLU A 1 352 ? -5.133 -6.668 23.684 1.00 96.50 352 GLU A CA 1
ATOM 2658 C C . GLU A 1 352 ? -4.724 -5.407 22.906 1.00 96.50 352 GLU A C 1
ATOM 2660 O O . GLU A 1 352 ? -3.910 -4.619 23.382 1.00 96.50 352 GLU A O 1
ATOM 2665 N N . LEU A 1 353 ? -5.302 -5.181 21.723 1.00 96.31 353 LEU A N 1
ATOM 2666 C CA . LEU A 1 353 ? -5.105 -3.961 20.932 1.00 96.31 353 LEU A CA 1
ATOM 2667 C C . LEU A 1 353 ? -5.995 -2.787 21.382 1.00 96.31 353 LEU A C 1
ATOM 2669 O O . LEU A 1 353 ? -5.943 -1.711 20.786 1.00 96.31 353 LEU A O 1
ATOM 2673 N N . GLY A 1 354 ? -6.822 -2.977 22.413 1.00 96.12 354 GLY A N 1
ATOM 2674 C CA . GLY A 1 354 ? -7.757 -1.971 22.921 1.00 96.12 354 GLY A CA 1
ATOM 2675 C C . GLY A 1 354 ? -9.063 -1.860 22.127 1.00 96.12 354 GLY A C 1
ATOM 2676 O O . GLY A 1 354 ? -9.851 -0.949 22.381 1.00 96.12 354 GLY A O 1
ATOM 2677 N N . MET A 1 355 ? -9.309 -2.774 21.185 1.00 97.75 355 MET A N 1
ATOM 2678 C CA . MET A 1 355 ? -10.531 -2.828 20.380 1.00 97.75 355 MET A CA 1
ATOM 2679 C C . MET A 1 355 ? -11.542 -3.827 20.964 1.00 97.75 355 MET A C 1
ATOM 2681 O O . MET A 1 355 ? -11.215 -4.674 21.791 1.00 97.75 355 MET A O 1
ATOM 2685 N N . ILE A 1 356 ? -12.796 -3.745 20.519 1.00 98.06 356 ILE A N 1
ATOM 2686 C CA . ILE A 1 356 ? -13.883 -4.630 20.948 1.00 98.06 356 ILE A CA 1
ATOM 2687 C C . ILE A 1 356 ? -14.124 -5.683 19.853 1.00 98.06 356 ILE A C 1
ATOM 2689 O O . ILE A 1 356 ? -14.564 -5.316 18.758 1.00 98.06 356 ILE A O 1
ATOM 2693 N N . PRO A 1 357 ? -13.869 -6.981 20.099 1.00 97.50 357 PRO A N 1
ATOM 2694 C CA . PRO A 1 357 ? -14.114 -8.012 19.101 1.00 97.50 357 PRO A CA 1
ATOM 2695 C C . PRO A 1 357 ? -15.611 -8.196 18.849 1.00 97.50 357 PRO A C 1
ATOM 2697 O O . PRO A 1 3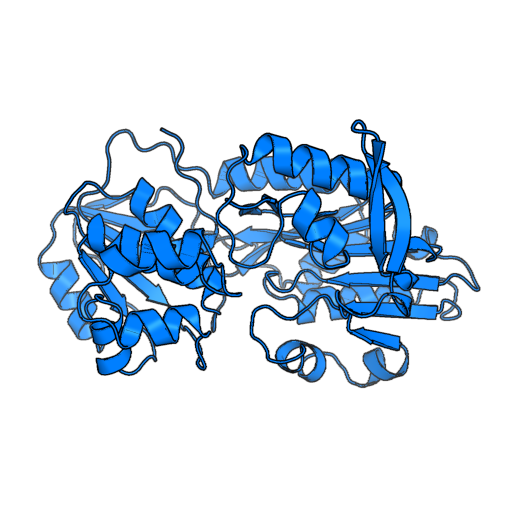57 ? -16.422 -8.224 19.775 1.00 97.50 357 PRO A O 1
ATOM 2700 N N . LEU A 1 358 ? -15.964 -8.375 17.580 1.00 95.81 358 LEU A N 1
ATOM 2701 C CA . LEU A 1 358 ? -17.250 -8.917 17.160 1.00 95.81 358 LEU A CA 1
ATOM 2702 C C . LEU A 1 358 ? -17.004 -10.335 16.645 1.00 95.81 358 LEU A C 1
ATOM 2704 O O . LEU A 1 358 ? -16.252 -10.530 15.696 1.00 95.81 358 LEU A O 1
ATOM 2708 N N . GLY A 1 359 ? -17.622 -11.332 17.274 1.00 90.31 359 GLY A N 1
ATOM 2709 C CA . GLY A 1 359 ? -17.400 -12.745 16.962 1.00 90.31 359 GLY A CA 1
ATOM 2710 C C . GLY A 1 359 ? -18.264 -13.282 15.820 1.00 90.31 359 GLY A C 1
ATOM 2711 O O . GLY A 1 359 ? -18.049 -14.402 15.359 1.00 90.31 359 GLY A O 1
ATOM 2712 N N . SER A 1 360 ? -19.281 -12.532 15.379 1.00 90.44 360 SER A N 1
ATOM 2713 C CA . SER A 1 360 ? -20.170 -12.964 14.295 1.00 90.44 360 SER A CA 1
ATOM 2714 C C . SER A 1 360 ? -20.986 -11.832 13.670 1.00 90.44 360 SER A C 1
ATOM 2716 O O . SER A 1 360 ? -21.263 -10.812 14.304 1.00 90.44 360 SER A O 1
ATOM 2718 N N . ASP A 1 361 ? -21.505 -12.092 12.467 1.00 88.62 361 ASP A N 1
ATOM 2719 C CA . ASP A 1 361 ? -22.521 -11.280 11.786 1.00 88.62 361 ASP A CA 1
ATOM 2720 C C . ASP A 1 361 ? -23.735 -10.996 12.696 1.00 88.62 361 ASP A C 1
ATOM 2722 O O . ASP A 1 361 ? -24.335 -9.926 12.629 1.00 88.62 361 ASP A O 1
ATOM 2726 N N . ALA A 1 362 ? -24.096 -11.936 13.580 1.00 90.38 362 ALA A N 1
ATOM 2727 C CA . ALA A 1 362 ? -25.224 -11.788 14.498 1.00 90.38 362 ALA A CA 1
ATOM 2728 C C . ALA A 1 362 ? -24.948 -10.779 15.625 1.00 90.38 362 ALA A C 1
ATOM 2730 O O . ALA A 1 362 ? -25.864 -10.082 16.063 1.00 90.38 362 ALA A O 1
ATOM 2731 N N . GLU A 1 363 ? -23.709 -10.690 16.108 1.00 92.50 363 GLU A N 1
ATOM 2732 C CA . GLU A 1 363 ? -23.309 -9.671 17.086 1.00 92.50 363 GLU A CA 1
ATOM 2733 C C . GLU A 1 363 ? -23.259 -8.288 16.449 1.00 92.50 363 GLU A C 1
ATOM 2735 O O . GLU A 1 363 ? -23.808 -7.339 17.011 1.00 92.50 363 GLU A O 1
ATOM 2740 N N . LEU A 1 364 ? -22.710 -8.197 15.235 1.00 92.38 364 LEU A N 1
ATOM 2741 C CA . LEU A 1 364 ? -22.749 -6.977 14.437 1.00 92.38 364 LEU A CA 1
ATOM 2742 C C . LEU A 1 364 ? -24.198 -6.515 14.203 1.00 92.38 364 LEU A C 1
ATOM 2744 O O . LEU A 1 364 ? -24.533 -5.362 14.465 1.00 92.38 364 LEU A O 1
ATOM 2748 N N . GLN A 1 365 ? -25.092 -7.424 13.807 1.00 90.75 365 GLN A N 1
ATOM 2749 C CA . GLN A 1 365 ? -26.513 -7.128 13.615 1.00 90.75 365 GLN A CA 1
ATOM 2750 C C . GLN A 1 365 ? -27.187 -6.608 14.896 1.00 90.75 365 GLN A C 1
ATOM 2752 O O . GLN A 1 365 ? -27.994 -5.679 14.834 1.00 90.75 365 GLN A O 1
ATOM 2757 N N . LYS A 1 366 ? -26.865 -7.183 16.063 1.00 90.88 366 LYS A N 1
ATOM 2758 C CA . LYS A 1 366 ? -27.377 -6.702 17.356 1.00 90.88 366 LYS A CA 1
ATOM 2759 C C . LYS A 1 366 ? -26.873 -5.298 17.669 1.00 90.88 366 LYS A C 1
ATOM 2761 O O . LYS A 1 366 ? -27.677 -4.470 18.077 1.00 90.88 366 LYS A O 1
ATOM 2766 N N . LEU A 1 367 ? -25.582 -5.029 17.461 1.00 91.38 367 LEU A N 1
ATOM 2767 C CA . LEU A 1 367 ? -24.986 -3.710 17.681 1.00 91.38 367 LEU A CA 1
ATOM 2768 C C . LEU A 1 367 ? -25.651 -2.650 16.796 1.00 91.38 367 LEU A C 1
ATOM 2770 O O . LEU A 1 367 ? -26.053 -1.601 17.301 1.00 91.38 367 LEU A O 1
ATOM 2774 N N . LEU A 1 368 ? -25.845 -2.956 15.512 1.00 89.94 368 LEU A N 1
ATOM 2775 C CA . LEU A 1 368 ? -26.545 -2.078 14.572 1.00 89.94 368 LEU A CA 1
ATOM 2776 C C . LEU A 1 368 ? -28.012 -1.850 14.959 1.00 89.94 368 LEU A C 1
ATOM 2778 O O . LEU A 1 368 ? -28.533 -0.762 14.761 1.00 89.94 368 LEU A O 1
ATOM 2782 N N . GLY A 1 369 ? -28.670 -2.829 15.586 1.00 87.75 369 GLY A N 1
ATOM 2783 C CA . GLY A 1 369 ? -30.022 -2.655 16.125 1.00 87.75 369 GLY A CA 1
ATOM 2784 C C . GLY A 1 369 ? -30.120 -1.691 17.317 1.00 87.75 369 GLY A C 1
ATOM 2785 O O . GLY A 1 369 ? -31.229 -1.353 17.724 1.00 87.75 369 GLY A O 1
ATOM 2786 N N . THR A 1 370 ? -28.992 -1.253 17.893 1.00 88.50 370 THR A N 1
ATOM 2787 C CA . THR A 1 370 ? -28.956 -0.288 19.013 1.00 88.50 370 THR A CA 1
ATOM 2788 C C . THR A 1 370 ? -28.721 1.158 18.588 1.00 88.50 370 THR A C 1
ATOM 2790 O O . THR A 1 370 ? -28.677 2.035 19.451 1.00 88.50 370 THR A O 1
ATOM 2793 N N . VAL A 1 371 ? -28.524 1.412 17.294 1.00 87.38 371 VAL A N 1
ATOM 2794 C CA . VAL A 1 371 ? -28.165 2.732 16.762 1.00 87.38 371 VAL A CA 1
ATOM 2795 C C . VAL A 1 371 ? -29.228 3.201 15.769 1.00 87.38 371 VAL A C 1
ATOM 2797 O O . VAL A 1 371 ? -29.779 2.400 15.021 1.00 87.38 371 VAL A O 1
ATOM 2800 N N . GLU A 1 372 ? -29.548 4.497 15.777 1.00 83.00 372 GLU A N 1
ATOM 2801 C CA . GLU A 1 372 ? -30.593 5.062 14.905 1.00 83.00 372 GLU A CA 1
ATOM 2802 C C . GLU A 1 372 ? -30.045 5.574 13.564 1.00 83.00 372 GLU A C 1
ATOM 2804 O O . GLU A 1 372 ? -30.697 5.419 12.525 1.00 83.00 372 GLU A O 1
ATOM 2809 N N . ASN A 1 373 ? -28.843 6.163 13.590 1.00 87.06 373 ASN A N 1
ATOM 2810 C CA . ASN A 1 373 ? -28.145 6.705 12.428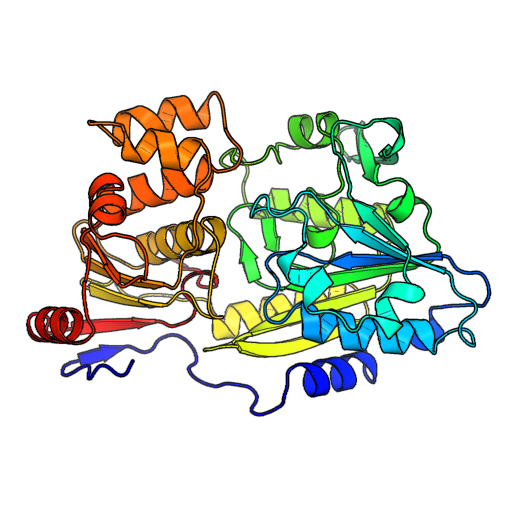 1.00 87.06 373 ASN A CA 1
ATOM 2811 C C . ASN A 1 373 ? -26.778 6.027 12.297 1.00 87.06 373 ASN A C 1
ATOM 2813 O O . ASN A 1 373 ? -26.026 5.959 13.269 1.00 87.06 373 ASN A O 1
ATOM 2817 N N . VAL A 1 374 ? -26.446 5.543 11.102 1.00 90.19 374 VAL A N 1
ATOM 2818 C CA . VAL A 1 374 ? -25.142 4.929 10.826 1.00 90.19 374 VAL A CA 1
ATOM 2819 C C . VAL A 1 374 ? -24.624 5.349 9.460 1.00 90.19 374 VAL A C 1
ATOM 2821 O O . VAL A 1 374 ? -25.345 5.319 8.463 1.00 90.19 374 VAL A O 1
ATOM 2824 N N . TRP A 1 375 ? -23.360 5.744 9.405 1.00 92.12 375 TRP A N 1
ATOM 2825 C CA . TRP A 1 375 ? -22.677 5.992 8.143 1.00 92.12 375 TRP A CA 1
ATOM 2826 C C . TRP A 1 375 ? -22.149 4.667 7.619 1.00 92.12 375 TRP A C 1
ATOM 2828 O O . TRP A 1 375 ? -21.462 3.949 8.343 1.00 92.12 375 TRP A O 1
ATOM 2838 N N . LEU A 1 376 ? -22.505 4.330 6.384 1.00 89.88 376 LEU A N 1
ATOM 2839 C CA . LEU A 1 376 ? -22.045 3.128 5.709 1.00 89.88 376 LEU A CA 1
ATOM 2840 C C . LEU A 1 376 ? -21.000 3.535 4.679 1.00 89.88 376 LEU A C 1
ATOM 2842 O O . LEU A 1 376 ? -21.319 4.186 3.685 1.00 89.88 376 LEU A O 1
ATOM 2846 N N . LEU A 1 377 ? -19.756 3.155 4.939 1.00 88.12 377 LEU A N 1
ATOM 2847 C CA . LEU A 1 377 ? -18.627 3.411 4.056 1.00 88.12 377 LEU A CA 1
ATOM 2848 C C . LEU A 1 377 ? -18.093 2.079 3.518 1.00 88.12 377 LEU A C 1
ATOM 2850 O O . LEU A 1 377 ? -18.174 1.046 4.180 1.00 88.12 377 LEU A O 1
ATOM 2854 N N . SER A 1 378 ? -17.551 2.099 2.309 1.00 85.94 378 SER A N 1
ATOM 2855 C CA . SER A 1 378 ? -16.722 1.021 1.758 1.00 85.94 378 SER A CA 1
ATOM 2856 C C . SER A 1 378 ? -15.288 1.514 1.631 1.00 85.94 378 SER A C 1
ATOM 2858 O O . SER A 1 378 ? -15.063 2.723 1.662 1.00 85.94 378 SER A O 1
ATOM 2860 N N . GLY A 1 379 ? -14.327 0.601 1.484 1.00 88.12 379 GLY A N 1
ATOM 2861 C CA . GLY A 1 379 ? -12.944 0.957 1.159 1.00 88.12 379 GLY A CA 1
ATOM 2862 C C . GLY A 1 379 ? -12.321 1.968 2.121 1.00 88.12 379 GLY A C 1
ATOM 2863 O O . GLY A 1 379 ? -11.706 2.934 1.674 1.00 88.12 379 GLY A O 1
ATOM 2864 N N . ALA A 1 380 ? -12.478 1.763 3.435 1.00 92.25 380 ALA A N 1
ATOM 2865 C CA . ALA A 1 380 ? -12.004 2.689 4.468 1.00 92.25 380 ALA A CA 1
ATOM 2866 C C . ALA A 1 380 ? -10.543 3.127 4.275 1.00 92.25 380 ALA A C 1
ATOM 2868 O O . ALA A 1 380 ? -10.194 4.263 4.580 1.00 92.25 380 ALA A O 1
ATOM 2869 N N . GLN A 1 381 ? -9.695 2.240 3.750 1.00 92.62 381 GLN A N 1
ATOM 2870 C CA . GLN A 1 381 ? -8.279 2.502 3.504 1.00 92.62 381 GLN A CA 1
ATOM 2871 C C . GLN A 1 381 ? -8.000 3.535 2.398 1.00 92.62 381 GLN A C 1
ATOM 2873 O O . GLN A 1 381 ? -6.876 4.020 2.308 1.00 92.62 381 GLN A O 1
ATOM 2878 N N . TYR A 1 382 ? -8.987 3.851 1.554 1.00 93.06 382 TYR A N 1
ATOM 2879 C CA . TYR A 1 382 ? -8.859 4.793 0.436 1.00 93.06 382 TYR A CA 1
ATOM 2880 C C . TYR A 1 382 ? -9.490 6.158 0.717 1.00 93.06 382 TYR A C 1
ATOM 2882 O O . TYR A 1 382 ? -9.198 7.109 -0.002 1.00 93.06 382 TYR A O 1
ATOM 2890 N N . LEU A 1 383 ? -10.338 6.249 1.745 1.00 92.38 383 LEU A N 1
ATOM 2891 C CA . LEU A 1 383 ? -11.078 7.454 2.115 1.00 92.38 383 LEU A CA 1
ATOM 2892 C C . LEU A 1 383 ? -10.142 8.628 2.455 1.00 92.38 383 LEU A C 1
ATOM 2894 O O . LEU A 1 383 ? -9.127 8.442 3.122 1.00 92.38 383 LEU A O 1
ATOM 2898 N N . ARG A 1 384 ? -10.536 9.848 2.080 1.00 91.88 384 ARG A N 1
ATOM 2899 C CA . ARG A 1 384 ? -9.981 11.099 2.611 1.00 91.88 384 ARG A CA 1
ATOM 2900 C C . ARG A 1 384 ? -11.108 11.988 3.119 1.00 91.88 384 ARG A C 1
ATOM 2902 O O . ARG A 1 384 ? -11.989 12.354 2.347 1.00 91.88 384 ARG A O 1
ATOM 2909 N N . CYS A 1 385 ? -11.065 12.347 4.398 1.00 89.62 385 CYS A N 1
ATOM 2910 C CA . CYS A 1 385 ? -11.961 13.355 4.952 1.00 89.62 385 CYS A CA 1
ATOM 2911 C C . CYS A 1 385 ? -11.390 14.750 4.656 1.00 89.62 385 CYS A C 1
ATOM 2913 O O . CYS A 1 385 ? -10.201 14.992 4.867 1.00 89.62 385 CYS A O 1
ATOM 2915 N N . VAL A 1 386 ? -12.217 15.663 4.155 1.00 86.44 386 VAL A N 1
ATOM 2916 C CA . VAL A 1 386 ? -11.859 17.069 3.940 1.00 86.44 386 VAL A CA 1
ATOM 2917 C C . VAL A 1 386 ? -12.789 17.908 4.809 1.00 86.44 386 VAL A C 1
ATOM 2919 O O . VAL A 1 386 ? -14.010 17.807 4.698 1.00 86.44 386 VAL A O 1
ATOM 2922 N N . VAL A 1 387 ? -12.196 18.670 5.735 1.00 66.25 387 VAL A N 1
ATOM 2923 C CA . VAL A 1 387 ? -12.894 19.473 6.757 1.00 66.25 387 VAL A CA 1
ATOM 2924 C C . V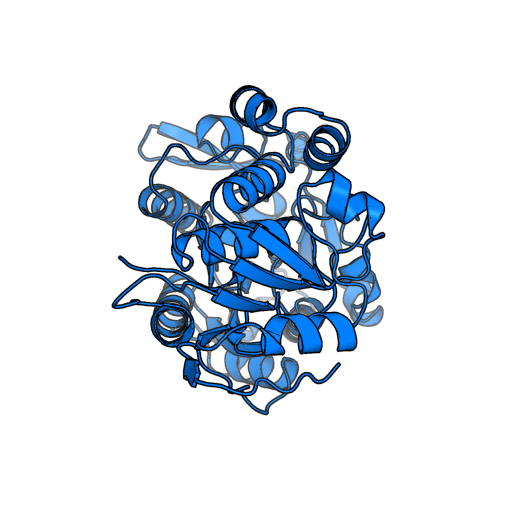AL A 1 387 ? -12.634 20.954 6.548 1.00 66.25 387 VAL A C 1
ATOM 2926 O O . VAL A 1 387 ? -11.458 21.310 6.296 1.00 66.25 387 VAL A O 1
#